Protein AF-0000000081273008 (afdb_homodimer)

Radius of gyration: 21.16 Å; Cα contacts (8 Å, |Δi|>4): 946; chains: 2; bounding box: 54×58×63 Å

pLDDT: mean 94.79, std 8.28, range [30.72, 98.94]

Foldseek 3Di:
DPPPDPVVVVVLLVQLVVQADAFQAFPQDADDPVLLVVLLVQLLVFDAQLNLLQKDKDKFQDPVLLCVQCVQLVVGSLSNSFNIKIFIKGFLVSSVVSLVVVLVVLVPDPPDDPVRSVVSVVSSVVVVCCSPPQAAQVCVVVLVVVCVVPVVSNQQCGYVVNVQSSRLVRSVRSVVSSSSSCSSVQKYKHKGPRGDFVSVCVSVVPDPRMGTNTMMGIHHHDPPTDDDDDDDDDPPVVDDDD/DPPPDPVVVVVLLVQLVVQADAFQAFPQDADDPVLLVVLLVQLLVFDAQLNLLQKDKDKFQDPVLLCVQCVQLVVGSLSNRFNIKIFIKGFLVSSVVSLVVVLVVLVPDPPDDPVRSVVSVVSSVVVVCCSPPQQAQVCVVVLVVVCVVPVVSNQQCGYVVNVQSSRLVRSVRSVVSSSSSCSSVQKYKHKGPRGDFVSVCVSVVPDPRMGTNTMMGIHHHDPPTDDDDDDDDDPPVVDDDD

Structure (mmCIF, N/CA/C/O backbone):
data_AF-0000000081273008-model_v1
#
loop_
_entity.id
_entity.type
_entity.pdbx_description
1 polymer 'Nitroreductase family protein'
#
loop_
_atom_site.group_PDB
_atom_site.id
_atom_site.type_symbol
_atom_site.label_atom_id
_atom_site.label_alt_id
_atom_site.label_comp_id
_atom_site.label_asym_id
_atom_site.label_entity_id
_atom_site.label_seq_id
_atom_site.pdbx_PDB_ins_code
_atom_site.Cartn_x
_atom_site.Cartn_y
_atom_site.Cartn_z
_atom_site.occupancy
_atom_site.B_iso_or_equiv
_atom_site.auth_seq_id
_atom_site.auth_comp_id
_atom_site.auth_asym_id
_atom_site.auth_atom_id
_atom_site.pdbx_PDB_model_num
ATOM 1 N N . MET A 1 1 ? 23.031 -1.282 -17.594 1 30.8 1 MET A N 1
ATOM 2 C CA . MET A 1 1 ? 22.891 -0.696 -16.25 1 30.8 1 MET A CA 1
ATOM 3 C C . MET A 1 1 ? 23.797 -1.385 -15.25 1 30.8 1 MET A C 1
ATOM 5 O O . MET A 1 1 ? 23.75 -2.605 -15.102 1 30.8 1 MET A O 1
ATOM 9 N N . LYS A 1 2 ? 24.828 -0.921 -14.742 1 38.38 2 LYS A N 1
ATOM 10 C CA . LYS A 1 2 ? 25.875 -1.552 -13.953 1 38.38 2 LYS A CA 1
ATOM 11 C C . LYS A 1 2 ? 25.297 -2.262 -12.734 1 38.38 2 LYS A C 1
ATOM 13 O O . LYS A 1 2 ? 24.453 -1.715 -12.039 1 38.38 2 LYS A O 1
ATOM 18 N N . THR A 1 3 ? 25.219 -3.561 -12.648 1 49.84 3 THR A N 1
ATOM 19 C CA . THR A 1 3 ? 24.719 -4.418 -11.57 1 49.84 3 THR A CA 1
ATOM 20 C C . THR A 1 3 ? 25.266 -3.951 -10.219 1 49.84 3 THR A C 1
ATOM 22 O O . THR A 1 3 ? 26.453 -4.059 -9.953 1 49.84 3 THR A O 1
ATOM 25 N N . GLN A 1 4 ? 24.734 -2.801 -9.82 1 57.72 4 GLN A N 1
ATOM 26 C CA . GLN A 1 4 ? 25.219 -2.395 -8.508 1 57.72 4 GLN A CA 1
ATOM 27 C C . GLN A 1 4 ? 25.234 -3.572 -7.539 1 57.72 4 GLN A C 1
ATOM 29 O O . GLN A 1 4 ? 24.344 -4.418 -7.57 1 57.72 4 GLN A O 1
ATOM 34 N N . ASP A 1 5 ? 26.266 -3.73 -6.805 1 78.38 5 ASP A N 1
ATOM 35 C CA . ASP A 1 5 ? 26.5 -4.766 -5.801 1 78.38 5 ASP A CA 1
ATOM 36 C C . ASP A 1 5 ? 25.359 -4.824 -4.793 1 78.38 5 ASP A C 1
ATOM 38 O O . ASP A 1 5 ? 24.859 -3.785 -4.355 1 78.38 5 ASP A O 1
ATOM 42 N N . THR A 1 6 ? 24.75 -5.922 -4.621 1 82.69 6 THR A N 1
ATOM 43 C CA . THR A 1 6 ? 23.609 -6.172 -3.746 1 82.69 6 THR A CA 1
ATOM 44 C C . THR A 1 6 ? 23.859 -5.617 -2.348 1 82.69 6 THR A C 1
ATOM 46 O O . THR A 1 6 ? 22.938 -5.133 -1.688 1 82.69 6 THR A O 1
ATOM 49 N N . SER A 1 7 ? 25.078 -5.512 -1.99 1 85.88 7 SER A N 1
ATOM 50 C CA . SER A 1 7 ? 25.391 -4.98 -0.667 1 85.88 7 SER A CA 1
ATOM 51 C C . SER A 1 7 ? 25.172 -3.475 -0.606 1 85.88 7 SER A C 1
ATOM 53 O O . SER A 1 7 ? 24.656 -2.959 0.388 1 85.88 7 SER A O 1
ATOM 55 N N . THR A 1 8 ? 25.516 -2.871 -1.715 1 90.94 8 THR A N 1
ATOM 56 C CA . THR A 1 8 ? 25.328 -1.426 -1.781 1 90.94 8 THR A CA 1
ATOM 57 C C . THR A 1 8 ? 23.844 -1.074 -1.836 1 90.94 8 THR A C 1
ATOM 59 O O . THR A 1 8 ? 23.391 -0.166 -1.138 1 90.94 8 THR A O 1
ATOM 62 N N . LEU A 1 9 ? 23.094 -1.866 -2.58 1 96.38 9 LEU A N 1
ATOM 63 C CA . LEU A 1 9 ? 21.656 -1.613 -2.709 1 96.38 9 LEU A CA 1
ATOM 64 C C . LEU A 1 9 ? 20.938 -1.854 -1.386 1 96.38 9 LEU A C 1
ATOM 66 O O . LEU A 1 9 ? 20.062 -1.086 -1.005 1 96.38 9 LEU A O 1
ATOM 70 N N . TRP A 1 10 ? 21.375 -2.912 -0.683 1 97.38 10 TRP A N 1
ATOM 71 C CA . TRP A 1 10 ? 20.766 -3.246 0.596 1 97.38 10 TRP A CA 1
ATOM 72 C C . TRP A 1 10 ? 21 -2.141 1.62 1 97.38 10 TRP A C 1
ATOM 74 O O . TRP A 1 10 ? 20.062 -1.697 2.291 1 97.38 10 TRP A O 1
ATOM 84 N N . GLY A 1 11 ? 22.219 -1.679 1.725 1 97.19 11 GLY A N 1
ATOM 85 C CA . GLY A 1 11 ? 22.547 -0.587 2.631 1 97.19 11 GLY A CA 1
ATOM 86 C C . GLY A 1 11 ? 21.797 0.695 2.305 1 97.19 11 GLY A C 1
ATOM 87 O O . GLY A 1 11 ? 21.312 1.384 3.207 1 97.19 11 GLY A O 1
ATOM 88 N N . ALA A 1 12 ? 21.734 1.017 0.988 1 97.81 12 ALA A N 1
ATOM 89 C CA . ALA A 1 12 ? 21.016 2.203 0.543 1 97.81 12 ALA A CA 1
ATOM 90 C C . ALA A 1 12 ? 19.531 2.113 0.916 1 97.81 12 ALA A C 1
ATOM 92 O O . ALA A 1 12 ? 18.938 3.094 1.375 1 97.81 12 ALA A O 1
ATOM 93 N N . PHE A 1 13 ? 18.984 0.895 0.783 1 98.62 13 PHE A N 1
ATOM 94 C CA . PHE A 1 13 ? 17.578 0.723 1.112 1 98.62 13 PHE A CA 1
ATOM 95 C C . PHE A 1 13 ? 17.344 0.898 2.607 1 98.62 13 PHE A C 1
ATOM 97 O O . PHE A 1 13 ? 16.391 1.558 3.021 1 98.62 13 PHE A O 1
ATOM 104 N N . GLN A 1 14 ? 18.141 0.308 3.387 1 98.12 14 GLN A N 1
ATOM 105 C CA . GLN A 1 14 ? 18 0.465 4.828 1 98.12 14 GLN A CA 1
ATOM 106 C C . GLN A 1 14 ? 18.062 1.935 5.234 1 98.12 14 GLN A C 1
ATOM 108 O O . GLN A 1 14 ? 17.297 2.389 6.086 1 98.12 14 GLN A O 1
ATOM 113 N N . ALA A 1 15 ? 18.922 2.678 4.566 1 97.81 15 ALA A N 1
ATOM 114 C CA . ALA A 1 15 ? 19.094 4.094 4.879 1 97.81 15 ALA A CA 1
ATOM 115 C C . ALA A 1 15 ? 17.844 4.891 4.508 1 97.81 15 ALA A C 1
ATOM 117 O O . ALA A 1 15 ? 17.328 5.652 5.324 1 97.81 15 ALA A O 1
ATOM 118 N N . LEU A 1 16 ? 17.344 4.723 3.242 1 98.06 16 LEU A N 1
ATOM 119 C CA . LEU A 1 16 ? 16.203 5.516 2.811 1 98.06 16 LEU A CA 1
ATOM 120 C C . LEU A 1 16 ? 14.938 5.09 3.547 1 98.06 16 LEU A C 1
ATOM 122 O O . LEU A 1 16 ? 14.078 5.926 3.852 1 98.06 16 LEU A O 1
ATOM 126 N N . ASN A 1 17 ? 14.75 3.766 3.811 1 98.19 17 ASN A N 1
ATOM 127 C CA . ASN A 1 17 ? 13.602 3.297 4.574 1 98.19 17 ASN A CA 1
ATOM 128 C C . ASN A 1 17 ? 13.641 3.801 6.016 1 98.19 17 ASN A C 1
ATOM 130 O O . ASN A 1 17 ? 12.602 4.137 6.586 1 98.19 17 ASN A O 1
ATOM 134 N N . GLY A 1 18 ? 14.812 3.861 6.66 1 96.38 18 GLY A N 1
ATOM 135 C CA . GLY A 1 18 ? 14.984 4.402 7.996 1 96.38 18 GLY A CA 1
ATOM 136 C C . GLY A 1 18 ? 14.719 5.895 8.078 1 96.38 18 GLY A C 1
ATOM 137 O O . GLY A 1 18 ? 14.242 6.395 9.102 1 96.38 18 GLY A O 1
ATOM 138 N N . ARG A 1 19 ? 15 6.559 6.996 1 94.5 19 ARG A N 1
ATOM 139 C CA . ARG A 1 19 ? 14.812 8.008 6.945 1 94.5 19 ARG A CA 1
ATOM 140 C C . ARG A 1 19 ? 13.336 8.359 6.789 1 94.5 19 ARG A C 1
ATOM 142 O O . ARG A 1 19 ? 12.898 9.414 7.262 1 94.5 19 ARG A O 1
ATOM 149 N N . ARG A 1 20 ? 12.586 7.527 6.102 1 96.88 20 ARG A N 1
ATOM 150 C CA . ARG A 1 20 ? 11.188 7.832 5.816 1 96.88 20 ARG A CA 1
ATOM 151 C C . ARG A 1 20 ? 10.375 7.934 7.105 1 96.88 20 ARG A C 1
ATOM 153 O O . ARG A 1 20 ? 10.234 6.949 7.832 1 96.88 20 ARG A O 1
ATOM 160 N N . ARG A 1 21 ? 9.898 9.094 7.402 1 95.56 21 ARG A N 1
ATOM 161 C CA . ARG A 1 21 ? 9.023 9.461 8.516 1 95.56 21 ARG A CA 1
ATOM 162 C C . ARG A 1 21 ? 7.859 10.32 8.031 1 95.56 21 ARG A C 1
ATOM 164 O O . ARG A 1 21 ? 7.949 10.961 6.98 1 95.56 21 ARG A O 1
ATOM 171 N N . ALA A 1 22 ? 6.82 10.25 8.805 1 96.06 22 ALA A N 1
ATOM 172 C CA . ALA A 1 22 ? 5.773 11.234 8.539 1 96.06 22 ALA A CA 1
ATOM 173 C C . ALA A 1 22 ? 6.16 12.602 9.094 1 96.06 22 ALA A C 1
ATOM 175 O O . ALA A 1 22 ? 5.977 12.867 10.281 1 96.06 22 ALA A O 1
ATOM 176 N N . ILE A 1 23 ? 6.703 13.422 8.203 1 96.31 23 ILE A N 1
ATOM 177 C CA . ILE A 1 23 ? 7.125 14.766 8.602 1 96.31 23 ILE A CA 1
ATOM 178 C C . ILE A 1 23 ? 5.957 15.734 8.453 1 96.31 23 ILE A C 1
ATOM 180 O O . ILE A 1 23 ? 5.348 15.828 7.387 1 96.31 23 ILE A O 1
ATOM 184 N N . ARG A 1 24 ? 5.684 16.516 9.445 1 94.19 24 ARG A N 1
ATOM 185 C CA . ARG A 1 24 ? 4.449 17.297 9.445 1 94.19 24 ARG A CA 1
ATOM 186 C C . ARG A 1 24 ? 4.742 18.781 9.414 1 94.19 24 ARG A C 1
ATOM 188 O O . ARG A 1 24 ? 3.824 19.609 9.492 1 94.19 24 ARG A O 1
ATOM 195 N N . ASP A 1 25 ? 5.98 19.125 9.414 1 96.31 25 ASP A N 1
ATOM 196 C CA . ASP A 1 25 ? 6.43 20.516 9.32 1 96.31 25 ASP A CA 1
ATOM 197 C C . ASP A 1 25 ? 7.543 20.656 8.289 1 96.31 25 ASP A C 1
ATOM 199 O O . ASP A 1 25 ? 8.633 20.109 8.461 1 96.31 25 ASP A O 1
ATOM 203 N N . PHE A 1 26 ? 7.25 21.406 7.211 1 97.81 26 PHE A N 1
ATOM 204 C CA . PHE A 1 26 ? 8.195 21.578 6.113 1 97.81 26 PHE A CA 1
ATOM 205 C C . PHE A 1 26 ? 8.766 22.984 6.105 1 97.81 26 PHE A C 1
ATOM 207 O O . PHE A 1 26 ? 8.188 23.906 6.695 1 97.81 26 PHE A O 1
ATOM 214 N N . ASP A 1 27 ? 9.891 23.219 5.48 1 96.81 27 ASP A N 1
ATOM 215 C CA . ASP A 1 27 ? 10.641 24.469 5.57 1 96.81 27 ASP A CA 1
ATOM 216 C C . ASP A 1 27 ? 10.164 25.484 4.523 1 96.81 27 ASP A C 1
ATOM 218 O O . ASP A 1 27 ? 10.641 26.609 4.484 1 96.81 27 ASP A O 1
ATOM 222 N N . GLY A 1 28 ? 9.32 25.109 3.623 1 92.75 28 GLY A N 1
ATOM 223 C CA . GLY A 1 28 ? 8.742 26.047 2.668 1 92.75 28 GLY A CA 1
ATOM 224 C C . GLY A 1 28 ? 9.5 26.109 1.355 1 92.75 28 GLY A C 1
ATOM 225 O O . GLY A 1 28 ? 9.031 26.703 0.385 1 92.75 28 GLY A O 1
ATOM 226 N N . ILE A 1 29 ? 10.672 25.484 1.281 1 96 29 ILE A N 1
ATOM 227 C CA . ILE A 1 29 ? 11.445 25.469 0.045 1 96 29 ILE A CA 1
ATOM 228 C C . ILE A 1 29 ? 10.734 24.609 -0.998 1 96 29 ILE A C 1
ATOM 230 O O . ILE A 1 29 ? 10.305 23.484 -0.701 1 96 29 ILE A O 1
ATOM 234 N N . ALA A 1 30 ? 10.625 25.156 -2.168 1 97.38 30 ALA A N 1
ATOM 235 C CA . ALA A 1 30 ? 9.938 24.438 -3.242 1 97.38 30 ALA A CA 1
ATOM 236 C C . ALA A 1 30 ? 10.797 23.297 -3.77 1 97.38 30 ALA A C 1
ATOM 238 O O . ALA A 1 30 ? 12.016 23.438 -3.926 1 97.38 30 ALA A O 1
ATOM 239 N N . ILE A 1 31 ? 10.188 22.156 -3.994 1 98.38 31 ILE A N 1
ATOM 240 C CA . ILE A 1 31 ? 10.844 21.062 -4.711 1 98.38 31 ILE A CA 1
ATOM 241 C C . ILE A 1 31 ? 10.828 21.344 -6.211 1 98.38 31 ILE A C 1
ATOM 243 O O . ILE A 1 31 ? 9.781 21.672 -6.777 1 98.38 31 ILE A O 1
ATOM 247 N N . PRO A 1 32 ? 11.953 21.281 -6.91 1 98.06 32 PRO A N 1
ATOM 248 C CA . PRO A 1 32 ? 11.922 21.453 -8.367 1 98.06 32 PRO A CA 1
ATOM 249 C C . PRO A 1 32 ? 10.93 20.5 -9.047 1 98.06 32 PRO A C 1
ATOM 251 O O . PRO A 1 32 ? 10.82 19.328 -8.664 1 98.06 32 PRO A O 1
ATOM 254 N N . ASP A 1 33 ? 10.234 21.016 -10.078 1 97.94 33 ASP A N 1
ATOM 255 C CA . ASP A 1 33 ? 9.211 20.25 -10.781 1 97.94 33 ASP A CA 1
ATOM 256 C C . ASP A 1 33 ? 9.797 18.938 -11.328 1 97.94 33 ASP A C 1
ATOM 258 O O . ASP A 1 33 ? 9.141 17.906 -11.297 1 97.94 33 ASP A O 1
ATOM 262 N N . GLU A 1 34 ? 10.961 19.031 -11.836 1 97.94 34 GLU A N 1
ATOM 263 C CA . GLU A 1 34 ? 11.602 17.859 -12.414 1 97.94 34 GLU A CA 1
ATOM 264 C C . GLU A 1 34 ? 11.773 16.766 -11.367 1 97.94 34 GLU A C 1
ATOM 266 O O . GLU A 1 34 ? 11.641 15.578 -11.688 1 97.94 34 GLU A O 1
ATOM 271 N N . HIS A 1 35 ? 12.094 17.141 -10.117 1 98.06 35 HIS A N 1
ATOM 272 C CA . HIS A 1 35 ? 12.25 16.172 -9.039 1 98.06 35 HIS A CA 1
ATOM 273 C C . HIS A 1 35 ? 10.922 15.508 -8.703 1 98.06 35 HIS A C 1
ATOM 275 O O . HIS A 1 35 ? 10.859 14.289 -8.516 1 98.06 35 HIS A O 1
ATOM 281 N N . VAL A 1 36 ? 9.852 16.297 -8.688 1 98.69 36 VAL A N 1
ATOM 282 C CA . VAL A 1 36 ? 8.539 15.742 -8.391 1 98.69 36 VAL A CA 1
ATOM 283 C C . VAL A 1 36 ? 8.133 14.766 -9.492 1 98.69 36 VAL A C 1
ATOM 285 O O . VAL A 1 36 ? 7.637 13.672 -9.219 1 98.69 36 VAL A O 1
ATOM 288 N N . ARG A 1 37 ? 8.391 15.094 -10.711 1 98.31 37 ARG A N 1
ATOM 289 C CA . ARG A 1 37 ? 8.062 14.219 -11.828 1 98.31 37 ARG A CA 1
ATOM 290 C C . ARG A 1 37 ? 8.828 12.898 -11.734 1 98.31 37 ARG A C 1
ATOM 292 O O . ARG A 1 37 ? 8.273 11.836 -11.992 1 98.31 37 ARG A O 1
ATOM 299 N N . GLU A 1 38 ? 10.109 13.008 -11.398 1 98.38 38 GLU A N 1
ATOM 300 C CA . GLU A 1 38 ? 10.922 11.805 -11.234 1 98.38 38 GLU A CA 1
ATOM 301 C C . GLU A 1 38 ? 10.352 10.906 -10.133 1 98.38 38 GLU A C 1
ATOM 303 O O . GLU A 1 38 ? 10.312 9.688 -10.289 1 98.38 38 GLU A O 1
ATOM 308 N N . LEU A 1 39 ? 9.945 11.531 -9.047 1 98.81 39 LEU A N 1
ATOM 309 C CA . LEU A 1 39 ? 9.359 10.773 -7.941 1 98.81 39 LEU A CA 1
ATOM 310 C C . LEU A 1 39 ? 8.094 10.062 -8.391 1 98.81 39 LEU A C 1
ATOM 312 O O . LEU A 1 39 ? 7.91 8.875 -8.109 1 98.81 39 LEU A O 1
ATOM 316 N N . LEU A 1 40 ? 7.234 10.758 -9.117 1 98.88 40 LEU A N 1
ATOM 317 C CA . LEU A 1 40 ? 5.965 10.203 -9.562 1 98.88 40 LEU A CA 1
ATOM 318 C C . LEU A 1 40 ? 6.188 9.109 -10.609 1 98.88 40 LEU A C 1
ATOM 320 O O . LEU A 1 40 ? 5.445 8.125 -10.656 1 98.88 40 LEU A O 1
ATOM 324 N N . ALA A 1 41 ? 7.199 9.281 -11.438 1 98.5 41 ALA A N 1
ATOM 325 C CA . ALA A 1 41 ? 7.551 8.242 -12.398 1 98.5 41 ALA A CA 1
ATOM 326 C C . ALA A 1 41 ? 7.965 6.953 -11.695 1 98.5 41 ALA A C 1
ATOM 328 O O . ALA A 1 41 ? 7.582 5.859 -12.117 1 98.5 41 ALA A O 1
ATOM 329 N N . GLU A 1 42 ? 8.758 7.059 -10.625 1 98.69 42 GLU A N 1
ATOM 330 C CA . GLU A 1 42 ? 9.141 5.883 -9.852 1 98.69 42 GLU A CA 1
ATOM 331 C C . GLU A 1 42 ? 7.922 5.234 -9.203 1 98.69 42 GLU A C 1
ATOM 333 O O . GLU A 1 42 ? 7.805 4.008 -9.172 1 98.69 42 GLU A O 1
ATOM 338 N N . ALA A 1 43 ? 7.016 6.055 -8.672 1 98.81 43 ALA A N 1
ATOM 339 C CA . ALA A 1 43 ? 5.801 5.555 -8.031 1 98.81 43 ALA A CA 1
ATOM 340 C C . ALA A 1 43 ? 4.969 4.73 -9.008 1 98.81 43 ALA A C 1
ATOM 342 O O . ALA A 1 43 ? 4.359 3.73 -8.625 1 98.81 43 ALA A O 1
ATOM 343 N N . ALA A 1 44 ? 4.98 5.082 -10.273 1 97.25 44 ALA A N 1
ATOM 344 C CA . ALA A 1 44 ? 4.16 4.48 -11.32 1 97.25 44 ALA A CA 1
ATOM 345 C C . ALA A 1 44 ? 4.641 3.07 -11.656 1 97.25 44 ALA A C 1
ATOM 347 O O . ALA A 1 44 ? 3.941 2.314 -12.328 1 97.25 44 ALA A O 1
ATOM 348 N N . ARG A 1 45 ? 5.766 2.688 -11.141 1 97.62 45 ARG A N 1
ATOM 349 C CA . ARG A 1 45 ? 6.312 1.361 -11.406 1 97.62 45 ARG A CA 1
ATOM 350 C C . ARG A 1 45 ? 5.801 0.346 -10.391 1 97.62 45 ARG A C 1
ATOM 352 O O . ARG A 1 45 ? 6.117 -0.842 -10.477 1 97.62 45 ARG A O 1
ATOM 359 N N . ALA A 1 46 ? 4.996 0.795 -9.469 1 98.44 46 ALA A N 1
ATOM 360 C CA . ALA A 1 46 ? 4.48 -0.074 -8.414 1 98.44 46 ALA A CA 1
ATOM 361 C C . ALA A 1 46 ? 3.631 -1.201 -9 1 98.44 46 ALA A C 1
ATOM 363 O O . ALA A 1 46 ? 3.072 -1.065 -10.086 1 98.44 46 ALA A O 1
ATOM 364 N N . PRO A 1 47 ? 3.572 -2.348 -8.312 1 98.12 47 PRO A N 1
ATOM 365 C CA . PRO A 1 47 ? 2.67 -3.41 -8.766 1 98.12 47 PRO A CA 1
ATOM 366 C C . PRO A 1 47 ? 1.197 -3.039 -8.609 1 98.12 47 PRO A C 1
ATOM 368 O O . PRO A 1 47 ? 0.865 -2.117 -7.859 1 98.12 47 PRO A O 1
ATOM 371 N N . SER A 1 48 ? 0.381 -3.646 -9.344 1 97.94 48 SER A N 1
ATOM 372 C CA . SER A 1 48 ? -1.073 -3.637 -9.227 1 97.94 48 SER A CA 1
ATOM 373 C C . SER A 1 48 ? -1.686 -4.914 -9.789 1 97.94 48 SER A C 1
ATOM 375 O O . SER A 1 48 ? -1.103 -5.551 -10.664 1 97.94 48 SER A O 1
ATOM 377 N N . SER A 1 49 ? -2.773 -5.301 -9.203 1 96.94 49 SER A N 1
ATOM 378 C CA . SER A 1 49 ? -3.467 -6.496 -9.68 1 96.94 49 SER A CA 1
ATOM 379 C C . SER A 1 49 ? -3.773 -6.402 -11.172 1 96.94 49 SER A C 1
ATOM 381 O O . SER A 1 49 ? -4.359 -5.422 -11.625 1 96.94 49 SER A O 1
ATOM 383 N N . GLY A 1 50 ? -3.254 -7.414 -11.914 1 94.12 50 GLY A N 1
ATOM 384 C CA . GLY A 1 50 ? -3.496 -7.438 -13.352 1 94.12 50 GLY A CA 1
ATOM 385 C C . GLY A 1 50 ? -2.781 -6.328 -14.094 1 94.12 50 GLY A C 1
ATOM 386 O O . GLY A 1 50 ? -3.074 -6.07 -15.266 1 94.12 50 GLY A O 1
ATOM 387 N N . ASN A 1 51 ? -1.896 -5.652 -13.398 1 95.56 51 ASN A N 1
ATOM 388 C CA . ASN A 1 51 ? -1.257 -4.461 -13.953 1 95.56 51 ASN A CA 1
ATOM 389 C C . ASN A 1 51 ? -2.287 -3.447 -14.438 1 95.56 51 ASN A C 1
ATOM 391 O O . ASN A 1 51 ? -2.08 -2.787 -15.453 1 95.56 51 ASN A O 1
ATOM 395 N N . LEU A 1 52 ? -3.348 -3.34 -13.703 1 97.56 52 LEU A N 1
ATOM 396 C CA . LEU A 1 52 ? -4.438 -2.471 -14.125 1 97.56 52 LEU A CA 1
ATOM 397 C C . LEU A 1 52 ? -4.195 -1.033 -13.68 1 97.56 52 LEU A C 1
ATOM 399 O O . LEU A 1 52 ? -4.871 -0.111 -14.141 1 97.56 52 LEU A O 1
ATOM 403 N N . GLN A 1 53 ? -3.293 -0.81 -12.766 1 98.44 53 GLN A N 1
ATOM 404 C CA . GLN A 1 53 ? -2.893 0.538 -12.375 1 98.44 53 GLN A CA 1
ATOM 405 C C . GLN A 1 53 ? -4.105 1.441 -12.188 1 98.44 53 GLN A C 1
ATOM 407 O O . GLN A 1 53 ? -4.168 2.535 -12.75 1 98.44 53 GLN A O 1
ATOM 412 N N . PRO A 1 54 ? -5.008 1.025 -11.266 1 98.75 54 PRO A N 1
ATOM 413 C CA . PRO A 1 54 ? -6.289 1.733 -11.18 1 98.75 54 PRO A CA 1
ATOM 414 C C . PRO A 1 54 ? -6.18 3.051 -10.414 1 98.75 54 PRO A C 1
ATOM 416 O O . PRO A 1 54 ? -7.035 3.361 -9.586 1 98.75 54 PRO A O 1
ATOM 419 N N . TYR A 1 55 ? -5.16 3.852 -10.695 1 98.88 55 TYR A N 1
ATOM 420 C CA . TYR A 1 55 ? -4.941 5.062 -9.914 1 98.88 55 TYR A CA 1
ATOM 421 C C . TYR A 1 55 ? -4.348 6.172 -10.773 1 98.88 55 TYR A C 1
ATOM 423 O O . TYR A 1 55 ? -3.867 5.918 -11.875 1 98.88 55 TYR A O 1
ATOM 431 N N . ARG A 1 56 ? -4.434 7.367 -10.305 1 98.88 56 ARG A N 1
ATOM 432 C CA . ARG A 1 56 ? -3.748 8.547 -10.812 1 98.88 56 ARG A CA 1
ATOM 433 C C . ARG A 1 56 ? -3.182 9.391 -9.672 1 98.88 56 ARG A C 1
ATOM 435 O O . ARG A 1 56 ? -3.652 9.305 -8.539 1 98.88 56 ARG A O 1
ATOM 442 N N . PHE A 1 57 ? -2.174 10.117 -9.992 1 98.94 57 PHE A N 1
ATOM 443 C CA . PHE A 1 57 ? -1.607 11.117 -9.094 1 98.94 57 PHE A CA 1
ATOM 444 C C . PHE A 1 57 ? -2.02 12.523 -9.516 1 98.94 57 PHE A C 1
ATOM 446 O O . PHE A 1 57 ? -1.659 12.977 -10.609 1 98.94 57 PHE A O 1
ATOM 453 N N . HIS A 1 58 ? -2.779 13.141 -8.727 1 98.94 58 HIS A N 1
ATOM 454 C CA . HIS A 1 58 ? -3.055 14.555 -8.938 1 98.94 58 HIS A CA 1
ATOM 455 C C . HIS A 1 58 ? -2.031 15.43 -8.227 1 98.94 58 HIS A C 1
ATOM 457 O O . HIS A 1 58 ? -2.047 15.531 -6.996 1 98.94 58 HIS A O 1
ATOM 463 N N . TRP A 1 59 ? -1.161 16 -8.992 1 98.88 59 TRP A N 1
ATOM 464 C CA . TRP A 1 59 ? -0.046 16.812 -8.523 1 98.88 59 TRP A CA 1
ATOM 465 C C . TRP A 1 59 ? -0.446 18.281 -8.438 1 98.88 59 TRP A C 1
ATOM 467 O O . TRP A 1 59 ? -0.619 18.953 -9.469 1 98.88 59 TRP A O 1
ATOM 477 N N . ILE A 1 60 ? -0.566 18.781 -7.191 1 98.81 60 ILE A N 1
ATOM 478 C CA . ILE A 1 60 ? -1.023 20.156 -6.961 1 98.81 60 ILE A CA 1
ATOM 479 C C . ILE A 1 60 ? 0.162 21.109 -7.031 1 98.81 60 ILE A C 1
ATOM 481 O O . ILE A 1 60 ? 0.876 21.297 -6.043 1 98.81 60 ILE A O 1
ATOM 485 N N . ARG A 1 61 ? 0.319 21.828 -8.102 1 96.44 61 ARG A N 1
ATOM 486 C CA . ARG A 1 61 ? 1.44 22.719 -8.359 1 96.44 61 ARG A CA 1
ATOM 487 C C . ARG A 1 61 ? 1.065 24.172 -8.039 1 96.44 61 ARG A C 1
ATOM 489 O O . ARG A 1 61 ? 1.888 24.922 -7.535 1 96.44 61 ARG A O 1
ATOM 496 N N . ASP A 1 62 ? -0.175 24.469 -8.352 1 97.38 62 ASP A N 1
ATOM 497 C CA . ASP A 1 62 ? -0.662 25.844 -8.164 1 97.38 62 ASP A CA 1
ATOM 498 C C . ASP A 1 62 ? -0.793 26.172 -6.676 1 97.38 62 ASP A C 1
ATOM 500 O O . ASP A 1 62 ? -1.463 25.453 -5.93 1 97.38 62 ASP A O 1
ATOM 504 N N . THR A 1 63 ? -0.222 27.266 -6.254 1 96.5 63 THR A N 1
ATOM 505 C CA . THR A 1 63 ? -0.159 27.656 -4.848 1 96.5 63 THR A CA 1
ATOM 506 C C . THR A 1 63 ? -1.554 27.938 -4.301 1 96.5 63 THR A C 1
ATOM 508 O O . THR A 1 63 ? -1.855 27.625 -3.15 1 96.5 63 THR A O 1
ATOM 511 N N . THR A 1 64 ? -2.377 28.562 -5.09 1 98 64 THR A N 1
ATOM 512 C CA . THR A 1 64 ? -3.734 28.875 -4.652 1 98 64 THR A CA 1
ATOM 513 C C . THR A 1 64 ? -4.547 27.609 -4.457 1 98 64 THR A C 1
ATOM 515 O O . THR A 1 64 ? -5.246 27.453 -3.453 1 98 64 THR A O 1
ATOM 518 N N . LEU A 1 65 ? -4.453 26.703 -5.441 1 98.5 65 LEU A N 1
ATOM 519 C CA . LEU A 1 65 ? -5.148 25.422 -5.328 1 98.5 65 LEU A CA 1
ATOM 520 C C . LEU A 1 65 ? -4.613 24.609 -4.148 1 98.5 65 LEU A C 1
ATOM 522 O O . LEU A 1 65 ? -5.379 23.953 -3.449 1 98.5 65 LEU A O 1
ATOM 526 N N . LYS A 1 66 ? -3.309 24.656 -3.945 1 98.06 66 LYS A N 1
ATOM 527 C CA . LYS A 1 66 ? -2.725 23.938 -2.814 1 98.06 66 LYS A CA 1
ATOM 528 C C . LYS A 1 66 ? -3.33 24.406 -1.494 1 98.06 66 LYS A C 1
ATOM 530 O O . LYS A 1 66 ? -3.621 23.594 -0.617 1 98.06 66 LYS A O 1
ATOM 535 N N . ALA A 1 67 ? -3.479 25.734 -1.321 1 97.75 67 ALA A N 1
ATOM 536 C CA . ALA A 1 67 ? -4.074 26.281 -0.105 1 97.75 67 ALA A CA 1
ATOM 537 C C . ALA A 1 67 ? -5.496 25.766 0.089 1 97.75 67 ALA A C 1
ATOM 539 O O . ALA A 1 67 ? -5.902 25.453 1.209 1 97.75 67 ALA A O 1
ATOM 540 N N . ARG A 1 68 ? -6.262 25.688 -1.001 1 98.19 68 ARG A N 1
ATOM 541 C CA . ARG A 1 68 ? -7.625 25.172 -0.932 1 98.19 68 ARG A CA 1
ATOM 542 C C . ARG A 1 68 ? -7.637 23.703 -0.524 1 98.19 68 ARG A C 1
ATOM 544 O O . ARG A 1 68 ? -8.453 23.297 0.307 1 98.19 68 ARG A O 1
ATOM 551 N N . VAL A 1 69 ? -6.746 22.922 -1.153 1 98.62 69 VAL A N 1
ATOM 552 C CA . VAL A 1 69 ? -6.648 21.5 -0.826 1 98.62 69 VAL A CA 1
ATOM 553 C C . VAL A 1 69 ? -6.219 21.328 0.63 1 98.62 69 VAL A C 1
ATOM 555 O O . VAL A 1 69 ? -6.789 20.516 1.363 1 98.62 69 VAL A O 1
ATOM 558 N N . ALA A 1 70 ? -5.234 22.125 1.062 1 98.31 70 ALA A N 1
ATOM 559 C CA . ALA A 1 70 ? -4.754 22.062 2.439 1 98.31 70 ALA A CA 1
ATOM 560 C C . ALA A 1 70 ? -5.879 22.344 3.428 1 98.31 70 ALA A C 1
ATOM 562 O O . ALA A 1 70 ? -5.969 21.719 4.484 1 98.31 70 ALA A O 1
ATOM 563 N N . ALA A 1 71 ? -6.738 23.25 3.121 1 98 71 ALA A N 1
ATOM 564 C CA . ALA A 1 71 ? -7.828 23.641 4.008 1 98 71 ALA A CA 1
ATOM 565 C C . ALA A 1 71 ? -8.797 22.484 4.242 1 98 71 ALA A C 1
ATOM 567 O O . ALA A 1 71 ? -9.359 22.359 5.328 1 98 71 ALA A O 1
ATOM 568 N N . VAL A 1 72 ? -8.953 21.641 3.236 1 97.94 72 VAL A N 1
ATOM 569 C CA . VAL A 1 72 ? -9.922 20.562 3.381 1 97.94 72 VAL A CA 1
ATOM 570 C C . VAL A 1 72 ? -9.227 19.312 3.93 1 97.94 72 VAL A C 1
ATOM 572 O O . VAL A 1 72 ? -9.867 18.297 4.176 1 97.94 72 VAL A O 1
ATOM 575 N N . CYS A 1 73 ? -7.875 19.328 4.055 1 97.38 73 CYS A N 1
ATOM 576 C CA . CYS A 1 73 ? -7.133 18.328 4.809 1 97.38 73 CYS A CA 1
ATOM 577 C C . CYS A 1 73 ? -7.148 18.656 6.297 1 97.38 73 CYS A C 1
ATOM 579 O O . CYS A 1 73 ? -6.145 18.469 6.988 1 97.38 73 CYS A O 1
ATOM 581 N N . ASN A 1 74 ? -8.211 19.188 6.746 1 89.81 74 ASN A N 1
ATOM 582 C CA . ASN A 1 74 ? -8.453 19.547 8.141 1 89.81 74 ASN A CA 1
ATOM 583 C C . ASN A 1 74 ? -7.383 20.5 8.664 1 89.81 74 ASN A C 1
ATOM 585 O O . ASN A 1 74 ? -7.039 20.453 9.852 1 89.81 74 ASN A O 1
ATOM 589 N N . GLY A 1 75 ? -6.715 21.219 7.844 1 84.94 75 G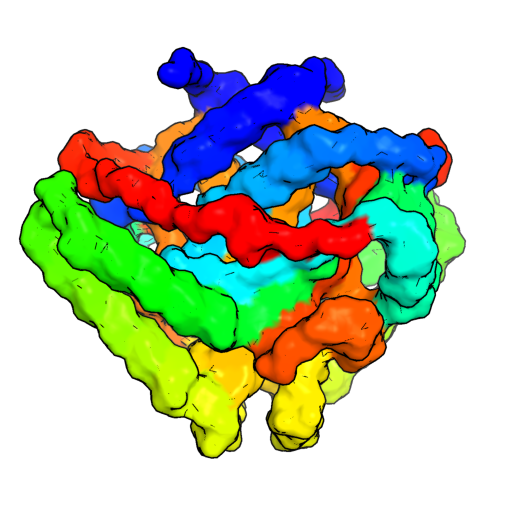LY A N 1
ATOM 590 C CA . GLY A 1 75 ? -5.727 22.219 8.227 1 84.94 75 GLY A CA 1
ATOM 591 C C . GLY A 1 75 ? -4.477 21.609 8.844 1 84.94 75 GLY A C 1
ATOM 592 O O . GLY A 1 75 ? -3.793 22.266 9.633 1 84.94 75 GLY A O 1
ATOM 593 N N . GLN A 1 76 ? -4.254 20.375 8.555 1 92.12 76 GLN A N 1
ATOM 594 C CA . GLN A 1 76 ? -3.049 19.734 9.062 1 92.12 76 GLN A CA 1
ATOM 595 C C . GLN A 1 76 ? -1.795 20.5 8.656 1 92.12 76 GLN A C 1
ATOM 597 O O . GLN A 1 76 ? -1.692 20.969 7.523 1 92.12 76 GLN A O 1
ATOM 602 N N . ARG A 1 77 ? -0.892 20.656 9.578 1 94 77 ARG A N 1
ATOM 603 C CA . ARG A 1 77 ? 0.334 21.422 9.336 1 94 77 ARG A CA 1
ATOM 604 C C . ARG A 1 77 ? 1.103 20.844 8.148 1 94 77 ARG A C 1
ATOM 606 O O . ARG A 1 77 ? 1.694 21.594 7.371 1 94 77 ARG A O 1
ATOM 613 N N . ALA A 1 78 ? 1.073 19.562 7.988 1 96.44 78 ALA A N 1
ATOM 614 C CA . ALA A 1 78 ? 1.763 18.922 6.867 1 96.44 78 ALA A CA 1
ATOM 615 C C . ALA A 1 78 ? 1.224 19.438 5.535 1 96.44 78 ALA A C 1
ATOM 617 O O . ALA A 1 78 ? 1.995 19.766 4.629 1 96.44 78 ALA A O 1
ATOM 618 N N . ALA A 1 79 ? -0.079 19.516 5.406 1 98 79 ALA A N 1
ATOM 619 C CA . ALA A 1 79 ? -0.699 19.969 4.164 1 98 79 ALA A CA 1
ATOM 620 C C . ALA A 1 79 ? -0.395 21.453 3.904 1 98 79 ALA A C 1
ATOM 622 O O . ALA A 1 79 ? -0.08 21.828 2.775 1 98 79 ALA A O 1
ATOM 623 N N . VAL A 1 80 ? -0.384 22.219 4.949 1 97.25 80 VAL A N 1
ATOM 624 C CA . VAL A 1 80 ? -0.226 23.656 4.824 1 97.25 80 VAL A CA 1
ATOM 625 C C . VAL A 1 80 ? 1.229 24 4.5 1 97.25 80 VAL A C 1
ATOM 627 O O . VAL A 1 80 ? 1.502 24.797 3.605 1 97.25 80 VAL A O 1
ATOM 630 N N . SER A 1 81 ? 2.205 23.359 5.129 1 97.31 81 SER A N 1
ATOM 631 C CA . SER A 1 81 ? 3.607 23.75 5.031 1 97.31 81 SER A CA 1
ATOM 632 C C . SER A 1 81 ? 4.312 23 3.902 1 97.31 81 SER A C 1
ATOM 634 O O . SER A 1 81 ? 5.445 23.328 3.545 1 97.31 81 SER A O 1
ATOM 636 N N . ALA A 1 82 ? 3.656 22.062 3.223 1 98.12 82 ALA A N 1
ATOM 637 C CA . ALA A 1 82 ? 4.266 21.25 2.18 1 98.12 82 ALA A CA 1
ATOM 638 C C . ALA A 1 82 ? 4.684 22.094 0.985 1 98.12 82 ALA A C 1
ATOM 640 O O . ALA A 1 82 ? 4.082 23.141 0.716 1 98.12 82 ALA A O 1
ATOM 641 N N . SER A 1 83 ? 5.746 21.703 0.346 1 98.5 83 SER A N 1
ATOM 642 C CA . SER A 1 83 ? 6.082 22.297 -0.944 1 98.5 83 SER A CA 1
ATOM 643 C C . SER A 1 83 ? 5.012 22 -1.986 1 98.5 83 SER A C 1
ATOM 645 O O . SER A 1 83 ? 4.637 22.875 -2.768 1 98.5 83 SER A O 1
ATOM 647 N N . THR A 1 84 ? 4.496 20.812 -2.023 1 98.69 84 THR A N 1
ATOM 648 C CA . THR A 1 84 ? 3.416 20.406 -2.916 1 98.69 84 THR A CA 1
ATOM 649 C C . THR A 1 84 ? 2.615 19.266 -2.307 1 98.69 84 THR A C 1
ATOM 651 O O . THR A 1 84 ? 3.035 18.656 -1.313 1 98.69 84 THR A O 1
ATOM 654 N N . LEU A 1 85 ? 1.435 19.016 -2.826 1 98.88 85 LEU A N 1
ATOM 655 C CA . LEU A 1 85 ? 0.559 17.922 -2.412 1 98.88 85 LEU A CA 1
ATOM 656 C C . LEU A 1 85 ? 0.273 16.984 -3.58 1 98.88 85 LEU A C 1
ATOM 658 O O . LEU A 1 85 ? 0.078 17.438 -4.711 1 98.88 85 LEU A O 1
ATOM 662 N N . ILE A 1 86 ? 0.349 15.711 -3.322 1 98.94 86 ILE A N 1
ATOM 663 C CA . ILE A 1 86 ? -0.082 14.68 -4.262 1 98.94 86 ILE A CA 1
ATOM 664 C C . ILE A 1 86 ? -1.371 14.031 -3.764 1 98.94 86 ILE A C 1
ATOM 666 O O . ILE A 1 86 ? -1.384 13.398 -2.705 1 98.94 86 ILE A O 1
ATOM 670 N N . VAL A 1 87 ? -2.473 14.25 -4.465 1 98.94 87 VAL A N 1
ATOM 671 C CA . VAL A 1 87 ? -3.719 13.555 -4.168 1 98.94 87 VAL A CA 1
ATOM 672 C C . VAL A 1 87 ? -3.771 12.242 -4.945 1 98.94 87 VAL A C 1
ATOM 674 O O . VAL A 1 87 ? -3.859 12.242 -6.176 1 98.94 87 VAL A O 1
ATOM 677 N N . VAL A 1 88 ? -3.682 11.133 -4.25 1 98.94 88 VAL A N 1
ATOM 678 C CA . VAL A 1 88 ? -3.754 9.82 -4.871 1 98.94 88 VAL A CA 1
ATOM 679 C C . VAL A 1 88 ? -5.215 9.422 -5.074 1 98.94 88 VAL A C 1
ATOM 681 O O . VAL A 1 88 ? -5.992 9.375 -4.117 1 98.94 88 VAL A O 1
ATOM 684 N N . THR A 1 89 ? -5.602 9.156 -6.289 1 98.94 89 THR A N 1
ATOM 685 C CA . THR A 1 89 ? -6.977 8.789 -6.605 1 98.94 89 THR A CA 1
ATOM 686 C C . THR A 1 89 ? -7.039 7.395 -7.227 1 98.94 89 THR A C 1
ATOM 688 O O . THR A 1 89 ? -6.043 6.906 -7.766 1 98.94 89 THR A O 1
ATOM 691 N N . ALA A 1 90 ? -8.133 6.738 -7.098 1 98.88 90 ALA A N 1
ATOM 692 C CA . ALA A 1 90 ? -8.352 5.398 -7.637 1 98.88 90 ALA A CA 1
ATOM 693 C C . ALA A 1 90 ? -9.797 5.223 -8.094 1 98.88 90 ALA A C 1
ATOM 695 O O . ALA A 1 90 ? -10.719 5.773 -7.488 1 98.88 90 ALA A O 1
ATOM 696 N N . SER A 1 91 ? -9.977 4.496 -9.164 1 98.44 91 SER A N 1
ATOM 697 C CA . SER A 1 91 ? -11.344 4.246 -9.617 1 98.44 91 SER A CA 1
ATOM 698 C C . SER A 1 91 ? -11.406 3.037 -10.547 1 98.44 91 SER A C 1
ATOM 700 O O . SER A 1 91 ? -10.391 2.656 -11.141 1 98.44 91 SER A O 1
ATOM 702 N N . ARG A 1 92 ? -12.57 2.514 -10.609 1 98.06 92 ARG A N 1
ATOM 703 C CA . ARG A 1 92 ? -12.883 1.447 -11.555 1 98.06 92 ARG A CA 1
ATOM 704 C C . ARG A 1 92 ? -12.672 1.914 -12.992 1 98.06 92 ARG A C 1
ATOM 706 O O . ARG A 1 92 ? -12.164 1.163 -13.828 1 98.06 92 ARG A O 1
ATOM 713 N N . GLN A 1 93 ? -13.031 3.123 -13.258 1 98.19 93 GLN A N 1
ATOM 714 C CA . GLN A 1 93 ? -12.945 3.656 -14.617 1 98.19 93 GLN A CA 1
ATOM 715 C C . GLN A 1 93 ? -11.492 3.738 -15.086 1 98.19 93 GLN A C 1
ATOM 717 O O . GLN A 1 93 ? -11.195 3.488 -16.25 1 98.19 93 GLN A O 1
ATOM 722 N N . ILE A 1 94 ? -10.609 4.105 -14.219 1 98.56 94 ILE A N 1
ATOM 723 C CA . ILE A 1 94 ? -9.195 4.133 -14.562 1 98.56 94 ILE A CA 1
ATOM 724 C C . ILE A 1 94 ? -8.719 2.725 -14.914 1 98.56 94 ILE A C 1
ATOM 726 O O . ILE A 1 94 ? -8.016 2.527 -15.906 1 98.56 94 ILE A O 1
ATOM 730 N N . ALA A 1 95 ? -9.109 1.709 -14.117 1 98.5 95 ALA A N 1
ATOM 731 C CA . ALA A 1 95 ? -8.742 0.318 -14.367 1 98.5 95 ALA A CA 1
ATOM 732 C C . ALA A 1 95 ? -9.242 -0.14 -15.734 1 98.5 95 ALA A C 1
ATOM 734 O O . ALA A 1 95 ? -8.516 -0.8 -16.484 1 98.5 95 ALA A O 1
ATOM 735 N N . LEU A 1 96 ? -10.492 0.226 -16.016 1 97.94 96 LEU A N 1
ATOM 736 C CA . LEU A 1 96 ? -11.078 -0.156 -17.297 1 97.94 96 LEU A CA 1
ATOM 737 C C . LEU A 1 96 ? -10.32 0.479 -18.453 1 97.94 96 LEU A C 1
ATOM 739 O O . LEU A 1 96 ? -10.047 -0.181 -19.453 1 97.94 96 LEU A O 1
ATOM 743 N N . SER A 1 97 ? -9.992 1.754 -18.312 1 97.81 97 SER A N 1
ATOM 744 C CA . SER A 1 97 ? -9.219 2.441 -19.344 1 97.81 97 SER A CA 1
ATOM 745 C C . SER A 1 97 ? -7.844 1.799 -19.531 1 97.81 97 SER A C 1
ATOM 747 O O . SER A 1 97 ? -7.387 1.611 -20.656 1 97.81 97 SER A O 1
ATOM 749 N N . THR A 1 98 ? -7.203 1.438 -18.406 1 97.62 98 THR A N 1
ATOM 750 C CA . THR A 1 98 ? -5.902 0.78 -18.469 1 97.62 98 THR A CA 1
ATOM 751 C C . THR A 1 98 ? -6.008 -0.576 -19.156 1 97.62 98 THR A C 1
ATOM 753 O O . THR A 1 98 ? -5.16 -0.928 -19.984 1 97.62 98 THR A O 1
ATOM 756 N N . ALA A 1 99 ? -7.062 -1.348 -18.781 1 96.31 99 ALA A N 1
ATOM 757 C CA . ALA A 1 99 ? -7.281 -2.648 -19.422 1 96.31 99 ALA A CA 1
ATOM 758 C C . ALA A 1 99 ? -7.379 -2.514 -20.938 1 96.31 99 ALA A C 1
ATOM 760 O O . ALA A 1 99 ? -6.797 -3.311 -21.672 1 96.31 99 ALA A O 1
ATOM 761 N N . ALA A 1 100 ? -8.109 -1.487 -21.359 1 95.5 100 ALA A N 1
ATOM 762 C CA . ALA A 1 100 ? -8.266 -1.248 -22.797 1 95.5 100 ALA A CA 1
ATOM 763 C C . ALA A 1 100 ? -6.918 -0.931 -23.453 1 95.5 100 ALA A C 1
ATOM 765 O O . ALA A 1 100 ? -6.605 -1.447 -24.516 1 95.5 100 ALA A O 1
ATOM 766 N N . GLN A 1 101 ? -6.105 -0.127 -22.812 1 95.75 101 GLN A N 1
ATOM 767 C CA . GLN A 1 101 ? -4.789 0.23 -23.328 1 95.75 101 GLN A CA 1
ATOM 768 C C . GLN A 1 101 ? -3.867 -0.983 -23.375 1 95.75 101 GLN A C 1
ATOM 770 O O . GLN A 1 101 ? -3.109 -1.159 -24.328 1 95.75 101 GLN A O 1
ATOM 775 N N . GLN A 1 102 ? -3.898 -1.762 -22.344 1 92.81 102 GLN A N 1
ATOM 776 C CA . GLN A 1 102 ? -3.072 -2.963 -22.281 1 92.81 102 GLN A CA 1
ATOM 777 C C . GLN A 1 102 ? -3.459 -3.955 -23.375 1 92.81 102 GLN A C 1
ATOM 779 O O . GLN A 1 102 ? -2.59 -4.578 -23.984 1 92.81 102 GLN A O 1
ATOM 784 N N . LEU A 1 103 ? -4.766 -4.125 -23.547 1 91.69 103 LEU A N 1
ATOM 785 C CA . LEU A 1 103 ? -5.246 -5.02 -24.594 1 91.69 103 LEU A CA 1
ATOM 786 C C . LEU A 1 103 ? -4.777 -4.551 -25.969 1 91.69 103 LEU A C 1
ATOM 788 O O . LEU A 1 103 ? -4.367 -5.359 -26.812 1 91.69 103 LEU A O 1
ATOM 792 N N . ALA A 1 104 ? -4.863 -3.256 -26.203 1 92.88 104 ALA A N 1
ATOM 793 C CA . ALA A 1 104 ? -4.391 -2.691 -27.469 1 92.88 104 ALA A CA 1
ATOM 794 C C . ALA A 1 104 ? -2.896 -2.951 -27.656 1 92.88 104 ALA A C 1
ATOM 796 O O . ALA A 1 104 ? -2.455 -3.299 -28.75 1 92.88 104 ALA A O 1
ATOM 797 N N . TYR A 1 105 ? -2.154 -2.799 -26.562 1 90.19 105 TYR A N 1
ATOM 798 C CA . TYR A 1 105 ? -0.719 -3.055 -26.594 1 90.19 105 TYR A CA 1
ATOM 799 C C . TYR A 1 105 ? -0.433 -4.52 -26.906 1 90.19 105 TYR A C 1
ATOM 801 O O . TYR A 1 105 ? 0.432 -4.828 -27.734 1 90.19 105 TYR A O 1
ATOM 809 N N . LEU A 1 106 ? -1.121 -5.422 -26.281 1 88.06 106 LEU A N 1
ATOM 810 C CA . LEU A 1 106 ? -0.954 -6.859 -26.484 1 88.06 106 LEU A CA 1
ATOM 811 C C . LEU A 1 106 ? -1.263 -7.25 -27.922 1 88.06 106 LEU A C 1
ATOM 813 O O . LEU A 1 106 ? -0.521 -8.023 -28.531 1 88.06 106 LEU A O 1
ATOM 817 N N . ASN A 1 107 ? -2.322 -6.711 -28.406 1 88.38 107 ASN A N 1
ATOM 818 C CA . ASN A 1 107 ? -2.75 -7.039 -29.766 1 88.38 107 ASN A CA 1
ATOM 819 C C . ASN A 1 107 ? -1.77 -6.504 -30.812 1 88.38 107 ASN A C 1
ATOM 821 O O . ASN A 1 107 ? -1.598 -7.102 -31.875 1 88.38 107 ASN A O 1
ATOM 825 N N . ALA A 1 108 ? -1.176 -5.434 -30.469 1 89.25 108 ALA A N 1
ATOM 826 C CA . ALA A 1 108 ? -0.266 -4.793 -31.422 1 89.25 108 ALA A CA 1
ATOM 827 C C . ALA A 1 108 ? 1.139 -5.383 -31.312 1 89.25 108 ALA A C 1
ATOM 829 O O . ALA A 1 108 ? 1.949 -5.234 -32.219 1 89.25 108 ALA A O 1
ATOM 830 N N . SER A 1 109 ? 1.337 -6.02 -30.219 1 85.19 109 SER A N 1
ATOM 831 C CA . SER A 1 109 ? 2.689 -6.512 -29.984 1 85.19 109 SER A CA 1
ATOM 832 C C . SER A 1 109 ? 3.029 -7.668 -30.922 1 85.19 109 SER A C 1
ATOM 834 O O . SER A 1 109 ? 2.213 -8.562 -31.125 1 85.19 109 SER A O 1
ATOM 836 N N . THR A 1 110 ? 4.199 -7.625 -31.5 1 82.62 110 THR A N 1
ATOM 837 C CA . THR A 1 110 ? 4.688 -8.695 -32.375 1 82.62 110 THR A CA 1
ATOM 838 C C . THR A 1 110 ? 5.758 -9.516 -31.656 1 82.62 110 THR A C 1
ATOM 840 O O . THR A 1 110 ? 6.156 -10.578 -32.125 1 82.62 110 THR A O 1
ATOM 843 N N . ASP A 1 111 ? 6.18 -9.031 -30.5 1 81.06 111 ASP A N 1
ATOM 844 C CA . ASP A 1 111 ? 7.289 -9.656 -29.781 1 81.06 111 ASP A CA 1
ATOM 845 C C . ASP A 1 111 ? 6.777 -10.672 -28.766 1 81.06 111 ASP A C 1
ATOM 847 O O . ASP A 1 111 ? 7.52 -11.562 -28.344 1 81.06 111 ASP A O 1
ATOM 851 N N . LEU A 1 112 ? 5.52 -10.648 -28.375 1 81.69 112 LEU A N 1
ATOM 852 C CA . LEU A 1 112 ? 4.977 -11.539 -27.359 1 81.69 112 LEU A CA 1
ATOM 853 C C . LEU A 1 112 ? 4.508 -12.852 -27.984 1 81.69 112 LEU A C 1
ATOM 855 O O . LEU A 1 112 ? 3.789 -12.852 -28.984 1 81.69 112 LEU A O 1
ATOM 859 N N . PRO A 1 113 ? 4.977 -13.93 -27.375 1 83.19 113 PRO A N 1
ATOM 860 C CA . PRO A 1 113 ? 4.477 -15.227 -27.859 1 83.19 113 PRO A CA 1
ATOM 861 C C . PRO A 1 113 ? 2.959 -15.352 -27.734 1 83.19 113 PRO A C 1
ATOM 863 O O . PRO A 1 113 ? 2.354 -14.75 -26.844 1 83.19 113 PRO A O 1
ATOM 866 N N . GLU A 1 114 ? 2.402 -16.078 -28.641 1 85.19 114 GLU A N 1
ATOM 867 C CA . GLU A 1 114 ? 0.952 -16.234 -28.688 1 85.19 114 GLU A CA 1
ATOM 868 C C . GLU A 1 114 ? 0.43 -16.828 -27.375 1 85.19 114 GLU A C 1
ATOM 870 O O . GLU A 1 114 ? -0.66 -16.484 -26.922 1 85.19 114 GLU A O 1
ATOM 875 N N . ALA A 1 115 ? 1.241 -17.734 -26.875 1 82 115 ALA A N 1
ATOM 876 C CA . ALA A 1 115 ? 0.841 -18.328 -25.594 1 82 115 ALA A CA 1
ATOM 877 C C . ALA A 1 115 ? 0.76 -17.281 -24.5 1 82 115 ALA A C 1
ATOM 879 O O . ALA A 1 115 ? -0.15 -17.312 -23.672 1 82 115 ALA A O 1
ATOM 880 N N . SER A 1 116 ? 1.622 -16.359 -24.469 1 80.94 116 SER A N 1
ATOM 881 C CA . SER A 1 116 ? 1.626 -15.266 -23.5 1 80.94 116 SER A CA 1
ATOM 882 C C . SER A 1 116 ? 0.441 -14.328 -23.719 1 80.94 116 SER A C 1
ATOM 884 O O . SER A 1 116 ? -0.218 -13.914 -22.766 1 80.94 116 SER A O 1
ATOM 886 N N . LYS A 1 117 ? 0.155 -14.102 -24.969 1 84.56 117 LYS A N 1
ATOM 887 C CA . LYS A 1 117 ? -0.987 -13.258 -25.297 1 84.56 117 LYS A CA 1
ATOM 888 C C . LYS A 1 117 ? -2.291 -13.875 -24.812 1 84.56 117 LYS A C 1
ATOM 890 O O . LYS A 1 117 ? -3.137 -13.188 -24.234 1 84.56 117 LYS A O 1
ATOM 895 N N . ALA A 1 118 ? -2.4 -15.156 -25.062 1 84.31 118 ALA A N 1
ATOM 896 C CA . ALA A 1 118 ? -3.607 -15.859 -24.641 1 84.31 118 ALA A CA 1
ATOM 897 C C . ALA A 1 118 ? -3.77 -15.812 -23.125 1 84.31 118 ALA A C 1
ATOM 899 O O . ALA A 1 118 ? -4.879 -15.633 -22.609 1 84.31 118 ALA A O 1
ATOM 900 N N . TYR A 1 119 ? -2.654 -15.977 -22.484 1 80.31 119 TYR A N 1
ATOM 901 C CA . TYR A 1 119 ? -2.66 -15.93 -21.031 1 80.31 119 TYR A CA 1
ATOM 902 C C . TYR A 1 119 ? -3.123 -14.562 -20.531 1 80.31 119 TYR A C 1
ATOM 904 O O . TYR A 1 119 ? -4.031 -14.477 -19.703 1 80.31 119 TYR A O 1
ATOM 912 N N . HIS A 1 120 ? -2.537 -13.539 -21.016 1 83.69 120 HIS A N 1
ATOM 913 C CA . HIS A 1 120 ? -2.865 -12.188 -20.594 1 83.69 120 HIS A CA 1
ATOM 914 C C . HIS A 1 120 ? -4.301 -11.82 -20.953 1 83.69 120 HIS A C 1
ATOM 916 O O . HIS A 1 120 ? -4.984 -11.133 -20.188 1 83.69 120 HIS A O 1
ATOM 922 N N . ARG A 1 121 ? -4.719 -12.328 -22.094 1 86.5 121 ARG A N 1
ATOM 923 C CA . ARG A 1 121 ? -6.09 -12.055 -22.516 1 86.5 121 ARG A CA 1
ATOM 924 C C . ARG A 1 121 ? -7.09 -12.719 -21.562 1 86.5 121 ARG A C 1
ATOM 926 O O . ARG A 1 121 ? -8.102 -12.109 -21.203 1 86.5 121 ARG A O 1
ATOM 933 N N . LYS A 1 122 ? -6.793 -13.906 -21.234 1 86.94 122 LYS A N 1
ATOM 934 C CA . LYS A 1 122 ? -7.676 -14.617 -20.328 1 86.94 122 LYS A CA 1
ATOM 935 C C . LYS A 1 122 ? -7.742 -13.914 -18.969 1 86.94 122 LYS A C 1
ATOM 937 O O . LYS A 1 122 ? -8.828 -13.727 -18.406 1 86.94 122 LYS A O 1
ATOM 942 N N . GLN A 1 123 ? -6.621 -13.547 -18.453 1 86.31 123 GLN A N 1
ATOM 943 C CA . GLN A 1 123 ? -6.57 -12.828 -17.188 1 86.31 123 GLN A CA 1
ATOM 944 C C . GLN A 1 123 ? -7.344 -11.516 -17.266 1 86.31 123 GLN A C 1
ATOM 946 O O . GLN A 1 123 ? -8.094 -11.172 -16.344 1 86.31 123 GLN A O 1
ATOM 951 N N . MET A 1 124 ? -7.148 -10.867 -18.391 1 90.44 124 MET A N 1
ATOM 952 C CA . MET A 1 124 ? -7.809 -9.578 -18.578 1 90.44 124 MET A CA 1
ATOM 953 C C . MET A 1 124 ? -9.328 -9.742 -18.641 1 90.44 124 MET A C 1
ATOM 955 O O . MET A 1 124 ? -10.062 -8.906 -18.109 1 90.44 124 MET A O 1
ATOM 959 N N . GLN A 1 125 ? -9.781 -10.758 -19.266 1 90.19 125 GLN A N 1
ATOM 960 C CA . GLN A 1 125 ? -11.219 -11.008 -19.359 1 90.19 125 GLN A CA 1
ATOM 961 C C . GLN A 1 125 ? -11.82 -11.227 -17.969 1 90.19 125 GLN A C 1
ATOM 963 O O . GLN A 1 125 ? -12.93 -10.75 -17.688 1 90.19 125 GLN A O 1
ATOM 968 N N . MET A 1 126 ? -11.102 -11.891 -17.156 1 89.19 126 MET A N 1
ATOM 969 C CA . MET A 1 126 ? -11.57 -12.102 -15.789 1 89.19 126 MET A CA 1
ATOM 970 C C . MET A 1 126 ? -11.672 -10.781 -15.039 1 89.19 126 MET A C 1
ATOM 972 O O . MET A 1 126 ? -12.695 -10.5 -14.406 1 89.19 126 MET A O 1
ATOM 976 N N . PHE A 1 127 ? -10.664 -10 -15.141 1 91.69 127 PHE A N 1
ATOM 977 C CA . PHE A 1 127 ? -10.672 -8.703 -14.477 1 91.69 127 PHE A CA 1
ATOM 978 C C . PHE A 1 127 ? -11.789 -7.816 -15.008 1 91.69 127 PHE A C 1
ATOM 980 O O . PHE A 1 127 ? -12.461 -7.125 -14.234 1 91.69 127 PHE A O 1
ATOM 987 N N . LEU A 1 128 ? -12 -7.887 -16.312 1 93.44 128 LEU A N 1
ATOM 988 C CA . LEU A 1 128 ? -13.055 -7.082 -16.906 1 93.44 128 LEU A CA 1
ATOM 989 C C . LEU A 1 128 ? -14.43 -7.516 -16.422 1 93.44 128 LEU A C 1
ATOM 991 O O . LEU A 1 128 ? -15.312 -6.68 -16.203 1 93.44 128 LEU A O 1
ATOM 995 N N . ARG A 1 129 ? -14.578 -8.773 -16.25 1 93.25 129 ARG A N 1
ATOM 996 C CA . ARG A 1 129 ? -15.844 -9.266 -15.703 1 93.25 129 ARG A CA 1
ATOM 997 C C . ARG A 1 129 ? -16.078 -8.742 -14.289 1 93.25 129 ARG A C 1
ATOM 999 O O . ARG A 1 129 ? -17.172 -8.305 -13.953 1 93.25 129 ARG A O 1
ATOM 1006 N N . ILE A 1 130 ? -15.055 -8.773 -13.5 1 92.69 130 ILE A N 1
ATOM 1007 C CA . ILE A 1 130 ? -15.141 -8.289 -12.125 1 92.69 130 ILE A CA 1
ATOM 1008 C C . ILE A 1 130 ? -15.43 -6.789 -12.117 1 92.69 130 ILE A C 1
ATOM 1010 O O . ILE A 1 130 ? -16.281 -6.316 -11.367 1 92.69 130 ILE A O 1
ATOM 1014 N N . LEU A 1 131 ? -14.789 -6.062 -12.992 1 94.94 131 LEU A N 1
ATOM 1015 C CA . LEU A 1 131 ? -14.93 -4.613 -13.039 1 94.94 131 LEU A CA 1
ATOM 1016 C C . LEU A 1 131 ? -16.297 -4.215 -13.602 1 94.94 131 LEU A C 1
ATOM 1018 O O . LEU A 1 131 ? -16.891 -3.227 -13.164 1 94.94 131 LEU A O 1
ATOM 1022 N N . ASN A 1 132 ? -16.797 -4.949 -14.562 1 96.06 132 ASN A N 1
ATOM 1023 C CA . ASN A 1 132 ? -18.031 -4.562 -15.234 1 96.06 132 ASN A CA 1
ATOM 1024 C C . ASN A 1 132 ? -19.266 -5.137 -14.531 1 96.06 132 ASN A C 1
ATOM 1026 O O . ASN A 1 132 ? -20.266 -4.441 -14.344 1 96.06 132 ASN A O 1
ATOM 1030 N N . VAL A 1 133 ? -19.172 -6.371 -14.102 1 96.5 133 VAL A N 1
ATOM 1031 C CA . VAL A 1 133 ? -20.344 -7.039 -13.523 1 96.5 133 VAL A CA 1
ATOM 1032 C C . VAL A 1 133 ? -20.188 -7.113 -12.008 1 96.5 133 VAL A C 1
ATOM 1034 O O . VAL A 1 133 ? -21.141 -6.848 -11.273 1 96.5 133 VAL A O 1
ATOM 1037 N N . GLY A 1 134 ? -19.016 -7.41 -11.547 1 96.06 134 GLY A N 1
ATOM 1038 C CA . GLY A 1 134 ? -18.781 -7.617 -10.125 1 96.06 134 GLY A CA 1
ATOM 1039 C C . GLY A 1 134 ? -18.859 -6.336 -9.312 1 96.06 134 GLY A C 1
ATOM 1040 O O . GLY A 1 134 ? -19.031 -6.375 -8.094 1 96.06 134 GLY A O 1
ATOM 1041 N N . SER A 1 135 ? -18.766 -5.195 -9.969 1 96.5 135 SER A N 1
ATOM 1042 C CA . SER A 1 135 ? -18.688 -3.92 -9.266 1 96.5 135 SER A CA 1
ATOM 1043 C C . SER A 1 135 ? -20.078 -3.357 -8.984 1 96.5 135 SER A C 1
ATOM 1045 O O . SER A 1 135 ? -20.203 -2.324 -8.328 1 96.5 135 SER A O 1
ATOM 1047 N N . TRP A 1 136 ? -21.078 -4.012 -9.414 1 96.81 136 TRP A N 1
ATOM 1048 C CA . TRP A 1 136 ? -22.438 -3.498 -9.273 1 96.81 136 TRP A CA 1
ATOM 1049 C C . TRP A 1 136 ? -22.812 -3.371 -7.801 1 96.81 136 TRP A C 1
ATOM 1051 O O . TRP A 1 136 ? -22.5 -4.25 -6.992 1 96.81 136 TRP A O 1
ATOM 1061 N N . PRO A 1 137 ? -23.531 -2.289 -7.438 1 96.62 137 PRO A N 1
ATOM 1062 C CA . PRO A 1 137 ? -23.922 -2.061 -6.047 1 96.62 137 PRO A CA 1
ATOM 1063 C C . PRO A 1 137 ? -24.828 -3.166 -5.504 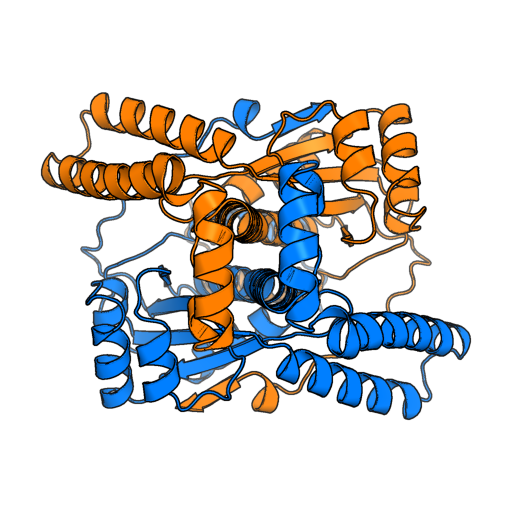1 96.62 137 PRO A C 1
ATOM 1065 O O . PRO A 1 137 ? -24.859 -3.396 -4.289 1 96.62 137 PRO A O 1
ATOM 1068 N N . VAL A 1 138 ? -25.5 -3.904 -6.312 1 96.62 138 VAL A N 1
ATOM 1069 C CA . VAL A 1 138 ? -26.469 -4.906 -5.875 1 96.62 138 VAL A CA 1
ATOM 1070 C C . VAL A 1 138 ? -25.75 -6.031 -5.133 1 96.62 138 VAL A C 1
ATOM 1072 O O . VAL A 1 138 ? -26.344 -6.738 -4.328 1 96.62 138 VAL A O 1
ATOM 1075 N N . TRP A 1 139 ? -24.406 -6.16 -5.352 1 97.19 139 TRP A N 1
ATOM 1076 C CA . TRP A 1 139 ? -23.641 -7.234 -4.727 1 97.19 139 TRP A CA 1
ATOM 1077 C C . TRP A 1 139 ? -23.219 -6.852 -3.316 1 97.19 139 TRP A C 1
ATOM 1079 O O . TRP A 1 139 ? -22.797 -7.707 -2.533 1 97.19 139 TRP A O 1
ATOM 1089 N N . THR A 1 140 ? -23.25 -5.598 -2.963 1 96.69 140 THR A N 1
ATOM 1090 C CA . THR A 1 140 ? -22.688 -5.109 -1.715 1 96.69 140 THR A CA 1
ATOM 1091 C C . THR A 1 140 ? -23.391 -5.727 -0.514 1 96.69 140 THR A C 1
ATOM 1093 O O . THR A 1 140 ? -22.75 -6.172 0.437 1 96.69 140 THR A O 1
ATOM 1096 N N . PRO A 1 141 ? -24.766 -5.84 -0.505 1 96.44 141 PRO A N 1
ATOM 1097 C CA . PRO A 1 141 ? -25.422 -6.504 0.627 1 96.44 141 PRO A CA 1
ATOM 1098 C C . PRO A 1 141 ? -25 -7.965 0.775 1 96.44 141 PRO A C 1
ATOM 1100 O O . PRO A 1 141 ? -24.844 -8.453 1.896 1 96.44 141 PRO A O 1
ATOM 1103 N N . LEU A 1 142 ? -24.781 -8.586 -0.294 1 96.62 142 LEU A N 1
ATOM 1104 C CA . LEU A 1 142 ? -24.359 -9.977 -0.246 1 96.62 142 LEU A CA 1
ATOM 1105 C C . LEU A 1 142 ? -22.953 -10.102 0.307 1 96.62 142 LEU A C 1
ATOM 1107 O O . LEU A 1 142 ? -22.672 -10.984 1.122 1 96.62 142 LEU A O 1
ATOM 1111 N N . THR A 1 143 ? -22.094 -9.25 -0.132 1 96.25 143 THR A N 1
ATOM 1112 C CA . THR A 1 143 ? -20.719 -9.281 0.361 1 96.25 143 THR A CA 1
ATOM 1113 C C . THR A 1 143 ? -20.672 -8.914 1.841 1 96.25 143 THR A C 1
ATOM 1115 O O . THR A 1 143 ? -19.844 -9.445 2.59 1 96.25 143 THR A O 1
ATOM 1118 N N . ALA A 1 144 ? -21.531 -7.973 2.227 1 97.19 144 ALA A N 1
ATOM 1119 C CA . ALA A 1 144 ? -21.609 -7.602 3.637 1 97.19 144 ALA A CA 1
ATOM 1120 C C . ALA A 1 144 ? -22.016 -8.797 4.496 1 97.19 144 ALA A C 1
ATOM 1122 O O . ALA A 1 144 ? -21.438 -9.031 5.555 1 97.19 144 ALA A O 1
ATOM 1123 N N . LEU A 1 145 ? -22.953 -9.508 4.031 1 97.44 145 LEU A N 1
ATOM 1124 C CA . LEU A 1 145 ? -23.422 -10.68 4.754 1 97.44 145 LEU A CA 1
ATOM 1125 C C . LEU A 1 145 ? -22.344 -11.758 4.797 1 97.44 145 LEU A C 1
ATOM 1127 O O . LEU A 1 145 ? -22.109 -12.359 5.844 1 97.44 145 LEU A O 1
ATOM 1131 N N . ALA A 1 146 ? -21.703 -11.984 3.68 1 97.5 146 ALA A N 1
ATOM 1132 C CA . ALA A 1 146 ? -20.625 -12.961 3.621 1 97.5 146 ALA A CA 1
ATOM 1133 C C . ALA A 1 146 ? -19.5 -12.594 4.586 1 97.5 146 ALA A C 1
ATOM 1135 O O . ALA A 1 146 ? -18.969 -13.461 5.289 1 97.5 146 ALA A O 1
ATOM 1136 N N . GLY A 1 147 ? -19.156 -11.305 4.629 1 97 147 GLY A N 1
ATOM 1137 C CA . GLY A 1 147 ? -18.109 -10.82 5.508 1 97 147 GLY A CA 1
ATOM 1138 C C . GLY A 1 147 ? -18.453 -10.938 6.98 1 97 147 GLY A C 1
ATOM 1139 O O . GLY A 1 147 ? -17.562 -11 7.832 1 97 147 GLY A O 1
ATOM 1140 N N . LEU A 1 148 ? -19.766 -10.875 7.211 1 96.44 148 LEU A N 1
ATOM 1141 C CA . LEU A 1 148 ? -20.203 -11.047 8.594 1 96.44 148 LEU A CA 1
ATOM 1142 C C . LEU A 1 148 ? -20 -12.484 9.055 1 96.44 148 LEU A C 1
ATOM 1144 O O . LEU A 1 148 ? -19.516 -12.727 10.164 1 96.44 148 LEU A O 1
ATOM 1148 N N . PHE A 1 149 ? -20.25 -13.422 8.219 1 96.81 149 PHE A N 1
ATOM 1149 C CA . PHE A 1 149 ? -20.172 -14.836 8.57 1 96.81 149 PHE A CA 1
ATOM 1150 C C . PHE A 1 149 ? -18.75 -15.352 8.422 1 96.81 149 PHE A C 1
ATOM 1152 O O . PHE A 1 149 ? -18.281 -16.172 9.227 1 96.81 149 PHE A O 1
ATOM 1159 N N . ARG A 1 150 ? -18.094 -14.891 7.398 1 97.75 150 ARG A N 1
ATOM 1160 C CA . ARG A 1 150 ? -16.703 -15.234 7.121 1 97.75 150 ARG A CA 1
ATOM 1161 C C . ARG A 1 150 ? -15.867 -13.984 6.852 1 97.75 150 ARG A C 1
ATOM 1163 O O . ARG A 1 150 ? -15.656 -13.609 5.699 1 97.75 150 ARG A O 1
ATOM 1170 N N . PRO A 1 151 ? -15.32 -13.469 7.832 1 97.81 151 PRO A N 1
ATOM 1171 C CA . PRO A 1 151 ? -14.609 -12.195 7.723 1 97.81 151 PRO A CA 1
ATOM 1172 C C . PRO A 1 151 ? -13.508 -12.219 6.668 1 97.81 151 PRO A C 1
ATOM 1174 O O . PRO A 1 151 ? -13.211 -11.188 6.051 1 97.81 151 PRO A O 1
ATOM 1177 N N . SER A 1 152 ? -12.977 -13.391 6.406 1 97.62 152 SER A N 1
ATOM 1178 C CA . SER A 1 152 ? -11.883 -13.523 5.445 1 97.62 152 SER A CA 1
ATOM 1179 C C . SER A 1 152 ? -12.352 -13.188 4.031 1 97.62 152 SER A C 1
ATOM 1181 O O . SER A 1 152 ? -11.531 -13 3.129 1 97.62 152 SER A O 1
ATOM 1183 N N . LEU A 1 153 ? -13.641 -13.047 3.775 1 98 153 LEU A N 1
ATOM 1184 C CA . LEU A 1 153 ? -14.195 -12.758 2.455 1 98 153 LEU A CA 1
ATOM 1185 C C . LEU A 1 153 ? -14.453 -11.266 2.291 1 98 153 LEU A C 1
ATOM 1187 O O . LEU A 1 153 ? -14.961 -10.828 1.254 1 98 153 LEU A O 1
ATOM 1191 N N . SER A 1 154 ? -14.078 -10.469 3.252 1 98.19 154 SER A N 1
ATOM 1192 C CA . SER A 1 154 ? -14.469 -9.062 3.328 1 98.19 154 SER A CA 1
ATOM 1193 C C . SER A 1 154 ? -13.711 -8.227 2.307 1 98.19 154 SER A C 1
ATOM 1195 O O . SER A 1 154 ? -14.062 -7.074 2.055 1 9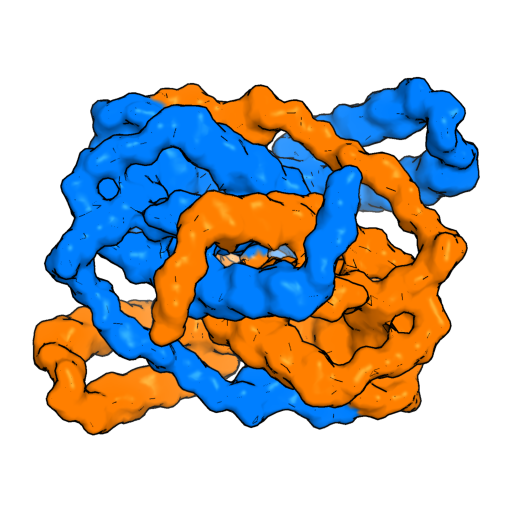8.19 154 SER A O 1
ATOM 1197 N N . LEU A 1 155 ? -12.641 -8.805 1.665 1 98.38 155 LEU A N 1
ATOM 1198 C CA . LEU A 1 155 ? -11.812 -7.992 0.786 1 98.38 155 LEU A CA 1
ATOM 1199 C C . LEU A 1 155 ? -12.109 -8.297 -0.678 1 98.38 155 LEU A C 1
ATOM 1201 O O . LEU A 1 155 ? -11.414 -7.809 -1.571 1 98.38 155 LEU A O 1
ATOM 1205 N N . LEU A 1 156 ? -13.117 -9.07 -0.963 1 96.88 156 LEU A N 1
ATOM 1206 C CA . LEU A 1 156 ? -13.477 -9.367 -2.344 1 96.88 156 LEU A CA 1
ATOM 1207 C C . LEU A 1 156 ? -13.789 -8.086 -3.111 1 96.88 156 LEU A C 1
ATOM 1209 O O . LEU A 1 156 ? -14.461 -7.191 -2.594 1 96.88 156 LEU A O 1
ATOM 1213 N N . PRO A 1 157 ? -13.227 -7.973 -4.297 1 97.44 157 PRO A N 1
ATOM 1214 C CA . PRO A 1 157 ? -13.492 -6.777 -5.102 1 97.44 157 PRO A CA 1
ATOM 1215 C C . PRO A 1 157 ? -14.859 -6.82 -5.773 1 97.44 157 PRO A C 1
ATOM 1217 O O . PRO A 1 157 ? -14.977 -6.516 -6.965 1 97.44 157 PRO A O 1
ATOM 1220 N N . VAL A 1 158 ? -15.859 -7.113 -5.016 1 97.19 158 VAL A N 1
ATOM 1221 C CA . VAL A 1 158 ? -17.234 -7.258 -5.5 1 97.19 158 VAL A CA 1
ATOM 1222 C C . VAL A 1 158 ? -18.125 -6.211 -4.832 1 97.19 158 VAL A C 1
ATOM 1224 O O . VAL A 1 158 ? -17.953 -5.902 -3.65 1 97.19 158 VAL A O 1
ATOM 1227 N N . GLY A 1 159 ? -19.078 -5.711 -5.613 1 97.69 159 GLY A N 1
ATOM 1228 C CA . GLY A 1 159 ? -19.875 -4.582 -5.145 1 97.69 159 GLY A CA 1
ATOM 1229 C C . GLY A 1 159 ? -19.156 -3.254 -5.277 1 97.69 159 GLY A C 1
ATOM 1230 O O . GLY A 1 159 ? -17.938 -3.217 -5.512 1 97.69 159 GLY A O 1
ATOM 1231 N N . HIS A 1 160 ? -19.922 -2.182 -5.125 1 97.81 160 HIS A N 1
ATOM 1232 C CA . HIS A 1 160 ? -19.312 -0.875 -5.328 1 97.81 160 HIS A CA 1
ATOM 1233 C C . HIS A 1 160 ? -18.297 -0.57 -4.234 1 97.81 160 HIS A C 1
ATOM 1235 O O . HIS A 1 160 ? -17.234 -0.006 -4.504 1 97.81 160 HIS A O 1
ATOM 1241 N N . LEU A 1 161 ? -18.531 -1.03 -2.973 1 97.94 161 LEU A N 1
ATOM 1242 C CA . LEU A 1 161 ? -17.578 -0.788 -1.896 1 97.94 161 LEU A CA 1
ATOM 1243 C C . LEU A 1 161 ? -16.328 -1.637 -2.078 1 97.94 161 LEU A C 1
ATOM 1245 O O . LEU A 1 161 ? -15.211 -1.13 -1.97 1 97.94 161 LEU A O 1
ATOM 1249 N N . GLY A 1 162 ? -16.562 -2.93 -2.393 1 98.19 162 GLY A N 1
ATOM 1250 C CA . GLY A 1 162 ? -15.438 -3.832 -2.559 1 98.19 162 GLY A CA 1
ATOM 1251 C C . GLY A 1 162 ? -14.523 -3.441 -3.707 1 98.19 162 GLY A C 1
ATOM 1252 O O . GLY A 1 162 ? -13.297 -3.488 -3.576 1 98.19 162 GLY A O 1
ATOM 1253 N N . ASN A 1 163 ? -15.117 -3.078 -4.793 1 98.25 163 ASN A N 1
ATOM 1254 C CA . ASN A 1 163 ? -14.352 -2.684 -5.969 1 98.25 163 ASN A CA 1
ATOM 1255 C C . ASN A 1 163 ? -13.539 -1.419 -5.707 1 98.25 163 ASN A C 1
ATOM 1257 O O . ASN A 1 163 ? -12.367 -1.34 -6.086 1 98.25 163 ASN A O 1
ATOM 1261 N N . ARG A 1 164 ? -14.109 -0.456 -5.082 1 98.69 164 ARG A N 1
ATOM 1262 C CA . ARG A 1 164 ? -13.43 0.8 -4.785 1 98.69 164 ARG A CA 1
ATOM 1263 C C . ARG A 1 164 ? -12.32 0.592 -3.764 1 98.69 164 ARG A C 1
ATOM 1265 O O . ARG A 1 164 ? -11.25 1.191 -3.873 1 98.69 164 ARG A O 1
ATOM 1272 N N . SER A 1 165 ? -12.555 -0.297 -2.785 1 98.69 165 SER A N 1
ATOM 1273 C CA . SER A 1 165 ? -11.523 -0.636 -1.809 1 98.69 165 SER A CA 1
ATOM 1274 C C . SER A 1 165 ? -10.352 -1.361 -2.469 1 98.69 165 SER A C 1
ATOM 1276 O O . SER A 1 165 ? -9.195 -1.133 -2.115 1 98.69 165 SER A O 1
ATOM 1278 N N . TRP A 1 166 ? -10.703 -2.215 -3.385 1 98.69 166 TRP A N 1
ATOM 1279 C CA . TRP A 1 166 ? -9.672 -2.916 -4.141 1 98.69 166 TRP A CA 1
ATOM 1280 C C . TRP A 1 166 ? -8.812 -1.933 -4.922 1 98.69 166 TRP A C 1
ATOM 1282 O O . TRP A 1 166 ? -7.582 -2.012 -4.887 1 98.69 166 TRP A O 1
ATOM 1292 N N . ALA A 1 167 ? -9.406 -0.988 -5.621 1 98.81 167 ALA A N 1
ATOM 1293 C CA . ALA A 1 167 ? -8.672 0.02 -6.375 1 98.81 167 ALA A CA 1
ATOM 1294 C C . ALA A 1 167 ? -7.781 0.853 -5.457 1 98.81 167 ALA A C 1
ATOM 1296 O O . ALA A 1 167 ? -6.621 1.121 -5.777 1 98.81 167 ALA A O 1
ATOM 1297 N N . ALA A 1 168 ? -8.344 1.219 -4.312 1 98.88 168 ALA A N 1
ATOM 1298 C CA . ALA A 1 168 ? -7.598 2.014 -3.338 1 98.88 168 ALA A CA 1
ATOM 1299 C C . ALA A 1 168 ? -6.387 1.249 -2.814 1 98.88 168 ALA A C 1
ATOM 1301 O O . ALA A 1 168 ? -5.309 1.822 -2.646 1 98.88 168 ALA A O 1
ATOM 1302 N N . ARG A 1 169 ? -6.57 -0.035 -2.553 1 98.75 169 ARG A N 1
ATOM 1303 C CA . ARG A 1 169 ? -5.461 -0.851 -2.068 1 98.75 169 ARG A CA 1
ATOM 1304 C C . ARG A 1 169 ? -4.344 -0.932 -3.105 1 98.75 169 ARG A C 1
ATOM 1306 O O . ARG A 1 169 ? -3.164 -0.833 -2.764 1 98.75 169 ARG A O 1
ATOM 1313 N N . ASN A 1 170 ? -4.727 -1.068 -4.328 1 98.81 170 ASN A N 1
ATOM 1314 C CA . AS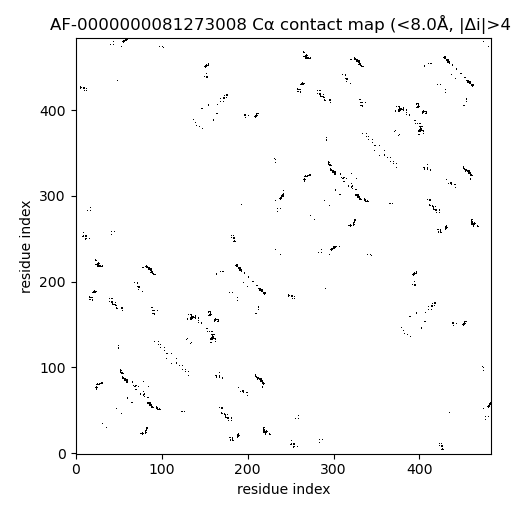N A 1 170 ? -3.73 -1.101 -5.395 1 98.81 170 ASN A CA 1
ATOM 1315 C C . ASN A 1 170 ? -2.988 0.228 -5.512 1 98.81 170 ASN A C 1
ATOM 1317 O O . ASN A 1 170 ? -1.785 0.251 -5.773 1 98.81 170 ASN A O 1
ATOM 1321 N N . ALA A 1 171 ? -3.672 1.312 -5.285 1 98.94 171 ALA A N 1
ATOM 1322 C CA . ALA A 1 171 ? -3.057 2.637 -5.336 1 98.94 171 ALA A CA 1
ATOM 1323 C C . ALA A 1 171 ? -2.045 2.816 -4.211 1 98.94 171 ALA A C 1
ATOM 1325 O O . ALA A 1 171 ? -1.105 3.607 -4.332 1 98.94 171 ALA A O 1
ATOM 1326 N N . THR A 1 172 ? -2.215 2.074 -3.143 1 98.88 172 THR A N 1
ATOM 1327 C CA . THR A 1 172 ? -1.383 2.225 -1.954 1 98.88 172 THR A CA 1
ATOM 1328 C C . THR A 1 172 ? 0.027 1.701 -2.211 1 98.88 172 THR A C 1
ATOM 1330 O O . THR A 1 172 ? 1.002 2.248 -1.692 1 98.88 172 THR A O 1
ATOM 1333 N N . PHE A 1 173 ? 0.174 0.694 -3.1 1 98.88 173 PHE A N 1
ATOM 1334 C CA . PHE A 1 173 ? 1.506 0.259 -3.502 1 98.88 173 PHE A CA 1
ATOM 1335 C C . PHE A 1 173 ? 2.289 1.412 -4.117 1 98.88 173 PHE A C 1
ATOM 1337 O O . PHE A 1 173 ? 3.455 1.627 -3.781 1 98.88 173 PHE A O 1
ATOM 1344 N N . ALA A 1 174 ? 1.631 2.156 -4.961 1 98.94 174 ALA A N 1
ATOM 1345 C CA . ALA A 1 174 ? 2.258 3.293 -5.633 1 98.94 174 ALA A CA 1
ATOM 1346 C C . ALA A 1 174 ? 2.553 4.418 -4.641 1 98.94 174 ALA A C 1
ATOM 1348 O O . ALA A 1 174 ? 3.602 5.062 -4.723 1 98.94 174 ALA A O 1
ATOM 1349 N N . ALA A 1 175 ? 1.662 4.629 -3.73 1 98.94 175 ALA A N 1
ATOM 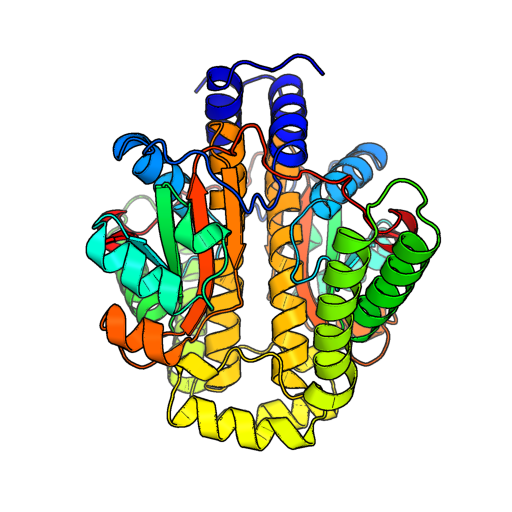1350 C CA . ALA A 1 175 ? 1.845 5.668 -2.721 1 98.94 175 ALA A CA 1
ATOM 1351 C C . ALA A 1 175 ? 3.078 5.391 -1.864 1 98.94 175 ALA A C 1
ATOM 1353 O O . ALA A 1 175 ? 3.877 6.293 -1.604 1 98.94 175 ALA A O 1
ATOM 1354 N N . GLN A 1 176 ? 3.211 4.125 -1.431 1 98.94 176 GLN A N 1
ATOM 1355 C CA . GLN A 1 176 ? 4.375 3.777 -0.622 1 98.94 176 GLN A CA 1
ATOM 1356 C C . GLN A 1 176 ? 5.664 3.896 -1.431 1 98.94 176 GLN A C 1
ATOM 1358 O O . GLN A 1 176 ? 6.688 4.34 -0.912 1 98.94 176 GLN A O 1
ATOM 1363 N N . THR A 1 177 ? 5.621 3.512 -2.689 1 98.94 177 THR A N 1
ATOM 1364 C CA . THR A 1 177 ? 6.777 3.66 -3.568 1 98.94 177 THR A CA 1
ATOM 1365 C C . THR A 1 177 ? 7.168 5.129 -3.705 1 98.94 177 THR A C 1
ATOM 1367 O O . THR A 1 177 ? 8.352 5.465 -3.666 1 98.94 177 THR A O 1
ATOM 1370 N N . LEU A 1 178 ? 6.199 6.004 -3.795 1 98.94 178 LEU A N 1
ATOM 1371 C CA . LEU A 1 178 ? 6.438 7.441 -3.873 1 98.94 178 LEU A CA 1
ATOM 1372 C C . LEU A 1 178 ? 7.168 7.938 -2.631 1 98.94 178 LEU A C 1
ATOM 1374 O O . LEU A 1 178 ? 8.148 8.68 -2.738 1 98.94 178 LEU A O 1
ATOM 1378 N N . MET A 1 179 ? 6.73 7.512 -1.474 1 98.94 179 MET A N 1
ATOM 1379 C CA . MET A 1 179 ? 7.289 8.016 -0.222 1 98.94 179 MET A CA 1
ATOM 1380 C C . MET A 1 179 ? 8.711 7.492 -0.013 1 98.94 179 MET A C 1
ATOM 1382 O O . MET A 1 179 ? 9.57 8.211 0.505 1 98.94 179 MET A O 1
ATOM 1386 N N . LEU A 1 180 ? 8.953 6.262 -0.453 1 98.94 180 LEU A N 1
ATOM 1387 C CA . LEU A 1 180 ? 10.312 5.73 -0.368 1 98.94 180 LEU A CA 1
ATOM 1388 C C . LEU A 1 180 ? 11.219 6.395 -1.397 1 98.94 180 LEU A C 1
ATOM 1390 O O . LEU A 1 180 ? 12.383 6.676 -1.11 1 98.94 180 LEU A O 1
ATOM 1394 N N . ALA A 1 181 ? 10.703 6.648 -2.592 1 98.88 181 ALA A N 1
ATOM 1395 C CA . ALA A 1 181 ? 11.445 7.414 -3.59 1 98.88 181 ALA A CA 1
ATOM 1396 C C . ALA A 1 181 ? 11.805 8.805 -3.066 1 98.88 181 ALA A C 1
ATOM 1398 O O . ALA A 1 181 ? 12.93 9.266 -3.234 1 98.88 181 ALA A O 1
ATOM 1399 N N . ALA A 1 182 ? 10.836 9.477 -2.43 1 98.88 182 ALA A N 1
ATOM 1400 C CA . ALA A 1 182 ? 11.07 10.797 -1.855 1 98.88 182 ALA A CA 1
ATOM 1401 C C . ALA A 1 182 ? 12.211 10.766 -0.842 1 98.88 182 ALA A C 1
ATOM 1403 O O . ALA A 1 182 ? 13.125 11.594 -0.894 1 98.88 182 ALA A O 1
ATOM 1404 N N . ALA A 1 183 ? 12.188 9.75 0.017 1 98.56 183 ALA A N 1
ATOM 1405 C CA . ALA A 1 183 ? 13.25 9.602 1.011 1 98.56 183 ALA A CA 1
ATOM 1406 C C . ALA A 1 183 ? 14.609 9.43 0.341 1 98.56 183 ALA A C 1
ATOM 1408 O O . ALA A 1 183 ? 15.602 10.008 0.784 1 98.56 183 ALA A O 1
ATOM 1409 N N . ALA A 1 184 ? 14.641 8.688 -0.73 1 98.5 184 ALA A N 1
ATOM 1410 C CA . ALA A 1 184 ? 15.883 8.422 -1.451 1 98.5 184 ALA A CA 1
ATOM 1411 C C . ALA A 1 184 ? 16.438 9.703 -2.068 1 98.5 184 ALA A C 1
ATOM 1413 O O . ALA A 1 184 ? 17.656 9.859 -2.207 1 98.5 184 ALA A O 1
ATOM 1414 N N . LYS A 1 185 ? 15.555 10.609 -2.377 1 97.88 185 LYS A N 1
ATOM 1415 C CA . LYS A 1 185 ? 15.977 11.836 -3.049 1 97.88 185 LYS A CA 1
ATOM 1416 C C . LYS A 1 185 ? 16.141 12.977 -2.051 1 97.88 185 LYS A C 1
ATOM 1418 O O . LYS A 1 185 ? 16.266 14.141 -2.443 1 97.88 185 LYS A O 1
ATOM 1423 N N . GLY A 1 186 ? 16 12.688 -0.778 1 97.06 186 GLY A N 1
ATOM 1424 C CA . GLY A 1 186 ? 16.172 13.688 0.265 1 97.06 186 GLY A CA 1
ATOM 1425 C C . GLY A 1 186 ? 14.93 14.547 0.469 1 97.06 186 GLY A C 1
ATOM 1426 O O . GLY A 1 186 ? 15.008 15.617 1.065 1 97.06 186 GLY A O 1
ATOM 1427 N N . VAL A 1 187 ? 13.789 14.133 -0.083 1 98.44 187 VAL A N 1
ATOM 1428 C CA . VAL A 1 187 ? 12.508 14.805 0.087 1 98.44 187 VAL A CA 1
ATOM 1429 C C . VAL A 1 187 ? 11.703 14.117 1.188 1 98.44 187 VAL A C 1
ATOM 1431 O O . VAL A 1 187 ? 11.68 12.883 1.271 1 98.44 187 VAL A O 1
ATOM 1434 N N . ASP A 1 188 ? 11.117 14.891 2.068 1 98.38 188 ASP A N 1
ATOM 1435 C CA . ASP A 1 188 ? 10.281 14.344 3.137 1 98.38 188 ASP A CA 1
ATOM 1436 C C . ASP A 1 188 ? 8.82 14.266 2.707 1 98.38 188 ASP A C 1
ATOM 1438 O O . ASP A 1 188 ? 8.414 14.922 1.745 1 98.38 188 ASP A O 1
ATOM 1442 N N . SER A 1 189 ? 8.07 13.453 3.398 1 98.75 189 SER A N 1
ATOM 1443 C CA . SER A 1 189 ? 6.676 13.25 3.041 1 98.75 189 SER A CA 1
ATOM 1444 C C . SER A 1 189 ? 5.816 13.023 4.281 1 98.75 189 SER A C 1
ATOM 1446 O O . SER A 1 189 ? 6.34 12.773 5.371 1 98.75 189 SER A O 1
ATOM 1448 N N . CYS A 1 190 ? 4.527 13.172 4.145 1 98.38 190 CYS A N 1
ATOM 1449 C CA . CYS A 1 190 ? 3.516 12.844 5.145 1 98.38 190 CYS A CA 1
ATOM 1450 C C . CYS A 1 190 ? 2.236 12.344 4.484 1 98.38 190 CYS A C 1
ATOM 1452 O O . CYS A 1 190 ? 1.539 13.109 3.814 1 98.38 190 CYS A O 1
ATOM 1454 N N . PRO A 1 191 ? 1.982 11.055 4.629 1 98.62 191 PRO A N 1
ATOM 1455 C CA . PRO A 1 191 ? 0.678 10.57 4.172 1 98.62 191 PRO A CA 1
ATOM 1456 C C . PRO A 1 191 ? -0.465 10.992 5.09 1 98.62 191 PRO A C 1
ATOM 1458 O O . PRO A 1 191 ? -0.32 10.969 6.312 1 98.62 191 PRO A O 1
ATOM 1461 N N . MET A 1 192 ? -1.599 11.445 4.504 1 98.06 192 MET A N 1
ATOM 1462 C CA . MET A 1 192 ? -2.727 11.945 5.285 1 98.06 192 MET A CA 1
ATOM 1463 C C . MET A 1 192 ? -4.031 11.289 4.84 1 98.06 192 MET A C 1
ATOM 1465 O O . MET A 1 192 ? -4.297 11.172 3.645 1 98.06 192 MET A O 1
ATOM 1469 N N . GLU A 1 193 ? -4.777 10.859 5.812 1 96.75 193 GLU A N 1
ATOM 1470 C CA . GLU A 1 193 ? -6.133 10.367 5.57 1 96.75 193 GLU A CA 1
ATOM 1471 C C . GLU A 1 193 ? -7.176 11.328 6.125 1 96.75 193 GLU A C 1
ATOM 1473 O O . GLU A 1 193 ? -8.367 11.188 5.852 1 96.75 193 GLU A O 1
ATOM 1478 N N . GLY A 1 194 ? -6.711 12.312 6.91 1 95.75 194 GLY A N 1
ATOM 1479 C CA . GLY A 1 194 ? -7.613 13.297 7.488 1 95.75 194 GLY A CA 1
ATOM 1480 C C . GLY A 1 194 ? -7.965 14.422 6.527 1 95.75 194 GLY A C 1
ATOM 1481 O O . GLY A 1 194 ? -7.344 15.484 6.551 1 95.75 194 GLY A O 1
ATOM 1482 N N . PHE A 1 195 ? -8.898 14.203 5.695 1 98.19 195 PHE A N 1
ATOM 1483 C CA . PHE A 1 195 ? -9.398 15.195 4.75 1 98.19 195 PHE A CA 1
ATOM 1484 C C . PHE A 1 195 ? -10.859 14.93 4.418 1 98.19 195 PHE A C 1
ATOM 1486 O O . PHE A 1 195 ? -11.383 13.852 4.695 1 98.19 195 PHE A O 1
ATOM 1493 N N . SER A 1 196 ? -11.539 15.93 3.893 1 98.25 196 SER A N 1
ATOM 1494 C CA . SER A 1 196 ? -12.875 15.766 3.338 1 98.25 196 SER A CA 1
ATOM 1495 C C . SER A 1 196 ? -12.82 15.281 1.894 1 98.25 196 SER A C 1
ATOM 1497 O O . SER A 1 196 ? -12.562 16.062 0.978 1 98.25 196 SER A O 1
ATOM 1499 N N . ALA A 1 197 ? -13.148 14.008 1.688 1 98.5 197 ALA A N 1
ATOM 1500 C CA . ALA A 1 197 ? -13.07 13.422 0.351 1 98.5 197 ALA A CA 1
ATOM 1501 C C . ALA A 1 197 ? -14.07 14.078 -0.595 1 98.5 197 ALA A C 1
ATOM 1503 O O . ALA A 1 197 ? -13.727 14.43 -1.728 1 98.5 197 ALA A O 1
ATOM 1504 N N . PRO A 1 198 ? -15.32 14.312 -0.12 1 98.25 198 PRO A N 1
ATOM 1505 C CA . PRO A 1 198 ? -16.266 14.977 -1.02 1 98.25 198 PRO A CA 1
ATOM 1506 C C . PRO A 1 198 ? -15.789 16.359 -1.46 1 98.25 198 PRO A C 1
ATOM 1508 O O . PRO A 1 198 ? -15.938 16.719 -2.631 1 98.25 198 PRO A O 1
ATOM 1511 N N . LYS A 1 199 ? -15.203 17.094 -0.601 1 98.5 199 LYS A N 1
ATOM 1512 C CA . LYS A 1 199 ? -14.727 18.422 -0.953 1 98.5 199 LYS A CA 1
ATOM 1513 C C . LYS A 1 199 ? -13.547 18.344 -1.917 1 98.5 199 LYS A C 1
ATOM 1515 O O . LYS A 1 199 ? -13.43 19.156 -2.834 1 98.5 199 LYS A O 1
ATOM 1520 N N . LEU A 1 200 ? -12.641 17.391 -1.733 1 98.69 200 LEU A N 1
ATOM 1521 C CA . LEU A 1 200 ? -11.516 17.219 -2.648 1 98.69 200 LEU A CA 1
ATOM 1522 C C . LEU A 1 200 ? -12 16.859 -4.047 1 98.69 200 LEU A C 1
ATOM 1524 O O . LEU A 1 200 ? -11.469 17.359 -5.043 1 98.69 200 LEU A O 1
ATOM 1528 N N . VAL A 1 201 ? -13 15.984 -4.117 1 98.75 201 VAL A N 1
ATOM 1529 C CA . VAL A 1 201 ? -13.562 15.594 -5.406 1 98.75 201 VAL A CA 1
ATOM 1530 C C . VAL A 1 201 ? -14.109 16.828 -6.125 1 98.75 201 VAL A C 1
ATOM 1532 O O . VAL A 1 201 ? -13.922 16.984 -7.332 1 98.75 201 VAL A O 1
ATOM 1535 N N . GLU A 1 202 ? -14.734 17.641 -5.367 1 98.44 202 GLU A N 1
ATOM 1536 C CA . GLU A 1 202 ? -15.297 18.875 -5.93 1 98.44 202 GLU A CA 1
ATOM 1537 C C . GLU A 1 202 ? -14.195 19.828 -6.379 1 98.44 202 GLU A C 1
ATOM 1539 O O . GLU A 1 202 ? -14.219 20.312 -7.508 1 98.44 202 GLU A O 1
ATOM 1544 N N . ILE A 1 203 ? -13.188 20.062 -5.566 1 98.44 203 ILE A N 1
ATOM 1545 C CA . ILE A 1 203 ? -12.102 21.016 -5.82 1 98.44 203 ILE A CA 1
ATOM 1546 C C . ILE A 1 203 ? -11.336 20.594 -7.074 1 98.44 203 ILE A C 1
ATOM 1548 O O . ILE A 1 203 ? -10.969 21.438 -7.895 1 98.44 203 ILE A O 1
ATOM 1552 N N . LEU A 1 204 ? -11.172 19.266 -7.254 1 98.62 204 LEU A N 1
ATOM 1553 C CA . LEU A 1 204 ? -10.336 18.766 -8.344 1 98.62 204 LEU A CA 1
ATOM 1554 C C . LEU A 1 204 ? -11.188 18.297 -9.516 1 98.62 204 LEU A C 1
ATOM 1556 O O . LEU A 1 204 ? -10.664 17.812 -10.516 1 98.62 204 LEU A O 1
ATOM 1560 N N . SER A 1 205 ? -12.516 18.406 -9.398 1 98.38 205 SER A N 1
ATOM 1561 C CA . SER A 1 205 ? -13.445 18 -10.445 1 98.38 205 SER A CA 1
ATOM 1562 C C . SER A 1 205 ? -13.18 16.562 -10.891 1 98.38 205 SER A C 1
ATOM 1564 O O . SER A 1 205 ? -13.047 16.281 -12.086 1 98.38 205 SER A O 1
ATOM 1566 N N . LEU A 1 206 ? -13.109 15.695 -9.945 1 98.69 206 LEU A N 1
ATOM 1567 C CA . LEU A 1 206 ? -12.836 14.289 -10.234 1 98.69 206 LEU A CA 1
ATOM 1568 C C . LEU A 1 206 ? -14.086 13.594 -10.758 1 98.69 206 LEU A C 1
ATOM 1570 O O . LEU A 1 206 ? -15.195 13.891 -10.32 1 98.69 206 LEU A O 1
ATOM 1574 N N . PRO A 1 207 ? -13.938 12.656 -11.641 1 98.19 207 PRO A N 1
ATOM 1575 C CA . PRO A 1 207 ? -15.094 11.914 -12.148 1 98.19 207 PRO A CA 1
ATOM 1576 C C . PRO A 1 207 ? -15.82 11.141 -11.047 1 98.19 207 PRO A C 1
ATOM 1578 O O . PRO A 1 207 ? -15.203 10.703 -10.078 1 98.19 207 PRO A O 1
ATOM 1581 N N . ARG A 1 208 ? -17.125 10.961 -11.234 1 97.38 208 ARG A N 1
ATOM 1582 C CA . ARG A 1 208 ? -17.891 10.164 -10.289 1 97.38 208 ARG A CA 1
ATOM 1583 C C . ARG A 1 208 ? -17.328 8.75 -10.18 1 97.38 208 ARG A C 1
ATOM 1585 O O . ARG A 1 208 ? -16.938 8.148 -11.18 1 97.38 208 ARG A O 1
ATOM 1592 N N . GLY A 1 209 ? -17.266 8.211 -9 1 97.75 209 GLY A N 1
ATOM 1593 C CA . GLY A 1 209 ? -16.75 6.875 -8.766 1 97.75 209 GLY A CA 1
ATOM 1594 C C . GLY A 1 209 ? -15.32 6.875 -8.25 1 97.75 209 GLY A C 1
ATOM 1595 O O . GLY A 1 209 ? -14.82 5.848 -7.785 1 97.75 209 GLY A O 1
ATOM 1596 N N . THR A 1 210 ? -14.688 8.055 -8.297 1 98.69 210 THR A N 1
ATOM 1597 C CA . THR A 1 210 ? -13.305 8.18 -7.848 1 98.69 210 THR A CA 1
ATOM 1598 C C . THR A 1 210 ? -13.234 8.219 -6.324 1 98.69 210 THR A C 1
ATOM 1600 O O . THR A 1 210 ? -14.062 8.859 -5.672 1 98.69 210 THR A O 1
ATOM 1603 N N . VAL A 1 211 ? -12.328 7.453 -5.801 1 98.88 211 VAL A N 1
ATOM 1604 C CA . VAL A 1 211 ? -12.055 7.512 -4.371 1 98.88 211 VAL A CA 1
ATOM 1605 C C . VAL A 1 211 ? -10.633 8.023 -4.137 1 98.88 211 VAL A C 1
ATOM 1607 O O . VAL A 1 211 ? -9.805 8.023 -5.051 1 98.88 211 VAL A O 1
ATOM 1610 N N . ILE A 1 212 ? -10.414 8.531 -2.949 1 98.94 212 ILE A N 1
ATOM 1611 C CA . ILE A 1 212 ? -9.125 9.117 -2.57 1 98.94 212 ILE A CA 1
ATOM 1612 C C . ILE A 1 212 ? -8.57 8.383 -1.349 1 98.94 212 ILE A C 1
ATOM 1614 O O . ILE A 1 212 ? -8.961 8.672 -0.215 1 98.94 212 ILE A O 1
ATOM 1618 N N . PRO A 1 213 ? -7.66 7.449 -1.578 1 98.81 213 PRO A N 1
ATOM 1619 C CA . PRO A 1 213 ? -7.105 6.715 -0.44 1 98.81 213 PRO A CA 1
ATOM 1620 C C . PRO A 1 213 ? -6.289 7.602 0.497 1 98.81 213 PRO A C 1
ATOM 1622 O O . PRO A 1 213 ? -6.309 7.402 1.715 1 98.81 213 PRO A O 1
ATOM 1625 N N . LEU A 1 214 ? -5.531 8.539 -0.06 1 98.56 214 LEU A N 1
ATOM 1626 C CA . LEU A 1 214 ? -4.734 9.406 0.8 1 98.56 214 LEU A CA 1
ATOM 1627 C C . LEU A 1 214 ? -4.211 10.609 0.022 1 98.56 214 LEU A C 1
ATOM 1629 O O . LEU A 1 214 ? -4.254 10.625 -1.211 1 98.56 214 LEU A O 1
ATOM 1633 N N . VAL A 1 215 ? -3.82 11.609 0.739 1 98.94 215 VAL A N 1
ATOM 1634 C CA . VAL A 1 215 ? -3.059 12.758 0.26 1 98.94 215 VAL A CA 1
ATOM 1635 C C . VAL A 1 215 ? -1.646 12.719 0.835 1 98.94 215 VAL A C 1
ATOM 1637 O O . VAL A 1 215 ? -1.457 12.422 2.018 1 98.94 215 VAL A O 1
ATOM 1640 N N . ILE A 1 216 ? -0.689 12.969 -0.009 1 98.94 216 ILE A N 1
ATOM 1641 C CA . ILE A 1 216 ? 0.699 12.953 0.44 1 98.94 216 ILE A CA 1
ATOM 1642 C C . ILE A 1 216 ? 1.293 14.359 0.331 1 98.94 216 ILE A C 1
ATOM 1644 O O . ILE A 1 216 ? 1.297 14.953 -0.748 1 98.94 216 ILE A O 1
ATOM 1648 N N . ALA A 1 217 ? 1.758 14.898 1.422 1 98.88 217 ALA A N 1
ATOM 1649 C CA . ALA A 1 217 ? 2.539 16.125 1.436 1 98.88 217 ALA A CA 1
ATOM 1650 C C . ALA A 1 217 ? 4.008 15.852 1.13 1 98.88 217 ALA A C 1
ATOM 1652 O O . ALA A 1 217 ? 4.59 14.898 1.651 1 98.88 217 ALA A O 1
ATOM 1653 N N . LEU A 1 218 ? 4.594 16.594 0.276 1 98.88 218 LEU A N 1
ATOM 1654 C CA . LEU A 1 218 ? 6.02 16.531 -0.024 1 98.88 218 LEU A CA 1
ATOM 1655 C C . LEU A 1 218 ? 6.703 17.859 0.296 1 98.88 218 LEU A C 1
ATOM 1657 O O . LEU A 1 218 ? 6.137 18.922 0.054 1 98.88 218 LEU A O 1
ATOM 1661 N N . GLY A 1 219 ? 7.844 17.781 0.805 1 98.56 219 GLY A N 1
ATOM 1662 C CA . GLY A 1 219 ? 8.656 18.953 1.121 1 98.56 219 GLY A CA 1
ATOM 1663 C C . GLY A 1 219 ? 9.945 18.609 1.837 1 98.56 219 GLY A C 1
ATOM 1664 O O . GLY A 1 219 ? 10.258 17.422 2.031 1 98.56 219 GLY A O 1
ATOM 1665 N N . TYR A 1 220 ? 10.68 19.594 2.123 1 98.19 220 TYR A N 1
ATOM 1666 C CA . TYR A 1 220 ? 11.852 19.422 2.969 1 98.19 220 TYR A CA 1
ATOM 1667 C C . TYR A 1 220 ? 11.531 19.734 4.426 1 98.19 220 TYR A C 1
ATOM 1669 O O . TYR A 1 220 ? 10.898 20.75 4.723 1 98.19 220 TYR A O 1
ATOM 1677 N N . ARG A 1 221 ? 11.914 18.812 5.309 1 97.19 221 ARG A N 1
ATOM 1678 C CA . ARG A 1 221 ? 11.555 18.984 6.711 1 97.19 221 ARG A CA 1
ATOM 1679 C C . ARG A 1 221 ? 12.148 20.281 7.27 1 97.19 221 ARG A C 1
ATOM 1681 O O . ARG A 1 221 ? 13.273 20.641 6.93 1 97.19 221 ARG A O 1
ATOM 1688 N N . SER A 1 222 ? 11.383 20.922 8.094 1 96 222 SER A N 1
ATOM 1689 C CA . SER A 1 222 ? 11.875 22.094 8.812 1 96 222 SER A CA 1
ATOM 1690 C C . SER A 1 222 ? 12.969 21.719 9.805 1 96 222 SER A C 1
ATOM 1692 O O . SER A 1 222 ? 12.969 20.609 10.344 1 96 222 SER A O 1
ATOM 1694 N N . GLN A 1 223 ? 13.852 22.578 10.023 1 91.94 223 GLN A N 1
ATOM 1695 C CA . GLN A 1 223 ? 14.891 22.359 11.023 1 91.94 223 GLN A CA 1
ATOM 1696 C C . GLN A 1 223 ? 14.281 22.125 12.406 1 91.94 223 GLN A C 1
ATOM 1698 O O . GLN A 1 223 ? 14.844 21.406 13.227 1 91.94 223 GLN A O 1
ATOM 1703 N N . ASN A 1 224 ? 13.141 22.688 12.609 1 88.25 224 ASN A N 1
ATOM 1704 C CA . ASN A 1 224 ? 12.469 22.594 13.898 1 88.25 224 ASN A CA 1
ATOM 1705 C C . ASN A 1 224 ? 11.375 21.531 13.891 1 88.25 224 ASN A C 1
ATOM 1707 O O . ASN A 1 224 ? 10.555 21.469 14.805 1 88.25 224 ASN A O 1
ATOM 1711 N N . ALA A 1 225 ? 11.359 20.797 12.805 1 87.88 225 ALA A N 1
ATOM 1712 C CA . ALA A 1 225 ? 10.328 19.766 12.75 1 87.88 225 ALA A CA 1
ATOM 1713 C C . ALA A 1 225 ? 10.453 18.797 13.93 1 87.88 225 ALA A C 1
ATOM 1715 O O . ALA A 1 225 ? 11.57 18.406 14.305 1 87.88 225 ALA A O 1
ATOM 1716 N N . ARG A 1 226 ? 9.414 18.5 14.586 1 80.12 226 ARG A N 1
ATOM 1717 C CA . ARG A 1 226 ? 9.391 17.531 15.672 1 80.12 226 ARG A CA 1
ATOM 1718 C C . ARG A 1 226 ? 9.547 16.109 15.141 1 80.12 226 ARG A C 1
ATOM 1720 O O . ARG A 1 226 ? 8.672 15.609 14.414 1 80.12 226 ARG A O 1
ATOM 1727 N N . ILE A 1 227 ? 10.664 15.562 15.398 1 81.25 227 ILE A N 1
ATOM 1728 C CA . ILE A 1 227 ? 10.914 14.18 15.008 1 81.25 227 ILE A CA 1
ATOM 1729 C C . ILE A 1 227 ? 11.125 13.328 16.266 1 81.25 227 ILE A C 1
ATOM 1731 O O . ILE A 1 227 ? 12.18 13.391 16.906 1 81.25 227 ILE A O 1
ATOM 1735 N N . GLU A 1 228 ? 10.109 12.625 16.578 1 79.56 228 GLU A N 1
ATOM 1736 C CA . GLU A 1 228 ? 10.148 11.766 17.75 1 79.56 228 GLU A CA 1
ATOM 1737 C C . GLU A 1 228 ? 10.641 10.359 17.406 1 79.56 228 GLU A C 1
ATOM 1739 O O . GLU A 1 228 ? 10.641 9.977 16.234 1 79.56 228 GLU A O 1
ATOM 1744 N N . ARG A 1 229 ? 11.125 9.742 18.438 1 82.69 229 ARG A N 1
ATOM 1745 C CA . ARG A 1 229 ? 11.5 8.352 18.234 1 82.69 229 ARG A CA 1
ATOM 1746 C C . ARG A 1 229 ? 10.328 7.547 17.672 1 82.69 229 ARG A C 1
ATOM 1748 O O . ARG A 1 229 ? 9.195 7.688 18.141 1 82.69 229 ARG A O 1
ATOM 1755 N N . GLN A 1 230 ? 10.664 6.789 16.719 1 82.5 230 GLN A N 1
ATOM 1756 C CA . GLN A 1 230 ? 9.633 5.961 16.094 1 82.5 230 GLN A CA 1
ATOM 1757 C C . GLN A 1 230 ? 9.367 4.703 16.922 1 82.5 230 GLN A C 1
ATOM 1759 O O . GLN A 1 230 ? 10.227 3.82 17 1 82.5 230 GLN A O 1
ATOM 1764 N N . TRP A 1 231 ? 8.266 4.707 17.516 1 89.31 231 TRP A N 1
ATOM 1765 C CA . TRP A 1 231 ? 7.863 3.494 18.219 1 89.31 231 TRP A CA 1
ATOM 1766 C C . TRP A 1 231 ? 7.297 2.461 17.25 1 89.31 231 TRP A C 1
ATOM 1768 O O . TRP A 1 231 ? 6.492 2.793 16.375 1 89.31 231 TRP A O 1
ATOM 1778 N N . ARG A 1 232 ? 7.742 1.203 17.359 1 94.44 232 ARG A N 1
ATOM 1779 C CA . ARG A 1 232 ? 7.223 0.074 16.594 1 94.44 232 ARG A CA 1
ATOM 1780 C C . ARG A 1 232 ? 6.969 -1.129 17.5 1 94.44 232 ARG A C 1
ATOM 1782 O O . ARG A 1 232 ? 7.625 -1.288 18.531 1 94.44 232 ARG A O 1
ATOM 1789 N N . ARG A 1 233 ? 6.031 -1.95 17.062 1 96.38 233 ARG A N 1
ATOM 1790 C CA . ARG A 1 233 ? 5.836 -3.24 17.703 1 96.38 233 ARG A CA 1
ATOM 1791 C C . ARG A 1 233 ? 7.09 -4.102 17.609 1 96.38 233 ARG A C 1
ATOM 1793 O O . ARG A 1 233 ? 7.895 -3.932 16.703 1 96.38 233 ARG A O 1
ATOM 1800 N N . SER A 1 234 ? 7.242 -5.004 18.609 1 96.88 234 SER A N 1
ATOM 1801 C CA . SER A 1 234 ? 8.367 -5.93 18.531 1 96.88 234 SER A CA 1
ATOM 1802 C C . SER A 1 234 ? 8.258 -6.844 17.328 1 96.88 234 SER A C 1
ATOM 1804 O O . SER A 1 234 ? 7.152 -7.191 16.906 1 96.88 234 SER A O 1
ATOM 1806 N N . LEU A 1 235 ? 9.359 -7.262 16.797 1 96.75 235 LEU A N 1
ATOM 1807 C CA . LEU A 1 235 ? 9.359 -8.164 15.648 1 96.75 235 LEU A CA 1
ATOM 1808 C C . LEU A 1 235 ? 8.703 -9.492 15.992 1 96.75 235 LEU A C 1
ATOM 1810 O O . LEU A 1 235 ? 8.062 -10.109 15.141 1 96.75 235 LEU A O 1
ATOM 1814 N N . THR A 1 236 ? 8.797 -9.898 17.234 1 96.75 236 THR A N 1
ATOM 1815 C CA . THR A 1 236 ? 8.203 -11.156 17.672 1 96.75 236 THR A CA 1
ATOM 1816 C C . THR A 1 236 ? 6.68 -11.078 17.641 1 96.75 236 THR A C 1
ATOM 1818 O O . THR A 1 236 ? 6.004 -12.07 17.375 1 96.75 236 THR A O 1
ATOM 1821 N N . ASP A 1 237 ? 6.16 -9.875 17.828 1 96.75 237 ASP A N 1
ATOM 1822 C CA . ASP A 1 237 ? 4.719 -9.648 17.75 1 96.75 237 ASP A CA 1
ATOM 1823 C C . ASP A 1 237 ? 4.266 -9.516 16.297 1 96.75 237 ASP A C 1
ATOM 1825 O O . ASP A 1 237 ? 3.172 -9.961 15.938 1 96.75 237 ASP A O 1
ATOM 1829 N N . LEU A 1 238 ? 5.133 -8.961 15.484 1 97.56 238 LEU A N 1
ATOM 1830 C CA . LEU A 1 238 ? 4.785 -8.609 14.109 1 97.56 238 LEU A CA 1
ATOM 1831 C C . LEU A 1 238 ? 4.93 -9.812 13.188 1 97.56 238 LEU A C 1
ATOM 1833 O O . LEU A 1 238 ? 4.211 -9.938 12.195 1 97.56 238 LEU A O 1
ATOM 1837 N N . ILE A 1 239 ? 5.883 -10.711 13.5 1 98.44 239 ILE A N 1
ATOM 1838 C CA . ILE A 1 239 ? 6.199 -11.844 12.633 1 98.44 239 ILE A CA 1
ATOM 1839 C C . ILE A 1 239 ? 5.781 -13.141 13.32 1 98.44 239 ILE A C 1
ATOM 1841 O O . ILE A 1 239 ? 6.219 -13.438 14.43 1 98.44 239 ILE A O 1
ATOM 1845 N N . VAL A 1 240 ? 4.934 -13.859 12.672 1 98.56 240 VAL A N 1
ATOM 1846 C CA . VAL A 1 240 ? 4.574 -15.195 13.125 1 98.56 240 VAL A CA 1
ATOM 1847 C C . VAL A 1 240 ? 5.273 -16.25 12.258 1 98.56 240 VAL A C 1
ATOM 1849 O O . VAL A 1 240 ? 5 -16.344 11.055 1 98.56 240 VAL A O 1
ATOM 1852 N N . GLU A 1 241 ? 6.156 -17.016 12.844 1 98.06 241 GLU A N 1
ATOM 1853 C CA . GLU A 1 241 ? 6.926 -18.031 12.109 1 98.06 241 GLU A CA 1
ATOM 1854 C C . GLU A 1 241 ? 6.238 -19.391 12.148 1 98.06 241 GLU A C 1
ATOM 1856 O O . GLU A 1 241 ? 5.844 -19.859 13.219 1 98.06 241 GLU A O 1
ATOM 1861 N N . HIS A 1 242 ? 5.996 -19.922 10.984 1 98.19 242 HIS A N 1
ATOM 1862 C CA . HIS A 1 242 ? 5.363 -21.234 10.891 1 98.19 242 HIS A CA 1
ATOM 1863 C C . HIS A 1 242 ? 6.348 -22.281 10.391 1 98.19 242 HIS A C 1
ATOM 1865 O O . HIS A 1 242 ? 6.945 -22.125 9.32 1 98.19 242 HIS A O 1
ATOM 1871 N N . MET B 1 1 ? 25.344 7.309 11.562 1 30.72 1 MET B N 1
ATOM 1872 C CA . MET B 1 1 ? 25.062 6.672 10.281 1 30.72 1 MET B CA 1
ATOM 1873 C C . MET B 1 1 ? 25.5 7.555 9.125 1 30.72 1 MET B C 1
ATOM 1875 O O . MET B 1 1 ? 25.094 8.719 9.031 1 30.72 1 MET B O 1
ATOM 1879 N N . LYS B 1 2 ? 26.469 7.363 8.391 1 38.06 2 LYS B N 1
ATOM 1880 C CA . LYS B 1 2 ? 27.109 8.219 7.395 1 38.06 2 LYS B CA 1
ATOM 1881 C C . LYS B 1 2 ? 26.109 8.719 6.363 1 38.06 2 LYS B C 1
ATOM 1883 O O . LYS B 1 2 ? 25.281 7.941 5.871 1 38.06 2 LYS B O 1
ATOM 1888 N N . THR B 1 3 ? 25.672 9.93 6.324 1 49.47 3 THR B N 1
ATOM 1889 C CA . THR B 1 3 ? 24.734 10.594 5.418 1 49.47 3 THR B CA 1
ATOM 1890 C C . THR B 1 3 ? 25.047 10.234 3.967 1 49.47 3 THR B C 1
ATOM 1892 O O . THR B 1 3 ? 26.078 10.641 3.43 1 49.47 3 THR B O 1
ATOM 1895 N N . GLN B 1 4 ? 24.781 8.984 3.633 1 57.06 4 GLN B N 1
ATOM 1896 C CA . GLN B 1 4 ? 25.031 8.672 2.23 1 57.06 4 GLN B CA 1
ATOM 1897 C C . GLN B 1 4 ? 24.531 9.781 1.318 1 57.06 4 GLN B C 1
ATOM 1899 O O . GLN B 1 4 ? 23.469 10.367 1.569 1 57.06 4 GLN B O 1
ATOM 1904 N N . ASP B 1 5 ? 25.281 10.18 0.387 1 77.56 5 ASP B N 1
ATOM 1905 C CA . ASP B 1 5 ? 25.016 11.211 -0.609 1 77.56 5 ASP B CA 1
ATOM 1906 C C . ASP B 1 5 ? 23.688 10.945 -1.324 1 77.56 5 ASP B C 1
ATOM 1908 O O . ASP B 1 5 ? 23.375 9.797 -1.667 1 77.56 5 ASP B O 1
ATOM 1912 N N . THR B 1 6 ? 22.797 11.836 -1.302 1 82.19 6 THR B N 1
ATOM 1913 C CA . THR B 1 6 ? 21.453 11.766 -1.881 1 82.19 6 THR B CA 1
ATOM 1914 C C . THR B 1 6 ? 21.516 11.25 -3.316 1 82.19 6 THR B C 1
ATOM 1916 O O . THR B 1 6 ? 20.625 10.523 -3.762 1 82.19 6 THR B O 1
ATOM 1919 N N . SER B 1 7 ? 22.609 11.445 -3.947 1 85.5 7 SER B N 1
ATOM 1920 C CA . SER B 1 7 ? 22.734 10.977 -5.32 1 85.5 7 SER B CA 1
ATOM 1921 C C . SER B 1 7 ? 22.891 9.461 -5.371 1 85.5 7 SER B C 1
ATOM 1923 O O . SER B 1 7 ? 22.312 8.797 -6.234 1 85.5 7 SER B O 1
ATOM 1925 N N . THR B 1 8 ? 23.641 9 -4.391 1 90.81 8 THR B N 1
ATOM 1926 C CA . THR B 1 8 ? 23.844 7.562 -4.328 1 90.81 8 THR B CA 1
ATOM 1927 C C . THR B 1 8 ? 22.562 6.84 -3.939 1 90.81 8 THR B C 1
ATOM 1929 O O . THR B 1 8 ? 22.203 5.82 -4.535 1 90.81 8 THR B O 1
ATOM 1932 N N . LEU B 1 9 ? 21.812 7.43 -3.018 1 96.38 9 LEU B N 1
ATOM 1933 C CA . LEU B 1 9 ? 20.562 6.824 -2.57 1 96.38 9 LEU B CA 1
ATOM 1934 C C . LEU B 1 9 ? 19.531 6.832 -3.686 1 96.38 9 LEU B C 1
ATOM 1936 O O . LEU B 1 9 ? 18.797 5.848 -3.873 1 96.38 9 LEU B O 1
ATOM 1940 N N . TRP B 1 10 ? 19.5 7.953 -4.445 1 97.38 10 TRP B N 1
ATOM 1941 C CA . TRP B 1 10 ? 18.531 8.078 -5.535 1 97.38 10 TRP B CA 1
ATOM 1942 C C . TRP B 1 10 ? 18.812 7.039 -6.617 1 97.38 10 TRP B C 1
ATOM 1944 O O . TRP B 1 10 ? 17.891 6.348 -7.066 1 97.38 10 TRP B O 1
ATOM 1954 N N . GLY B 1 11 ? 20.047 6.895 -7.016 1 97.25 11 GLY B N 1
ATOM 1955 C CA . GLY B 1 11 ? 20.422 5.891 -8 1 97.25 11 GLY B CA 1
ATOM 1956 C C . GLY B 1 11 ? 20.125 4.473 -7.547 1 97.25 11 GLY B C 1
ATOM 1957 O O . GLY B 1 11 ? 19.641 3.654 -8.328 1 97.25 11 GLY B O 1
ATOM 1958 N N . ALA B 1 12 ? 20.453 4.191 -6.258 1 97.81 12 ALA B N 1
ATOM 1959 C CA . ALA B 1 12 ? 20.172 2.871 -5.691 1 97.81 12 ALA B CA 1
ATOM 1960 C C . ALA B 1 12 ? 18.688 2.568 -5.707 1 97.81 12 ALA B C 1
ATOM 1962 O O . ALA B 1 12 ? 18.266 1.454 -6.047 1 97.81 12 ALA B O 1
ATOM 1963 N N . PHE B 1 13 ? 17.891 3.604 -5.418 1 98.62 13 PHE B N 1
ATOM 1964 C CA . PHE B 1 13 ? 16.438 3.398 -5.406 1 98.62 13 PHE B CA 1
ATOM 1965 C C . PHE B 1 13 ? 15.93 3.123 -6.812 1 98.62 13 PHE B C 1
ATOM 1967 O O . PHE B 1 13 ? 15.102 2.229 -7.012 1 98.62 13 PHE B O 1
ATOM 1974 N N . GLN B 1 14 ? 16.344 3.873 -7.738 1 98.12 14 GLN B N 1
ATOM 1975 C CA . GLN B 1 14 ? 15.906 3.639 -9.109 1 98.12 14 GLN B CA 1
ATOM 1976 C C . GLN B 1 14 ? 16.266 2.225 -9.562 1 98.12 14 GLN B C 1
ATOM 1978 O O . GLN B 1 14 ? 15.461 1.565 -10.234 1 98.12 14 GLN B O 1
ATOM 1983 N N . ALA B 1 15 ? 17.406 1.747 -9.133 1 97.81 15 ALA B N 1
ATOM 1984 C CA . ALA B 1 15 ? 17.859 0.412 -9.516 1 97.81 15 ALA B CA 1
ATOM 1985 C C . ALA B 1 15 ? 16.984 -0.666 -8.891 1 97.81 15 ALA B C 1
ATOM 1987 O O . ALA B 1 15 ? 16.5 -1.562 -9.586 1 97.81 15 ALA B O 1
ATOM 1988 N N . LEU B 1 16 ? 16.75 -0.591 -7.547 1 98.06 16 LEU B N 1
ATOM 1989 C CA . LEU B 1 16 ? 15.984 -1.637 -6.883 1 98.06 16 LEU B CA 1
ATOM 1990 C C . LEU B 1 16 ? 14.516 -1.572 -7.297 1 98.06 16 LEU B C 1
ATOM 1992 O O . LEU B 1 16 ? 13.852 -2.607 -7.418 1 98.06 16 LEU B O 1
ATOM 1996 N N . ASN B 1 17 ? 13.945 -0.344 -7.469 1 98.19 17 ASN B N 1
ATOM 1997 C CA . ASN B 1 17 ? 12.57 -0.209 -7.93 1 98.19 17 ASN B CA 1
ATOM 1998 C C . ASN B 1 17 ? 12.398 -0.73 -9.352 1 98.19 17 ASN B C 1
ATOM 2000 O O . ASN B 1 17 ? 11.383 -1.338 -9.68 1 98.19 17 ASN B O 1
ATOM 2004 N N . GLY B 1 18 ? 13.367 -0.512 -10.258 1 96.38 18 GLY B N 1
ATOM 2005 C CA . GLY B 1 18 ? 13.359 -1.03 -11.617 1 96.38 18 GLY B CA 1
ATOM 2006 C C . GLY B 1 18 ? 13.469 -2.541 -11.68 1 96.38 18 GLY B C 1
ATOM 2007 O O . GLY B 1 18 ? 12.914 -3.174 -12.578 1 96.38 18 GLY B O 1
ATOM 2008 N N . ARG B 1 19 ? 14.164 -3.072 -10.711 1 94.5 19 ARG B N 1
ATOM 2009 C CA . ARG B 1 19 ? 14.367 -4.516 -10.672 1 94.5 19 ARG B CA 1
ATOM 2010 C C . ARG B 1 19 ? 13.109 -5.234 -10.195 1 94.5 19 ARG B C 1
ATOM 2012 O O . ARG B 1 19 ? 12.852 -6.375 -10.586 1 94.5 19 ARG B O 1
ATOM 2019 N N . ARG B 1 20 ? 12.359 -4.602 -9.32 1 96.88 20 ARG B N 1
ATOM 2020 C CA . ARG B 1 20 ? 11.188 -5.246 -8.727 1 96.88 20 ARG B CA 1
ATOM 2021 C C . ARG B 1 20 ? 10.156 -5.59 -9.797 1 96.88 20 ARG B C 1
ATOM 2023 O O . ARG B 1 20 ? 9.594 -4.699 -10.445 1 96.88 20 ARG B O 1
ATOM 2030 N N . ARG B 1 21 ? 9.938 -6.836 -10.016 1 95.62 21 ARG B N 1
ATOM 2031 C CA . ARG B 1 21 ? 8.953 -7.449 -10.898 1 95.62 21 ARG B CA 1
ATOM 2032 C C . ARG B 1 21 ? 8.188 -8.555 -10.18 1 95.62 21 ARG B C 1
ATOM 2034 O O . ARG B 1 21 ? 8.672 -9.117 -9.195 1 95.62 21 ARG B O 1
ATOM 2041 N N . ALA B 1 22 ? 7.012 -8.789 -10.695 1 96.06 22 ALA B N 1
ATOM 2042 C CA . ALA B 1 22 ? 6.344 -10 -10.227 1 96.06 22 ALA B CA 1
ATOM 2043 C C . ALA B 1 22 ? 6.922 -11.242 -10.898 1 96.06 22 ALA B C 1
ATOM 2045 O O . ALA B 1 22 ? 6.539 -11.586 -12.016 1 96.06 22 ALA B O 1
ATOM 2046 N N . ILE B 1 23 ? 7.859 -11.867 -10.188 1 96.31 23 ILE B N 1
ATOM 2047 C CA . ILE B 1 23 ? 8.508 -13.07 -10.711 1 96.31 23 ILE B CA 1
ATOM 2048 C C . ILE B 1 23 ? 7.691 -14.305 -10.328 1 96.31 23 ILE B C 1
ATOM 2050 O O . ILE B 1 23 ? 7.387 -14.516 -9.148 1 96.31 23 ILE B O 1
ATOM 2054 N N . ARG B 1 24 ? 7.402 -15.156 -11.242 1 94.19 24 ARG B N 1
ATOM 2055 C CA . ARG B 1 24 ? 6.441 -16.219 -10.984 1 94.19 24 ARG B CA 1
ATOM 2056 C C . ARG B 1 24 ? 7.102 -17.594 -11.07 1 94.19 24 ARG B C 1
ATOM 2058 O O . ARG B 1 24 ? 6.43 -18.625 -10.977 1 94.19 24 ARG B O 1
ATOM 2065 N N . ASP B 1 25 ? 8.352 -17.594 -11.359 1 96.38 25 ASP B N 1
ATOM 2066 C CA . ASP B 1 25 ? 9.148 -18.812 -11.422 1 96.38 25 ASP B CA 1
ATOM 2067 C C . ASP B 1 25 ? 10.477 -18.641 -10.68 1 96.38 25 ASP B C 1
ATOM 2069 O O . ASP B 1 25 ? 11.312 -17.844 -11.078 1 96.38 25 ASP B O 1
ATOM 2073 N N . PHE B 1 26 ? 10.641 -19.422 -9.594 1 97.81 26 PHE B N 1
ATOM 2074 C CA . PHE B 1 26 ? 11.828 -19.297 -8.75 1 97.81 26 PHE B CA 1
ATOM 2075 C C . PHE B 1 26 ? 12.727 -20.516 -8.914 1 97.81 26 PHE B C 1
ATOM 2077 O O . PHE B 1 26 ? 12.281 -21.578 -9.383 1 97.81 26 PHE B O 1
ATOM 2084 N N . ASP B 1 27 ? 13.984 -20.438 -8.57 1 96.81 27 ASP B N 1
ATOM 2085 C CA . ASP B 1 27 ? 14.984 -21.469 -8.875 1 96.81 27 ASP B CA 1
ATOM 2086 C C . ASP B 1 27 ? 15.039 -22.516 -7.773 1 96.81 27 ASP B C 1
ATOM 2088 O O . ASP B 1 27 ? 15.797 -23.484 -7.875 1 96.81 27 ASP B O 1
ATOM 2092 N N . GLY B 1 28 ? 14.359 -22.359 -6.68 1 92.62 28 GLY B N 1
ATOM 2093 C CA . GLY B 1 28 ? 14.289 -23.375 -5.648 1 92.62 28 GLY B CA 1
ATOM 2094 C C . GLY B 1 28 ? 15.32 -23.188 -4.551 1 92.62 28 GLY B C 1
ATOM 2095 O O . GLY B 1 28 ? 15.258 -23.859 -3.514 1 92.62 28 GLY B O 1
ATOM 2096 N N . ILE B 1 29 ? 16.266 -22.297 -4.734 1 95.94 29 ILE B N 1
ATOM 2097 C CA . ILE B 1 29 ? 17.281 -22.031 -3.713 1 95.94 29 ILE B CA 1
ATOM 2098 C C . ILE B 1 29 ? 16.625 -21.359 -2.51 1 95.94 29 ILE B C 1
ATOM 2100 O O . ILE B 1 29 ? 15.867 -20.391 -2.664 1 95.94 29 ILE B O 1
ATOM 2104 N N . ALA B 1 30 ? 16.938 -21.891 -1.361 1 97.31 30 ALA B N 1
ATOM 2105 C CA . ALA B 1 30 ? 16.359 -21.328 -0.137 1 97.31 30 ALA B CA 1
ATOM 2106 C C . ALA B 1 30 ? 17 -19.984 0.212 1 97.31 30 ALA B C 1
ATOM 2108 O O . ALA B 1 30 ? 18.203 -19.812 0.079 1 97.31 30 ALA B O 1
ATOM 2109 N N . ILE B 1 31 ? 16.188 -19.031 0.612 1 98.31 31 ILE B N 1
ATOM 2110 C CA . ILE B 1 31 ? 16.688 -17.797 1.19 1 98.31 31 ILE B CA 1
ATOM 2111 C C . ILE B 1 31 ? 17.094 -18.031 2.645 1 98.31 31 ILE B C 1
ATOM 2113 O O . ILE B 1 31 ? 16.328 -18.594 3.426 1 98.31 31 ILE B O 1
ATOM 2117 N N . PRO B 1 32 ? 18.281 -17.656 3.064 1 98.06 32 PRO B N 1
ATOM 2118 C CA . PRO B 1 32 ? 18.641 -17.781 4.48 1 98.06 32 PRO B CA 1
ATOM 2119 C C . PRO B 1 32 ? 17.625 -17.094 5.402 1 98.06 32 PRO B C 1
ATOM 2121 O O . PRO B 1 32 ? 17.141 -16.016 5.094 1 98.06 32 PRO B O 1
ATOM 2124 N N . ASP B 1 33 ? 17.344 -17.734 6.555 1 97.94 33 ASP B N 1
ATOM 2125 C CA . ASP B 1 33 ? 16.359 -17.234 7.5 1 97.94 33 ASP B CA 1
ATOM 2126 C C . ASP B 1 33 ? 16.688 -15.812 7.934 1 97.94 33 ASP B C 1
ATOM 2128 O O . ASP B 1 33 ? 15.797 -14.977 8.086 1 97.94 33 ASP B O 1
ATOM 2132 N N . GLU B 1 34 ? 17.922 -15.594 8.148 1 97.94 34 GLU B N 1
ATOM 2133 C CA . GLU B 1 34 ? 18.359 -14.273 8.602 1 97.94 34 GLU B CA 1
ATOM 2134 C C . GLU B 1 34 ? 17.984 -13.195 7.586 1 97.94 34 GLU B C 1
ATOM 2136 O O . GLU B 1 34 ? 17.641 -12.078 7.961 1 97.94 34 GLU B O 1
ATOM 2141 N N . HIS B 1 35 ? 18.094 -13.516 6.277 1 98.06 35 HIS B N 1
ATOM 2142 C CA . HIS B 1 35 ? 17.75 -12.57 5.227 1 98.06 35 HIS B CA 1
ATOM 2143 C C . HIS B 1 35 ? 16.25 -12.281 5.227 1 98.06 35 HIS B C 1
ATOM 2145 O O . HIS B 1 35 ? 15.836 -11.125 5.098 1 98.06 35 HIS B O 1
ATOM 2151 N N . VAL B 1 36 ? 15.453 -13.328 5.426 1 98.69 36 VAL B N 1
ATOM 2152 C CA . VAL B 1 36 ? 14.008 -13.133 5.465 1 98.69 36 VAL B CA 1
ATOM 2153 C C . VAL B 1 36 ? 13.633 -12.258 6.66 1 98.69 36 VAL B C 1
ATOM 2155 O O . VAL B 1 36 ? 12.82 -11.336 6.539 1 98.69 36 VAL B O 1
ATOM 2158 N N . ARG B 1 37 ? 14.234 -12.477 7.77 1 98.31 37 ARG B N 1
ATOM 2159 C CA . ARG B 1 37 ? 13.969 -11.68 8.961 1 98.31 37 ARG B CA 1
ATOM 2160 C C . ARG B 1 37 ? 14.32 -10.211 8.734 1 98.31 37 ARG B C 1
ATOM 2162 O O . ARG B 1 37 ? 13.586 -9.32 9.148 1 98.31 37 ARG B O 1
ATOM 2169 N N . GLU B 1 38 ? 15.477 -10 8.109 1 98.38 38 GLU B N 1
ATOM 2170 C CA . GLU B 1 38 ? 15.883 -8.633 7.797 1 98.38 38 GLU B CA 1
ATOM 2171 C C . GLU B 1 38 ? 14.867 -7.941 6.891 1 98.38 38 GLU B C 1
ATOM 2173 O O . GLU B 1 38 ? 14.555 -6.766 7.086 1 98.38 38 GLU B O 1
ATOM 2178 N N . LEU B 1 39 ? 14.406 -8.68 5.902 1 98.81 39 LEU B N 1
ATOM 2179 C CA . LEU B 1 39 ? 13.406 -8.133 4.988 1 98.81 39 LEU B CA 1
ATOM 2180 C C . LEU B 1 39 ? 12.133 -7.754 5.738 1 98.81 39 LEU B C 1
ATOM 2182 O O . LEU B 1 39 ? 11.594 -6.664 5.543 1 98.81 39 LEU B O 1
ATOM 2186 N N . LEU B 1 40 ? 11.672 -8.625 6.625 1 98.88 40 LEU B N 1
ATOM 2187 C CA . LEU B 1 40 ? 10.438 -8.398 7.371 1 98.88 40 LEU B CA 1
ATOM 2188 C C . LEU B 1 40 ? 10.609 -7.254 8.367 1 98.88 40 LEU B C 1
ATOM 2190 O O . LEU B 1 40 ? 9.672 -6.492 8.609 1 98.88 40 LEU B O 1
ATOM 2194 N N . ALA B 1 41 ? 11.789 -7.137 8.93 1 98.5 41 ALA B N 1
ATOM 2195 C CA . ALA B 1 41 ? 12.078 -6.016 9.82 1 98.5 41 ALA B CA 1
ATOM 2196 C C . ALA B 1 41 ? 11.977 -4.688 9.078 1 98.5 41 ALA B C 1
ATOM 2198 O O . ALA B 1 41 ? 11.43 -3.715 9.609 1 98.5 41 ALA B O 1
ATOM 2199 N N . GLU B 1 42 ? 12.5 -4.617 7.844 1 98.69 42 GLU B N 1
ATOM 2200 C CA . GLU B 1 42 ? 12.375 -3.404 7.039 1 98.69 42 GLU B CA 1
ATOM 2201 C C . GLU B 1 42 ? 10.914 -3.109 6.707 1 98.69 42 GLU B C 1
ATOM 2203 O O . GLU B 1 42 ? 10.484 -1.954 6.742 1 98.69 42 GLU B O 1
ATOM 2208 N N . ALA B 1 43 ? 10.148 -4.16 6.379 1 98.81 43 ALA B N 1
ATOM 2209 C CA . ALA B 1 43 ? 8.734 -4.008 6.059 1 98.81 43 ALA B CA 1
ATOM 2210 C C . ALA B 1 43 ? 7.973 -3.395 7.23 1 98.81 43 ALA B C 1
ATOM 2212 O O . ALA B 1 43 ? 7.055 -2.596 7.027 1 98.81 43 ALA B O 1
ATOM 2213 N N . ALA B 1 44 ? 8.367 -3.682 8.445 1 97.25 44 ALA B N 1
ATOM 2214 C CA . ALA B 1 44 ? 7.688 -3.275 9.672 1 97.25 44 ALA B CA 1
ATOM 2215 C C . ALA B 1 44 ? 7.852 -1.778 9.922 1 97.25 44 ALA B C 1
ATOM 2217 O O . ALA B 1 44 ? 7.16 -1.204 10.766 1 97.25 44 ALA B O 1
ATOM 2218 N N . ARG B 1 45 ? 8.695 -1.141 9.18 1 97.62 45 ARG B N 1
ATOM 2219 C CA . ARG B 1 45 ? 8.93 0.289 9.352 1 97.62 45 ARG B CA 1
ATOM 2220 C C . ARG B 1 45 ? 7.957 1.109 8.508 1 97.62 45 ARG B C 1
ATOM 2222 O O . ARG B 1 45 ? 7.969 2.342 8.562 1 97.62 45 ARG B O 1
ATOM 2229 N N . ALA B 1 46 ? 7.098 0.445 7.781 1 98.44 46 ALA B N 1
ATOM 2230 C CA . ALA B 1 46 ? 6.148 1.121 6.898 1 98.44 46 ALA B CA 1
ATOM 2231 C C . ALA B 1 46 ? 5.199 2.012 7.691 1 98.44 46 ALA B C 1
ATOM 2233 O O . ALA B 1 46 ? 4.961 1.771 8.875 1 98.44 46 ALA B O 1
ATOM 2234 N N . PRO B 1 47 ? 4.703 3.096 7.078 1 98.12 47 PRO B N 1
ATOM 2235 C CA . PRO B 1 47 ? 3.689 3.902 7.762 1 98.12 47 PRO B CA 1
ATOM 2236 C C . PRO B 1 47 ? 2.365 3.164 7.938 1 98.12 47 PRO B C 1
ATOM 2238 O O . PRO B 1 47 ? 2.115 2.168 7.254 1 98.12 47 PRO B O 1
ATOM 2241 N N . SER B 1 48 ? 1.609 3.562 8.859 1 97.94 48 SER B N 1
ATOM 2242 C CA . SER B 1 48 ? 0.219 3.174 9.078 1 97.94 48 SER B CA 1
ATOM 2243 C C . SER B 1 48 ? -0.554 4.27 9.805 1 97.94 48 SER B C 1
ATOM 2245 O O . SER B 1 48 ? 0.031 5.062 10.547 1 97.94 48 SER B O 1
ATOM 2247 N N . SER B 1 49 ? -1.812 4.344 9.492 1 96.94 49 SER B N 1
ATOM 2248 C CA . SER B 1 49 ? -2.662 5.336 10.141 1 96.94 49 SER B CA 1
ATOM 2249 C C . SER B 1 49 ? -2.586 5.211 11.664 1 96.94 49 SER B C 1
ATOM 2251 O O . SER B 1 49 ? -2.785 4.129 12.211 1 96.94 49 SER B O 1
ATOM 2253 N N . GLY B 1 50 ? -2.178 6.34 12.305 1 94.12 50 GLY B N 1
ATOM 2254 C CA . GLY B 1 50 ? -2.084 6.348 13.758 1 94.12 50 GLY B CA 1
ATOM 2255 C C . GLY B 1 50 ? -0.957 5.48 14.289 1 94.12 50 GLY B C 1
ATOM 2256 O O . GLY B 1 50 ? -0.897 5.191 15.484 1 94.12 50 GLY B O 1
ATOM 2257 N N . ASN B 1 51 ? -0.113 5.031 13.383 1 95.56 51 ASN B N 1
ATOM 2258 C CA . ASN B 1 51 ? 0.918 4.066 13.742 1 95.56 51 ASN B CA 1
ATOM 2259 C C . ASN B 1 51 ? 0.321 2.838 14.422 1 95.56 51 ASN B C 1
ATOM 2261 O O . ASN B 1 51 ? 0.916 2.287 15.352 1 95.56 51 ASN B O 1
ATOM 2265 N N . LEU B 1 52 ? -0.815 2.434 13.945 1 97.56 52 LEU B N 1
ATOM 2266 C CA . LEU B 1 52 ? -1.518 1.33 14.586 1 97.56 52 LEU B CA 1
ATOM 2267 C C . LEU B 1 52 ? -1.029 -0.012 14.055 1 97.56 52 LEU B C 1
ATOM 2269 O O . LEU B 1 52 ? -1.32 -1.061 14.633 1 97.56 52 LEU B O 1
ATOM 2273 N N . GLN B 1 53 ? -0.336 -0.028 12.953 1 98.38 53 GLN B N 1
ATOM 2274 C CA . GLN B 1 53 ? 0.296 -1.24 12.445 1 98.38 53 GLN B CA 1
ATOM 2275 C C . GLN B 1 53 ? -0.657 -2.43 12.516 1 98.38 53 GLN B C 1
ATOM 2277 O O . GLN B 1 53 ? -0.305 -3.482 13.047 1 98.38 53 GLN B O 1
ATOM 2282 N N . PRO B 1 54 ? -1.822 -2.289 11.836 1 98.75 54 PRO B N 1
ATOM 2283 C CA . PRO B 1 54 ? -2.863 -3.303 12.023 1 98.75 54 PRO B CA 1
ATOM 2284 C C . PRO B 1 54 ? -2.6 -4.574 11.219 1 98.75 54 PRO B C 1
ATOM 2286 O O . PRO B 1 54 ? -3.52 -5.121 10.602 1 98.75 54 PRO B O 1
ATOM 2289 N N . TYR B 1 55 ? -1.372 -5.07 11.227 1 98.88 55 TYR B N 1
ATOM 2290 C CA . TYR B 1 55 ? -1.039 -6.207 10.383 1 98.88 55 TYR B CA 1
ATOM 2291 C C . TYR B 1 55 ? 0.001 -7.098 11.047 1 98.88 55 TYR B C 1
ATOM 2293 O O . TYR B 1 55 ? 0.642 -6.695 12.016 1 98.88 55 TYR B O 1
ATOM 2301 N N . ARG B 1 56 ? 0.125 -8.289 10.578 1 98.88 56 ARG B N 1
ATOM 2302 C CA . ARG B 1 56 ? 1.189 -9.242 10.883 1 98.88 56 ARG B CA 1
ATOM 2303 C C . ARG B 1 56 ? 1.673 -9.945 9.617 1 98.88 56 ARG B C 1
ATOM 2305 O O . ARG B 1 56 ? 0.947 -10.016 8.617 1 98.88 56 ARG B O 1
ATOM 2312 N N . PHE B 1 57 ? 2.877 -10.383 9.672 1 98.94 57 PHE B N 1
ATOM 2313 C CA . PHE B 1 57 ? 3.457 -11.234 8.641 1 98.94 57 PHE B CA 1
ATOM 2314 C C . PHE B 1 57 ? 3.527 -12.68 9.102 1 98.94 57 PHE B C 1
ATOM 2316 O O . PHE B 1 57 ? 4.234 -12.992 10.062 1 98.94 57 PHE B O 1
ATOM 2323 N N . HIS B 1 58 ? 2.791 -13.492 8.492 1 98.94 58 HIS B N 1
ATOM 2324 C CA . HIS B 1 58 ? 2.943 -14.93 8.719 1 98.94 58 HIS B CA 1
ATOM 2325 C C . HIS B 1 58 ? 3.963 -15.531 7.762 1 98.94 58 HIS B C 1
ATOM 2327 O O . HIS B 1 58 ? 3.688 -15.68 6.57 1 98.94 58 HIS B O 1
ATOM 2333 N N . TRP B 1 59 ? 5.102 -15.844 8.289 1 98.88 59 TRP B N 1
ATOM 2334 C CA . TRP B 1 59 ? 6.25 -16.359 7.551 1 98.88 59 TRP B CA 1
ATOM 2335 C C . TRP B 1 59 ? 6.23 -17.891 7.516 1 98.88 59 TRP B C 1
ATOM 2337 O O . TRP B 1 59 ? 6.477 -18.547 8.531 1 98.88 59 TRP B O 1
ATOM 2347 N N . ILE B 1 60 ? 5.957 -18.438 6.316 1 98.81 60 ILE B N 1
ATOM 2348 C CA . ILE B 1 60 ? 5.828 -19.891 6.156 1 98.81 60 ILE B CA 1
ATOM 2349 C C . ILE B 1 60 ? 7.203 -20.5 5.922 1 98.81 60 ILE B C 1
ATOM 2351 O O . ILE B 1 60 ? 7.699 -20.531 4.793 1 98.81 60 ILE B O 1
ATOM 2355 N N . ARG B 1 61 ? 7.777 -21.109 6.91 1 96.38 61 ARG B N 1
ATOM 2356 C CA . ARG B 1 61 ? 9.117 -21.688 6.871 1 96.38 61 ARG B CA 1
ATOM 2357 C C . ARG B 1 61 ? 9.07 -23.188 6.605 1 96.38 61 ARG B C 1
ATOM 2359 O O . ARG B 1 61 ? 9.922 -23.719 5.902 1 96.38 61 ARG B O 1
ATOM 2366 N N . ASP B 1 62 ? 8.055 -23.797 7.18 1 97.31 62 ASP B N 1
ATOM 2367 C CA . ASP B 1 62 ? 7.906 -25.234 7.066 1 97.31 62 ASP B CA 1
ATOM 2368 C C . ASP B 1 62 ? 7.527 -25.641 5.641 1 97.31 62 ASP B C 1
ATOM 2370 O O . ASP B 1 62 ? 6.547 -25.141 5.09 1 97.31 62 ASP B O 1
ATOM 2374 N N . THR B 1 63 ? 8.25 -26.578 5.066 1 96.44 63 THR B N 1
ATOM 2375 C CA . THR B 1 63 ? 8.078 -26.969 3.672 1 96.44 63 THR B CA 1
ATOM 2376 C C . THR B 1 63 ? 6.719 -27.625 3.455 1 96.44 63 THR B C 1
ATOM 2378 O O . THR B 1 63 ? 6.086 -27.422 2.416 1 96.44 63 THR B O 1
ATOM 2381 N N . THR B 1 64 ? 6.281 -28.422 4.391 1 98 64 THR B N 1
ATOM 2382 C CA . THR B 1 64 ? 4.988 -29.078 4.27 1 98 64 THR B CA 1
ATOM 2383 C C . THR B 1 64 ? 3.852 -28.062 4.309 1 98 64 THR B C 1
ATOM 2385 O O . THR B 1 64 ? 2.926 -28.125 3.498 1 98 64 THR B O 1
ATOM 2388 N N . LEU B 1 65 ? 3.943 -27.141 5.266 1 98.5 65 LEU B N 1
ATOM 2389 C CA . LEU B 1 65 ? 2.938 -26.078 5.359 1 98.5 65 LEU B CA 1
ATOM 2390 C C . LEU B 1 65 ? 2.959 -25.203 4.113 1 98.5 65 LEU B C 1
ATOM 2392 O O . LEU B 1 65 ? 1.906 -24.766 3.633 1 98.5 65 LEU B O 1
ATOM 2396 N N . LYS B 1 66 ? 4.141 -24.922 3.6 1 98.06 66 LYS B N 1
ATOM 2397 C CA . LYS B 1 66 ? 4.242 -24.109 2.387 1 98.06 66 LYS B CA 1
ATOM 2398 C C . LYS B 1 66 ? 3.486 -24.766 1.229 1 98.06 66 LYS B C 1
ATOM 2400 O O . LYS B 1 66 ? 2.801 -24.078 0.469 1 98.06 66 LYS B O 1
ATOM 2405 N N . ALA B 1 67 ? 3.645 -26.062 1.058 1 97.75 67 ALA B N 1
ATOM 2406 C CA . ALA B 1 67 ? 2.945 -26.781 -0.004 1 97.75 67 ALA B CA 1
ATOM 2407 C C . ALA B 1 67 ? 1.432 -26.672 0.154 1 97.75 67 ALA B C 1
ATOM 2409 O O . ALA B 1 67 ? 0.71 -26.5 -0.831 1 97.75 67 ALA B O 1
ATOM 2410 N N . ARG B 1 68 ? 0.955 -26.75 1.396 1 98.19 68 ARG B N 1
ATOM 2411 C CA . ARG B 1 68 ? -0.473 -26.609 1.662 1 98.19 68 ARG B CA 1
ATOM 2412 C C . ARG B 1 68 ? -0.956 -25.203 1.313 1 98.19 68 ARG B C 1
ATOM 2414 O O . ARG B 1 68 ? -2.016 -25.047 0.705 1 98.19 68 ARG B O 1
ATOM 2421 N N . VAL B 1 69 ? -0.179 -24.188 1.746 1 98.62 69 VAL B N 1
ATOM 2422 C CA . VAL B 1 69 ? -0.527 -22.812 1.449 1 98.62 69 VAL B CA 1
ATOM 2423 C C . VAL B 1 69 ? -0.502 -22.578 -0.061 1 98.62 69 VAL B C 1
ATOM 2425 O O . VAL B 1 69 ? -1.412 -21.969 -0.617 1 98.62 69 VAL B O 1
ATOM 2428 N N . ALA B 1 70 ? 0.522 -23.125 -0.737 1 98.31 70 ALA B N 1
ATOM 2429 C CA . ALA B 1 70 ? 0.635 -22.969 -2.186 1 98.31 70 ALA B CA 1
ATOM 2430 C C . ALA B 1 70 ? -0.575 -23.562 -2.895 1 98.31 70 ALA B C 1
ATOM 2432 O O . ALA B 1 70 ? -1.063 -23.016 -3.881 1 98.31 70 ALA B O 1
ATOM 2433 N N . ALA B 1 71 ? -1.075 -24.641 -2.424 1 98 71 ALA B N 1
ATOM 2434 C CA . ALA B 1 71 ? -2.203 -25.328 -3.045 1 98 71 ALA B CA 1
ATOM 2435 C C . ALA B 1 71 ? -3.459 -24.469 -3.012 1 98 71 ALA B C 1
ATOM 2437 O O . ALA B 1 71 ? -4.277 -24.516 -3.934 1 98 71 ALA B O 1
ATOM 2438 N N . VAL B 1 72 ? -3.602 -23.672 -1.97 1 97.88 72 VAL B N 1
ATOM 2439 C CA . VAL B 1 72 ? -4.816 -22.875 -1.854 1 97.88 72 VAL B CA 1
ATOM 2440 C C . VAL B 1 72 ? -4.609 -21.516 -2.516 1 97.88 72 VAL B C 1
ATOM 2442 O O . VAL B 1 72 ? -5.531 -20.688 -2.578 1 97.88 72 VAL B O 1
ATOM 2445 N N . CYS B 1 73 ? -3.357 -21.188 -2.945 1 97.38 73 CYS B N 1
ATOM 2446 C CA . CYS B 1 73 ? -3.096 -20.047 -3.824 1 97.38 73 CYS B CA 1
ATOM 2447 C C . CYS B 1 73 ? -3.375 -20.406 -5.277 1 97.38 73 CYS B C 1
ATOM 2449 O O . CYS B 1 73 ? -2.635 -20 -6.176 1 97.38 73 CYS B O 1
ATOM 2451 N N . ASN B 1 74 ? -4.34 -21.219 -5.48 1 89.94 74 ASN B N 1
ATOM 2452 C CA . ASN B 1 74 ? -4.797 -21.672 -6.789 1 89.94 74 ASN B CA 1
ATOM 2453 C C . ASN B 1 74 ? -3.672 -22.344 -7.57 1 89.94 74 ASN B C 1
ATOM 2455 O O . ASN B 1 74 ? -3.635 -22.266 -8.797 1 89.94 74 ASN B O 1
ATOM 2459 N N . GLY B 1 75 ? -2.664 -22.812 -6.945 1 85.12 75 GLY B N 1
ATOM 2460 C CA . GLY B 1 75 ? -1.567 -23.547 -7.566 1 85.12 75 GLY B CA 1
ATOM 2461 C C . GLY B 1 75 ? -0.692 -22.672 -8.438 1 85.12 75 GLY B C 1
ATOM 2462 O O . GLY B 1 75 ? -0.065 -23.141 -9.383 1 85.12 75 GLY B O 1
ATOM 2463 N N . GLN B 1 76 ? -0.741 -21.406 -8.188 1 92.31 76 GLN B N 1
ATOM 2464 C CA . GLN B 1 76 ? 0.102 -20.484 -8.938 1 92.31 76 GLN B CA 1
ATOM 2465 C C . GLN B 1 76 ? 1.57 -20.891 -8.859 1 92.31 76 GLN B C 1
ATOM 2467 O O . GLN B 1 76 ? 2.055 -21.281 -7.797 1 92.31 76 GLN B O 1
ATOM 2472 N N . ARG B 1 77 ? 2.25 -20.859 -9.969 1 94.06 77 ARG B N 1
ATOM 2473 C CA . ARG B 1 77 ? 3.648 -21.266 -10.047 1 94.06 77 ARG B CA 1
ATOM 2474 C C . ARG B 1 77 ? 4.5 -20.484 -9.047 1 94.06 77 ARG B C 1
ATOM 2476 O O . ARG B 1 77 ? 5.426 -21.031 -8.453 1 94.06 77 ARG B O 1
ATOM 2483 N N . ALA B 1 78 ? 4.18 -19.234 -8.859 1 96.44 78 ALA B N 1
ATOM 2484 C CA . ALA B 1 78 ? 4.922 -18.422 -7.91 1 96.44 78 ALA B CA 1
ATOM 2485 C C . ALA B 1 78 ? 4.859 -19 -6.504 1 96.44 78 ALA B C 1
ATOM 2487 O O . ALA B 1 78 ? 5.879 -19.094 -5.816 1 96.44 78 ALA B O 1
ATOM 2488 N N . ALA B 1 79 ? 3.693 -19.422 -6.078 1 98 79 ALA B N 1
ATOM 2489 C CA . ALA B 1 79 ? 3.52 -19.969 -4.738 1 98 79 ALA B CA 1
ATOM 2490 C C . ALA B 1 79 ? 4.238 -21.312 -4.602 1 98 79 ALA B C 1
ATOM 2492 O O . ALA B 1 79 ? 4.898 -21.562 -3.592 1 98 79 ALA B O 1
ATOM 2493 N N . VAL B 1 80 ? 4.199 -22.078 -5.641 1 97.25 80 VAL B N 1
ATOM 2494 C CA . VAL B 1 80 ? 4.742 -23.438 -5.598 1 97.25 80 VAL B CA 1
ATOM 2495 C C . VAL B 1 80 ? 6.27 -23.375 -5.629 1 97.25 80 VAL B C 1
ATOM 2497 O O . VAL B 1 80 ? 6.938 -24.062 -4.852 1 97.25 80 VAL B O 1
ATOM 2500 N N . SER B 1 81 ? 6.871 -22.531 -6.438 1 97.31 81 SER B N 1
ATOM 2501 C CA . SER B 1 81 ? 8.312 -22.547 -6.68 1 97.31 81 SER B CA 1
ATOM 2502 C C . SER B 1 81 ? 9.047 -21.609 -5.727 1 97.31 81 SER B C 1
ATOM 2504 O O . SER B 1 81 ? 10.273 -21.625 -5.652 1 97.31 81 SER B O 1
ATOM 2506 N N . ALA B 1 82 ? 8.359 -20.859 -4.887 1 98.12 82 ALA B N 1
ATOM 2507 C CA . ALA B 1 82 ? 8.961 -19.875 -3.992 1 98.12 82 ALA B CA 1
ATOM 2508 C C . ALA B 1 82 ? 9.852 -20.547 -2.951 1 98.12 82 ALA B C 1
ATOM 2510 O O . ALA B 1 82 ? 9.617 -21.703 -2.582 1 98.12 82 ALA B O 1
ATOM 2511 N N . SER B 1 83 ? 10.891 -19.859 -2.562 1 98.5 83 SER B N 1
ATOM 2512 C CA . SER B 1 83 ? 11.656 -20.312 -1.404 1 98.5 83 SER B CA 1
ATOM 2513 C C . SER B 1 83 ? 10.812 -20.266 -0.133 1 98.5 83 SER B C 1
ATOM 2515 O O . SER B 1 83 ? 10.867 -21.188 0.685 1 98.5 83 SER B O 1
ATOM 2517 N N . THR B 1 84 ? 10.031 -19.266 0.056 1 98.69 84 THR B N 1
ATOM 2518 C CA . THR B 1 84 ? 9.117 -19.125 1.185 1 98.69 84 THR B CA 1
ATOM 2519 C C . THR B 1 84 ? 7.934 -18.234 0.813 1 98.69 84 THR B C 1
ATOM 2521 O O . THR B 1 84 ? 7.945 -17.578 -0.23 1 98.69 84 THR B O 1
ATOM 2524 N N . LEU B 1 85 ? 6.887 -18.281 1.596 1 98.81 85 LEU B N 1
ATOM 2525 C CA . LEU B 1 85 ? 5.691 -17.453 1.429 1 98.81 85 LEU B CA 1
ATOM 2526 C C . LEU B 1 85 ? 5.449 -16.594 2.658 1 98.81 85 LEU B C 1
ATOM 2528 O O . LEU B 1 85 ? 5.641 -17.047 3.789 1 98.81 85 LEU B O 1
ATOM 2532 N N . ILE B 1 86 ? 5.129 -15.359 2.428 1 98.94 86 ILE B N 1
ATOM 2533 C CA . ILE B 1 86 ? 4.676 -14.445 3.473 1 98.94 86 ILE B CA 1
ATOM 2534 C C . ILE B 1 86 ? 3.186 -14.164 3.303 1 98.94 86 ILE B C 1
ATOM 2536 O O . ILE B 1 86 ? 2.768 -13.586 2.299 1 98.94 86 ILE B O 1
ATOM 2540 N N . VAL B 1 87 ? 2.379 -14.633 4.234 1 98.94 87 VAL B N 1
ATOM 2541 C CA . VAL B 1 87 ? 0.961 -14.289 4.258 1 98.94 87 VAL B CA 1
ATOM 2542 C C . VAL B 1 87 ? 0.754 -13.008 5.062 1 98.94 87 VAL B C 1
ATOM 2544 O O . VAL B 1 87 ? 0.954 -12.992 6.281 1 98.94 87 VAL B O 1
ATOM 2547 N N . VAL B 1 88 ? 0.392 -11.938 4.402 1 98.94 88 VAL B N 1
ATOM 2548 C CA . VAL B 1 88 ? 0.13 -10.664 5.062 1 98.94 88 VAL B CA 1
ATOM 2549 C C . VAL B 1 88 ? -1.295 -10.648 5.609 1 98.94 88 VAL B C 1
ATOM 2551 O O . VAL B 1 88 ? -2.258 -10.836 4.863 1 98.94 88 VAL B O 1
ATOM 2554 N N . THR B 1 89 ? -1.442 -10.445 6.887 1 98.94 89 THR B N 1
ATOM 2555 C CA . THR B 1 89 ? -2.756 -10.438 7.52 1 98.94 89 THR B CA 1
ATOM 2556 C C . THR B 1 89 ? -3.027 -9.086 8.18 1 98.94 89 THR B C 1
ATOM 2558 O O . THR B 1 89 ? -2.094 -8.344 8.492 1 98.94 89 THR B O 1
ATOM 2561 N N . ALA B 1 90 ? -4.246 -8.734 8.336 1 98.88 90 ALA B N 1
ATOM 2562 C CA . ALA B 1 90 ? -4.672 -7.48 8.945 1 98.88 90 ALA B CA 1
ATOM 2563 C C . ALA B 1 90 ? -5.969 -7.668 9.727 1 98.88 90 ALA B C 1
ATOM 2565 O O . ALA B 1 90 ? -6.832 -8.453 9.336 1 98.88 90 ALA B O 1
ATOM 2566 N N . SER B 1 91 ? -6.078 -6.98 10.828 1 98.44 91 SER B N 1
ATOM 2567 C CA . SER B 1 91 ? -7.32 -7.07 11.594 1 98.44 91 SER B CA 1
ATOM 2568 C C . SER B 1 91 ? -7.469 -5.895 12.547 1 98.44 91 SER B C 1
ATOM 2570 O O . SER B 1 91 ? -6.48 -5.25 12.906 1 98.44 91 SER B O 1
ATOM 2572 N N . ARG B 1 92 ? -8.688 -5.688 12.898 1 98 92 ARG B N 1
ATOM 2573 C CA . ARG B 1 92 ? -9.031 -4.711 13.922 1 98 92 ARG B CA 1
ATOM 2574 C C . ARG B 1 92 ? -8.383 -5.066 15.258 1 98 92 ARG B C 1
ATOM 2576 O O . ARG B 1 92 ? -7.898 -4.188 15.969 1 98 92 ARG B O 1
ATOM 2583 N N . GLN B 1 93 ? -8.344 -6.312 15.57 1 98.19 93 GLN B N 1
ATOM 2584 C CA . GLN B 1 93 ? -7.809 -6.77 16.844 1 98.19 93 GLN B CA 1
ATOM 2585 C C . GLN B 1 93 ? -6.32 -6.457 16.969 1 98.19 93 GLN B C 1
ATOM 2587 O O . GLN B 1 93 ? -5.836 -6.105 18.047 1 98.19 93 GLN B O 1
ATOM 2592 N N . ILE B 1 94 ? -5.609 -6.609 15.906 1 98.56 94 ILE B N 1
ATOM 2593 C CA . ILE B 1 94 ? -4.191 -6.266 15.914 1 98.56 94 ILE B CA 1
ATOM 2594 C C . ILE B 1 94 ? -4.027 -4.77 16.188 1 98.56 94 ILE B C 1
ATOM 2596 O O . ILE B 1 94 ? -3.184 -4.371 16.984 1 98.56 94 ILE B O 1
ATOM 2600 N N . ALA B 1 95 ? -4.828 -3.918 15.523 1 98.44 95 ALA B N 1
ATOM 2601 C CA . ALA B 1 95 ? -4.785 -2.473 15.727 1 98.44 95 ALA B CA 1
ATOM 2602 C C . ALA B 1 95 ? -5.055 -2.117 17.188 1 98.44 95 ALA B C 1
ATOM 2604 O O . ALA B 1 95 ? -4.371 -1.271 17.766 1 98.44 95 ALA B O 1
ATOM 2605 N N . LEU B 1 96 ? -6.062 -2.781 17.734 1 97.94 96 LEU B N 1
ATOM 2606 C CA . LEU B 1 96 ? -6.414 -2.523 19.125 1 97.94 96 LEU B CA 1
ATOM 2607 C C . LEU B 1 96 ? -5.27 -2.906 20.062 1 97.94 96 LEU B C 1
ATOM 2609 O O . LEU B 1 96 ? -4.949 -2.172 21 1 97.94 96 LEU B O 1
ATOM 2613 N N . SER B 1 97 ? -4.672 -4.059 19.812 1 97.75 97 SER B N 1
ATOM 2614 C CA . SER B 1 97 ? -3.527 -4.492 20.609 1 97.75 97 SER B CA 1
ATOM 2615 C C . SER B 1 97 ? -2.365 -3.512 20.484 1 97.75 97 SER B C 1
ATOM 2617 O O . SER B 1 97 ? -1.72 -3.18 21.484 1 97.75 97 SER B O 1
ATOM 2619 N N . THR B 1 98 ? -2.113 -3.031 19.266 1 97.69 98 THR B N 1
ATOM 2620 C CA . THR B 1 98 ? -1.051 -2.057 19.047 1 97.69 98 THR B CA 1
ATOM 2621 C C . THR B 1 98 ? -1.341 -0.756 19.781 1 97.69 98 THR B C 1
ATOM 2623 O O . THR B 1 98 ? -0.445 -0.172 20.406 1 97.69 98 THR B O 1
ATOM 2626 N N . ALA B 1 99 ? -2.611 -0.292 19.688 1 96.31 99 ALA B N 1
ATOM 2627 C CA . ALA B 1 99 ? -3.008 0.925 20.391 1 96.31 99 ALA B CA 1
ATOM 2628 C C . ALA B 1 99 ? -2.713 0.815 21.891 1 96.31 99 ALA B C 1
ATOM 2630 O O . ALA B 1 99 ? -2.201 1.757 22.5 1 96.31 99 ALA B O 1
ATOM 2631 N N . ALA B 1 100 ? -3.031 -0.355 22.438 1 95.44 100 ALA B N 1
ATOM 2632 C CA . ALA B 1 100 ? -2.781 -0.581 23.859 1 95.44 100 ALA B CA 1
ATOM 2633 C C . ALA B 1 100 ? -1.289 -0.521 24.172 1 95.44 100 ALA B C 1
ATOM 2635 O O . ALA B 1 100 ? -0.88 0.089 25.156 1 95.44 100 ALA B O 1
ATOM 2636 N N . GLN B 1 101 ? -0.466 -1.103 23.344 1 95.69 101 GLN B N 1
ATOM 2637 C CA . GLN B 1 101 ? 0.98 -1.093 23.531 1 95.69 101 GLN B CA 1
ATOM 2638 C C . GLN B 1 101 ? 1.544 0.32 23.406 1 95.69 101 GLN B C 1
ATOM 2640 O O . GLN B 1 101 ? 2.43 0.714 24.172 1 95.69 101 GLN B O 1
ATOM 2645 N N . GLN B 1 102 ? 1.068 1.033 22.438 1 92.75 102 GLN B N 1
ATOM 2646 C CA . GLN B 1 102 ? 1.518 2.404 22.234 1 92.75 102 GLN B CA 1
ATOM 2647 C C . GLN B 1 102 ? 1.152 3.293 23.406 1 92.75 102 GLN B C 1
ATOM 2649 O O . GLN B 1 102 ? 1.947 4.137 23.828 1 92.75 102 GLN B O 1
ATOM 2654 N N . LEU B 1 103 ? -0.074 3.127 23.891 1 91.56 103 LEU B N 1
ATOM 2655 C CA . LEU B 1 103 ? -0.513 3.9 25.047 1 91.56 103 LEU B CA 1
ATOM 2656 C C . LEU B 1 103 ? 0.362 3.605 26.266 1 91.56 103 LEU B C 1
ATOM 2658 O O . LEU B 1 103 ? 0.727 4.52 27 1 91.56 103 LEU B O 1
ATOM 2662 N N . ALA B 1 104 ? 0.669 2.342 26.453 1 92.81 104 ALA B N 1
ATOM 2663 C CA . ALA B 1 104 ? 1.55 1.956 27.562 1 92.81 104 ALA B CA 1
ATOM 2664 C C . ALA B 1 104 ? 2.928 2.594 27.406 1 92.81 104 ALA B C 1
ATOM 2666 O O . ALA B 1 104 ? 3.506 3.074 28.391 1 92.81 104 ALA B O 1
ATOM 2667 N N . TYR B 1 105 ? 3.412 2.602 26.172 1 90.12 105 TYR B N 1
ATOM 2668 C CA . TYR B 1 105 ? 4.699 3.221 25.875 1 90.12 105 TYR B CA 1
ATOM 2669 C C . TYR B 1 105 ? 4.66 4.719 26.156 1 90.12 105 TYR B C 1
ATOM 2671 O O . TYR B 1 105 ? 5.582 5.266 26.766 1 90.12 105 TYR B O 1
ATOM 2679 N N . LEU B 1 106 ? 3.639 5.395 25.734 1 88 106 LEU B N 1
ATOM 2680 C CA . LEU B 1 106 ? 3.469 6.832 25.922 1 88 106 LEU B CA 1
ATOM 2681 C C . LEU B 1 106 ? 3.412 7.176 27.406 1 88 106 LEU B C 1
ATOM 2683 O O . LEU B 1 106 ? 4.047 8.133 27.859 1 88 106 LEU B O 1
ATOM 2687 N N . ASN B 1 107 ? 2.678 6.398 28.125 1 88.38 107 ASN B N 1
ATOM 2688 C CA . ASN B 1 107 ? 2.508 6.645 29.547 1 88.38 107 ASN B CA 1
ATOM 2689 C C . ASN B 1 107 ? 3.809 6.414 30.312 1 88.38 107 ASN B C 1
ATOM 2691 O O . ASN B 1 107 ? 4.062 7.07 31.328 1 88.38 107 ASN B O 1
ATOM 2695 N N . ALA B 1 108 ? 4.566 5.527 29.828 1 89.25 108 ALA B N 1
ATOM 2696 C CA . ALA B 1 108 ? 5.805 5.168 30.516 1 89.25 108 ALA B CA 1
ATOM 2697 C C . ALA B 1 108 ? 6.945 6.094 30.109 1 89.25 108 ALA B C 1
ATOM 2699 O O . ALA B 1 108 ? 7.957 6.191 30.812 1 89.25 108 ALA B O 1
ATOM 2700 N N . SER B 1 109 ? 6.715 6.727 29.016 1 85.19 109 SER B N 1
ATOM 2701 C CA . SER B 1 109 ? 7.809 7.535 28.484 1 85.19 109 SER B CA 1
ATOM 2702 C C . SER B 1 109 ? 8.055 8.766 29.359 1 85.19 109 SER B C 1
ATOM 2704 O O . SER B 1 109 ? 7.109 9.438 29.781 1 85.19 109 SER B O 1
ATOM 2706 N N . THR B 1 110 ? 9.297 9.039 29.656 1 82.44 110 THR B N 1
ATOM 2707 C CA . THR B 1 110 ? 9.695 10.219 30.422 1 82.44 110 THR B CA 1
ATOM 2708 C C . THR B 1 110 ? 10.32 11.266 29.5 1 82.44 110 THR B C 1
ATOM 2710 O O . THR B 1 110 ? 10.539 12.406 29.906 1 82.44 110 THR B O 1
ATOM 2713 N N . ASP B 1 111 ? 10.57 10.859 28.266 1 81.12 111 ASP B N 1
ATOM 2714 C CA . ASP B 1 111 ? 11.281 11.719 27.328 1 81.12 111 ASP B CA 1
ATOM 2715 C C . ASP B 1 111 ? 10.312 12.539 26.484 1 81.12 111 ASP B C 1
ATOM 2717 O O . ASP B 1 111 ? 10.68 13.586 25.938 1 81.12 111 ASP B O 1
ATOM 2721 N N . LEU B 1 112 ? 9.039 12.203 26.422 1 81.81 112 LEU B N 1
ATOM 2722 C CA . LEU B 1 112 ? 8.062 12.898 25.594 1 81.81 112 LEU B CA 1
ATOM 2723 C C . LEU B 1 112 ? 7.434 14.062 26.344 1 81.81 112 LEU B C 1
ATOM 2725 O O . LEU B 1 112 ? 6.988 13.906 27.484 1 81.81 112 LEU B O 1
ATOM 2729 N N . PRO B 1 113 ? 7.465 15.211 25.672 1 83.31 113 PRO B N 1
ATOM 2730 C CA . PRO B 1 113 ? 6.773 16.344 26.297 1 83.31 113 PRO B CA 1
ATOM 2731 C C . PRO B 1 113 ? 5.289 16.078 26.531 1 83.31 113 PRO B C 1
ATOM 2733 O O . PRO B 1 113 ? 4.672 15.312 25.781 1 83.31 113 PRO B O 1
ATOM 2736 N N . GLU B 1 114 ? 4.789 16.656 27.562 1 85.25 114 GLU B N 1
ATOM 2737 C CA . GLU B 1 114 ? 3.396 16.438 27.938 1 85.25 114 GLU B CA 1
ATOM 2738 C C . GLU B 1 114 ? 2.453 16.844 26.797 1 85.25 114 GLU B C 1
ATOM 2740 O O . GLU B 1 114 ? 1.414 16.203 26.594 1 85.25 114 GLU B O 1
ATOM 2745 N N . ALA B 1 115 ? 2.871 17.906 26.156 1 82.31 115 ALA B N 1
ATOM 2746 C CA . ALA B 1 115 ? 2.051 18.344 25.031 1 82.31 115 ALA B CA 1
ATOM 2747 C C . ALA B 1 115 ? 1.99 17.281 23.938 1 82.31 115 ALA B C 1
ATOM 2749 O O . ALA B 1 115 ? 0.935 17.047 23.344 1 82.31 115 ALA B O 1
ATOM 2750 N N . SER B 1 116 ? 3.027 16.609 23.688 1 81.06 116 SER B N 1
ATOM 2751 C CA . SER B 1 116 ? 3.088 15.523 22.719 1 81.06 116 SER B CA 1
ATOM 2752 C C . SER B 1 116 ? 2.268 14.32 23.172 1 81.06 116 SER B C 1
ATOM 2754 O O . SER B 1 116 ? 1.535 13.727 22.391 1 81.06 116 SER B O 1
ATOM 2756 N N . LYS B 1 117 ? 2.336 14.07 24.453 1 84.69 117 LYS B N 1
ATOM 2757 C CA . LYS B 1 117 ? 1.56 12.961 25 1 84.69 117 LYS B CA 1
ATOM 2758 C C . LYS B 1 117 ? 0.062 13.211 24.844 1 84.69 117 LYS B C 1
ATOM 2760 O O . LYS B 1 117 ? -0.686 12.312 24.469 1 84.69 117 LYS B O 1
ATOM 2765 N N . ALA B 1 118 ? -0.317 14.422 25.156 1 84.25 118 ALA B N 1
ATOM 2766 C CA . ALA B 1 118 ? -1.729 14.781 25.047 1 84.25 118 ALA B CA 1
ATOM 2767 C C . ALA B 1 118 ? -2.221 14.656 23.609 1 84.25 118 ALA B C 1
ATOM 2769 O O . ALA B 1 118 ? -3.332 14.18 23.359 1 84.25 118 ALA B O 1
ATOM 2770 N N . TYR B 1 119 ? -1.358 15.086 22.734 1 80.44 119 TYR B N 1
ATOM 2771 C CA . TYR B 1 119 ? -1.691 15 21.312 1 80.44 119 TYR B CA 1
ATOM 2772 C C . TYR B 1 119 ? -1.889 13.547 20.891 1 80.44 119 TYR B C 1
ATOM 2774 O O . TYR B 1 119 ? -2.908 13.203 20.297 1 80.44 119 TYR B O 1
ATOM 2782 N N . HIS B 1 120 ? -0.957 12.727 21.203 1 83.81 120 HIS B N 1
ATOM 2783 C CA . HIS B 1 120 ? -1.015 11.32 20.812 1 83.81 120 HIS B CA 1
ATOM 2784 C C . HIS B 1 120 ? -2.184 10.617 21.484 1 83.81 120 HIS B C 1
ATOM 2786 O O . HIS B 1 120 ? -2.824 9.75 20.891 1 83.81 120 HIS B O 1
ATOM 2792 N N . ARG B 1 121 ? -2.447 11.023 22.703 1 86.56 121 ARG B N 1
ATOM 2793 C CA . ARG B 1 121 ? -3.564 10.414 23.422 1 86.56 121 ARG B CA 1
ATOM 2794 C C . ARG B 1 121 ? -4.895 10.766 22.75 1 86.56 121 ARG B C 1
ATOM 2796 O O . ARG B 1 121 ? -5.77 9.914 22.625 1 86.56 121 ARG B O 1
ATOM 2803 N N . LYS B 1 122 ? -4.992 11.977 22.406 1 86.88 122 LYS B N 1
ATOM 2804 C CA . LYS B 1 122 ? -6.219 12.406 21.734 1 86.88 122 LYS B CA 1
ATOM 2805 C C . LYS B 1 122 ? -6.414 11.672 20.422 1 86.88 122 LYS B C 1
ATOM 2807 O O . LYS B 1 122 ? -7.516 11.195 20.125 1 86.88 122 LYS B O 1
ATOM 2812 N N . GLN B 1 123 ? -5.387 11.594 19.641 1 86.31 123 GLN B N 1
ATOM 2813 C CA . GLN B 1 123 ? -5.449 10.875 18.375 1 86.31 123 GLN B CA 1
ATOM 2814 C C . GLN B 1 123 ? -5.816 9.414 18.594 1 86.31 123 GLN B C 1
ATOM 2816 O O . GLN B 1 123 ? -6.645 8.859 17.875 1 86.31 123 GLN B O 1
ATOM 2821 N N . MET B 1 124 ? -5.211 8.867 19.625 1 90.44 124 MET B N 1
ATOM 2822 C CA . MET B 1 124 ? -5.453 7.457 19.922 1 90.44 124 MET B CA 1
ATOM 2823 C C . MET B 1 124 ? -6.906 7.23 20.328 1 90.44 124 MET B C 1
ATOM 2825 O O . MET B 1 124 ? -7.508 6.219 19.969 1 90.44 124 MET B O 1
ATOM 2829 N N . GLN B 1 125 ? -7.449 8.117 21.094 1 90.12 125 GLN B N 1
ATOM 2830 C CA . GLN B 1 125 ? -8.836 7.996 21.516 1 90.12 125 GLN B CA 1
ATOM 2831 C C . GLN B 1 125 ? -9.781 8.008 20.312 1 90.12 125 GLN B C 1
ATOM 2833 O O . GLN B 1 125 ? -10.766 7.258 20.281 1 90.12 125 GLN B O 1
ATOM 2838 N N . MET B 1 126 ? -9.469 8.82 19.375 1 89 126 MET B N 1
ATOM 2839 C CA . MET B 1 126 ? -10.281 8.867 18.156 1 89 126 MET B CA 1
ATOM 2840 C C . MET B 1 126 ? -10.219 7.539 17.406 1 89 126 MET B C 1
ATOM 2842 O O . MET B 1 126 ? -11.25 6.988 17.016 1 89 126 MET B O 1
ATOM 2846 N N . PHE B 1 127 ? -9.047 7.039 17.266 1 91.5 127 PHE B N 1
ATOM 2847 C CA . PHE B 1 127 ? -8.867 5.77 16.562 1 91.5 127 PHE B CA 1
ATOM 2848 C C . PHE B 1 127 ? -9.57 4.641 17.312 1 91.5 127 PHE B C 1
ATOM 2850 O O . PHE B 1 127 ? -10.195 3.777 16.703 1 91.5 127 PHE B O 1
ATOM 2857 N N . LEU B 1 128 ? -9.484 4.695 18.625 1 93.31 128 LEU B N 1
ATOM 2858 C CA . LEU B 1 128 ? -10.125 3.66 19.438 1 93.31 128 LEU B CA 1
ATOM 2859 C C . LEU B 1 128 ? -11.641 3.713 19.281 1 93.31 128 LEU B C 1
ATOM 2861 O O . LEU B 1 128 ? -12.305 2.672 19.25 1 93.31 128 LEU B O 1
ATOM 2865 N N . ARG B 1 129 ? -12.148 4.879 19.188 1 93.06 129 ARG B N 1
ATOM 2866 C CA . ARG B 1 129 ? -13.578 5.012 18.969 1 93.06 129 ARG B CA 1
ATOM 2867 C C . ARG B 1 129 ? -13.984 4.406 17.625 1 93.06 129 ARG B C 1
ATOM 2869 O O . ARG B 1 129 ? -14.984 3.691 17.547 1 93.06 129 ARG B O 1
ATOM 2876 N N . ILE B 1 130 ? -13.227 4.672 16.625 1 92.56 130 ILE B N 1
ATOM 2877 C CA . ILE B 1 130 ? -13.5 4.145 15.289 1 92.56 130 ILE B CA 1
ATOM 2878 C C . ILE B 1 130 ? -13.391 2.621 15.305 1 92.56 130 ILE B C 1
ATOM 2880 O O . ILE B 1 130 ? -14.25 1.923 14.758 1 92.56 130 ILE B O 1
ATOM 2884 N N . LEU B 1 131 ? -12.406 2.113 15.984 1 94.88 131 LEU B N 1
ATOM 2885 C CA . LEU B 1 131 ? -12.156 0.676 16.016 1 94.88 131 LEU B CA 1
ATOM 2886 C C . LEU B 1 131 ? -13.203 -0.04 16.875 1 94.88 131 LEU B C 1
ATOM 2888 O O . LEU B 1 131 ? -13.602 -1.163 16.547 1 94.88 131 LEU B O 1
ATOM 2892 N N . ASN B 1 132 ? -13.641 0.57 17.953 1 96.06 132 ASN B N 1
ATOM 2893 C CA . ASN B 1 132 ? -14.547 -0.102 18.875 1 96.06 132 ASN B CA 1
ATOM 2894 C C . ASN B 1 132 ? -16 0.117 18.484 1 96.06 132 ASN B C 1
ATOM 2896 O O . ASN B 1 132 ? -16.797 -0.825 18.484 1 96.06 132 ASN B O 1
ATOM 2900 N N . VAL B 1 133 ? -16.359 1.332 18.094 1 96.5 133 VAL B N 1
ATOM 2901 C CA . VAL B 1 133 ? -17.75 1.663 17.812 1 96.5 133 VAL B CA 1
ATOM 2902 C C . VAL B 1 133 ? -17.984 1.72 16.312 1 96.5 133 VAL B C 1
ATOM 2904 O O . VAL B 1 133 ? -18.984 1.2 1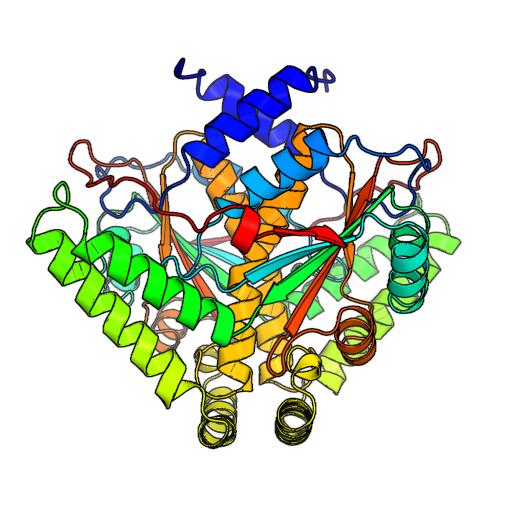5.805 1 96.5 133 VAL B O 1
ATOM 2907 N N . GLY B 1 134 ? -17.062 2.281 15.594 1 96 134 GLY B N 1
ATOM 2908 C CA . GLY B 1 134 ? -17.219 2.492 14.164 1 96 134 GLY B CA 1
ATOM 2909 C C . GLY B 1 134 ? -17.141 1.208 13.359 1 96 134 GLY B C 1
ATOM 2910 O O . GLY B 1 134 ? -17.578 1.165 12.211 1 96 134 GLY B O 1
ATOM 2911 N N . SER B 1 135 ? -16.625 0.151 13.938 1 96.38 135 SER B N 1
ATOM 2912 C CA . SER B 1 135 ? -16.375 -1.085 13.203 1 96.38 135 SER B CA 1
ATOM 2913 C C . SER B 1 135 ? -17.609 -1.994 13.234 1 96.38 135 SER B C 1
ATOM 2915 O O . SER B 1 135 ? -17.609 -3.051 12.594 1 96.38 135 SER B O 1
ATOM 2917 N N . TRP B 1 136 ? -18.609 -1.603 13.891 1 96.69 136 TRP B N 1
ATOM 2918 C CA . TRP B 1 136 ? -19.797 -2.449 14.055 1 96.69 136 TRP B CA 1
ATOM 2919 C C . TRP B 1 136 ? -20.453 -2.719 12.703 1 96.69 136 TRP B C 1
ATOM 2921 O O . TRP B 1 136 ? -20.578 -1.815 11.875 1 96.69 136 TRP B O 1
ATOM 2931 N N . PRO B 1 137 ? -20.938 -3.965 12.484 1 96.5 137 PRO B N 1
ATOM 2932 C CA . PRO B 1 137 ? -21.562 -4.332 11.219 1 96.5 137 PRO B CA 1
ATOM 2933 C C . PRO B 1 137 ? -22.828 -3.512 10.922 1 96.5 137 PRO B C 1
ATOM 2935 O O . PRO B 1 137 ? -23.188 -3.34 9.766 1 96.5 137 PRO B O 1
ATOM 2938 N N . VAL B 1 138 ? -23.453 -2.945 11.891 1 96.5 138 VAL B N 1
ATOM 2939 C CA . VAL B 1 138 ? -24.719 -2.236 11.719 1 96.5 138 VAL B CA 1
ATOM 2940 C C . VAL B 1 138 ? -24.5 -0.99 10.859 1 96.5 138 VAL B C 1
ATOM 2942 O O . VAL B 1 138 ? -25.422 -0.483 10.234 1 96.5 138 VAL B O 1
ATOM 2945 N N . TRP B 1 139 ? -23.234 -0.506 10.773 1 97.12 139 TRP B N 1
ATOM 2946 C CA . TRP B 1 139 ? -22.922 0.707 10.023 1 97.12 139 TRP B CA 1
ATOM 2947 C C . TRP B 1 139 ? -22.734 0.4 8.539 1 97.12 139 TRP B C 1
ATOM 2949 O O . TRP B 1 139 ? -22.75 1.309 7.707 1 97.12 139 TRP B O 1
ATOM 2959 N N . THR B 1 140 ? -22.547 -0.829 8.164 1 96.56 140 THR B N 1
ATOM 2960 C CA . THR B 1 140 ? -22.172 -1.193 6.805 1 96.56 140 THR B CA 1
ATOM 2961 C C . THR B 1 140 ? -23.281 -0.814 5.82 1 96.56 140 THR B C 1
ATOM 2963 O O . THR B 1 140 ? -23 -0.247 4.762 1 96.56 140 THR B O 1
ATOM 2966 N N . PRO B 1 141 ? -24.594 -1.059 6.137 1 96.38 141 PRO B N 1
ATOM 2967 C CA . PRO B 1 141 ? -25.641 -0.613 5.207 1 96.38 141 PRO B CA 1
ATOM 2968 C C . PRO B 1 141 ? -25.641 0.901 5.016 1 96.38 141 PRO B C 1
ATOM 2970 O O . PRO B 1 141 ? -25.891 1.384 3.904 1 96.38 141 PRO B O 1
ATOM 2973 N N . LEU B 1 142 ? -25.359 1.598 6.027 1 96.62 142 LEU B N 1
ATOM 2974 C CA . LEU B 1 142 ? -25.328 3.053 5.93 1 96.62 142 LEU B CA 1
ATOM 2975 C C . LEU B 1 142 ? -24.156 3.516 5.066 1 96.62 142 LEU B C 1
ATOM 2977 O O . LEU B 1 142 ? -24.312 4.414 4.238 1 96.62 142 LEU B O 1
ATOM 2981 N N . THR B 1 143 ? -23.031 2.916 5.262 1 96.31 143 THR B N 1
ATOM 2982 C CA . THR B 1 143 ? -21.859 3.275 4.461 1 96.31 143 THR B CA 1
ATOM 2983 C C . THR B 1 143 ? -22.062 2.891 3 1 96.31 143 THR B C 1
ATOM 2985 O O . THR B 1 143 ? -21.609 3.59 2.096 1 96.31 143 THR B O 1
ATOM 2988 N N . ALA B 1 144 ? -22.719 1.752 2.791 1 97.25 144 ALA B N 1
ATOM 2989 C CA . ALA B 1 144 ? -23.031 1.332 1.428 1 97.25 144 ALA B CA 1
ATOM 2990 C C . ALA B 1 144 ? -23.922 2.355 0.728 1 97.25 144 ALA B C 1
ATOM 2992 O O . ALA B 1 144 ? -23.688 2.705 -0.431 1 97.25 144 ALA B O 1
ATOM 2993 N N . LEU B 1 145 ? -24.875 2.82 1.425 1 97.44 145 LEU B N 1
ATOM 2994 C CA . LEU B 1 145 ? -25.781 3.818 0.869 1 97.44 145 LEU B CA 1
ATOM 2995 C C . LEU B 1 145 ? -25.062 5.133 0.613 1 97.44 145 LEU B C 1
ATOM 2997 O O . LEU B 1 145 ? -25.234 5.75 -0.44 1 97.44 145 LEU B O 1
ATOM 3001 N N . ALA B 1 146 ? -24.25 5.547 1.553 1 97.56 146 ALA B N 1
ATOM 3002 C CA . ALA B 1 146 ? -23.469 6.77 1.391 1 97.56 146 ALA B CA 1
ATOM 3003 C C . ALA B 1 146 ? -22.547 6.68 0.176 1 97.56 146 ALA B C 1
ATOM 3005 O O . ALA B 1 146 ? -22.438 7.633 -0.599 1 97.56 146 ALA B O 1
ATOM 3006 N N . GLY B 1 147 ? -21.922 5.508 0.011 1 97.06 147 GLY B N 1
ATOM 3007 C CA . GLY B 1 147 ? -21.016 5.289 -1.105 1 97.06 147 GLY B CA 1
ATOM 3008 C C . GLY B 1 147 ? -21.719 5.273 -2.451 1 97.06 147 GLY B C 1
ATOM 3009 O O . GLY B 1 147 ? -21.094 5.551 -3.482 1 97.06 147 GLY B O 1
ATOM 3010 N N . LEU B 1 148 ? -22.984 4.867 -2.377 1 96.56 148 LEU B N 1
ATOM 3011 C CA . LEU B 1 148 ? -23.766 4.887 -3.611 1 96.56 148 LEU B CA 1
ATOM 3012 C C . LEU B 1 148 ? -24.047 6.32 -4.055 1 96.56 148 LEU B C 1
ATOM 3014 O O . LEU B 1 148 ? -23.906 6.645 -5.238 1 96.56 148 LEU B O 1
ATOM 3018 N N . PHE B 1 149 ? -24.312 7.184 -3.131 1 96.88 149 PHE B N 1
ATOM 3019 C CA . PHE B 1 149 ? -24.672 8.562 -3.443 1 96.88 149 PHE B CA 1
ATOM 3020 C C . PHE B 1 149 ? -23.438 9.43 -3.613 1 96.88 149 PHE B C 1
ATOM 3022 O O . PHE B 1 149 ? -23.391 10.305 -4.477 1 96.88 149 PHE B O 1
ATOM 3029 N N . ARG B 1 150 ? -22.469 9.18 -2.781 1 97.75 150 ARG B N 1
ATOM 3030 C CA . ARG B 1 150 ? -21.172 9.875 -2.824 1 97.75 150 ARG B CA 1
ATOM 3031 C C . ARG B 1 150 ? -20.016 8.883 -2.801 1 97.75 150 ARG B C 1
ATOM 3033 O O . ARG B 1 150 ? -19.453 8.602 -1.74 1 97.75 150 ARG B O 1
ATOM 3040 N N . PRO B 1 151 ? -19.609 8.508 -3.91 1 97.88 151 PRO B N 1
ATOM 3041 C CA . PRO B 1 151 ? -18.594 7.453 -4.012 1 97.88 151 PRO B CA 1
ATOM 3042 C C . PRO B 1 151 ? -17.312 7.785 -3.236 1 97.88 151 PRO B C 1
ATOM 3044 O O . PRO B 1 151 ? -16.641 6.883 -2.742 1 97.88 151 PRO B O 1
ATOM 3047 N N . SER B 1 152 ? -17.047 9.055 -3.07 1 97.56 152 SER B N 1
ATOM 3048 C CA . SER B 1 152 ? -15.836 9.477 -2.383 1 97.56 152 SER B CA 1
ATOM 3049 C C . SER B 1 152 ? -15.867 9.086 -0.911 1 97.56 152 SER B C 1
ATOM 3051 O O . SER B 1 152 ? -14.844 9.133 -0.228 1 97.56 152 SER B O 1
ATOM 3053 N N . LEU B 1 153 ? -16.984 8.633 -0.367 1 98.06 153 LEU B N 1
ATOM 3054 C CA . LEU B 1 153 ? -17.125 8.25 1.033 1 98.06 153 LEU B CA 1
ATOM 3055 C C . LEU B 1 153 ? -16.953 6.742 1.203 1 98.06 153 LEU B C 1
ATOM 3057 O O . LEU B 1 153 ? -17.078 6.219 2.312 1 98.06 153 LEU B O 1
ATOM 3061 N N . SER B 1 154 ? -16.625 6.047 0.159 1 98.25 154 SER B N 1
ATOM 3062 C CA . SER B 1 154 ? -16.641 4.59 0.127 1 98.25 154 SER B CA 1
ATOM 3063 C C . SER B 1 154 ? -15.469 4.004 0.915 1 98.25 154 SER B C 1
ATOM 3065 O O . SER B 1 154 ? -15.445 2.805 1.201 1 98.25 154 SER B O 1
ATOM 3067 N N . LEU B 1 155 ? -14.484 4.855 1.31 1 98.44 155 LEU B N 1
ATOM 3068 C CA . LEU B 1 155 ? -13.289 4.312 1.95 1 98.44 155 LEU B CA 1
ATOM 3069 C C . LEU B 1 155 ? -13.312 4.574 3.451 1 98.44 155 LEU B C 1
ATOM 3071 O O . LEU B 1 155 ? -12.32 4.324 4.145 1 98.44 155 LEU B O 1
ATOM 3075 N N . LEU B 1 156 ? -14.398 5.074 3.986 1 96.94 156 LEU B N 1
ATOM 3076 C CA . LEU B 1 156 ? -14.5 5.309 5.422 1 96.94 156 LEU B CA 1
ATOM 3077 C C . LEU B 1 156 ? -14.281 4.016 6.199 1 96.94 156 LEU B C 1
ATOM 3079 O O . LEU B 1 156 ? -14.805 2.963 5.824 1 96.94 156 LEU B O 1
ATOM 3083 N N . PRO B 1 157 ? -13.445 4.086 7.211 1 97.38 157 PRO B N 1
ATOM 3084 C CA . PRO B 1 157 ? -13.195 2.889 8.016 1 97.38 157 PRO B CA 1
ATOM 3085 C C . PRO B 1 157 ? -14.336 2.592 8.992 1 97.38 157 PRO B C 1
ATOM 3087 O O . PRO B 1 157 ? -14.086 2.301 10.164 1 97.38 157 PRO B O 1
ATOM 3090 N N . VAL B 1 158 ? -15.516 2.602 8.508 1 97.19 158 VAL B N 1
ATOM 3091 C CA . VAL B 1 158 ? -16.734 2.4 9.297 1 97.19 158 VAL B CA 1
ATOM 3092 C C . VAL B 1 158 ? -17.453 1.144 8.82 1 97.19 158 VAL B C 1
ATOM 3094 O O . VAL B 1 158 ? -17.484 0.855 7.625 1 97.19 158 VAL B O 1
ATOM 3097 N N . GLY B 1 159 ? -18.047 0.436 9.789 1 97.62 159 GLY B N 1
ATOM 3098 C CA . GLY B 1 159 ? -18.609 -0.87 9.484 1 97.62 159 GLY B CA 1
ATOM 3099 C C . GLY B 1 159 ? -17.562 -1.965 9.406 1 97.62 159 GLY B C 1
ATOM 3100 O O . GLY B 1 159 ? -16.359 -1.683 9.344 1 97.62 159 GLY B O 1
ATOM 3101 N N . HIS B 1 160 ? -18.062 -3.207 9.406 1 97.75 160 HIS B N 1
ATOM 3102 C CA . HIS B 1 160 ? -17.094 -4.301 9.422 1 97.75 160 HIS B CA 1
ATOM 3103 C C . HIS B 1 160 ? -16.312 -4.367 8.109 1 97.75 160 HIS B C 1
ATOM 3105 O O . HIS B 1 160 ? -15.117 -4.633 8.102 1 97.75 160 HIS B O 1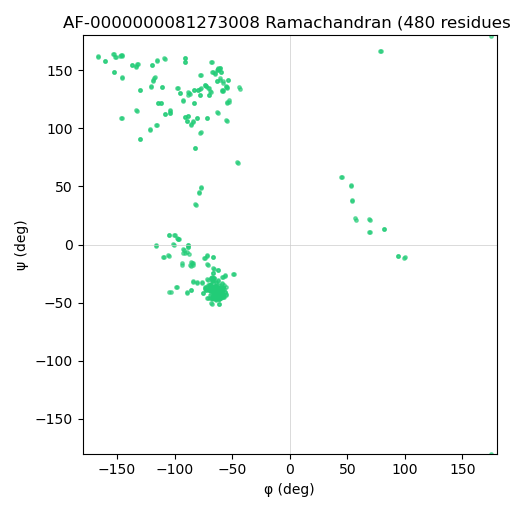
ATOM 3111 N N . LEU B 1 161 ? -16.953 -4.035 6.953 1 97.88 161 LEU B N 1
ATOM 3112 C CA . LEU B 1 161 ? -16.25 -4.059 5.676 1 97.88 161 LEU B CA 1
ATOM 3113 C C . LEU B 1 161 ? -15.25 -2.912 5.59 1 97.88 161 LEU B C 1
ATOM 3115 O O . LEU B 1 161 ? -14.094 -3.119 5.211 1 97.88 161 LEU B O 1
ATOM 3119 N N . GLY B 1 162 ? -15.727 -1.712 5.988 1 98.19 162 GLY B N 1
ATOM 3120 C CA . GLY B 1 162 ? -14.859 -0.546 5.918 1 98.19 162 GLY B CA 1
ATOM 3121 C C . GLY B 1 162 ? -13.641 -0.657 6.812 1 98.19 162 GLY B C 1
ATOM 3122 O O . GLY B 1 162 ? -12.531 -0.302 6.402 1 98.19 162 GLY B O 1
ATOM 3123 N N . ASN B 1 163 ? -13.859 -1.131 7.996 1 98.19 163 ASN B N 1
ATOM 3124 C CA . ASN B 1 163 ? -12.766 -1.279 8.953 1 98.19 163 ASN B CA 1
ATOM 3125 C C . ASN B 1 163 ? -11.734 -2.299 8.477 1 98.19 163 ASN B C 1
ATOM 3127 O O . ASN B 1 163 ? -10.531 -2.061 8.562 1 98.19 163 ASN B O 1
ATOM 3131 N N . ARG B 1 164 ? -12.172 -3.385 7.961 1 98.69 164 ARG B N 1
ATOM 3132 C CA . ARG B 1 164 ? -11.273 -4.43 7.477 1 98.69 164 ARG B CA 1
ATOM 3133 C C . ARG B 1 164 ? -10.523 -3.973 6.234 1 98.69 164 ARG B C 1
ATOM 3135 O O . ARG B 1 164 ? -9.336 -4.273 6.074 1 98.69 164 ARG B O 1
ATOM 3142 N N . SER B 1 165 ? -11.195 -3.213 5.359 1 98.69 165 SER B N 1
ATOM 3143 C CA . SER B 1 165 ? -10.539 -2.646 4.184 1 98.69 165 SER B CA 1
ATOM 3144 C C . SER B 1 165 ? -9.477 -1.627 4.582 1 98.69 165 SER B C 1
ATOM 3146 O O . SER B 1 165 ? -8.414 -1.562 3.965 1 98.69 165 SER B O 1
ATOM 3148 N N . TRP B 1 166 ? -9.82 -0.863 5.582 1 98.69 166 TRP B N 1
ATOM 3149 C CA . TRP B 1 166 ? -8.852 0.101 6.105 1 98.69 166 TRP B CA 1
ATOM 3150 C C . TRP B 1 166 ? -7.613 -0.605 6.637 1 98.69 166 TRP B C 1
ATOM 3152 O O . TRP B 1 166 ? -6.484 -0.217 6.316 1 98.69 166 TRP B O 1
ATOM 3162 N N . ALA B 1 167 ? -7.773 -1.648 7.422 1 98.81 167 ALA B N 1
ATOM 3163 C CA . ALA B 1 167 ? -6.648 -2.41 7.953 1 98.81 167 ALA B CA 1
ATOM 3164 C C . ALA B 1 167 ? -5.812 -3.014 6.828 1 98.81 167 ALA B C 1
ATOM 3166 O O . ALA B 1 167 ? -4.578 -2.965 6.867 1 98.81 167 ALA B O 1
ATOM 3167 N N . ALA B 1 168 ? -6.5 -3.549 5.836 1 98.88 168 ALA B N 1
ATOM 3168 C CA . ALA B 1 168 ? -5.824 -4.156 4.695 1 98.88 168 ALA B CA 1
ATOM 3169 C C . ALA B 1 168 ? -5.004 -3.121 3.928 1 98.88 168 ALA B C 1
ATOM 3171 O O . ALA B 1 168 ? -3.885 -3.402 3.494 1 98.88 168 ALA B O 1
ATOM 3172 N N . ARG B 1 169 ? -5.562 -1.931 3.748 1 98.75 169 ARG B N 1
ATOM 3173 C CA . ARG B 1 169 ? -4.848 -0.873 3.045 1 98.75 169 ARG B CA 1
ATOM 3174 C C . ARG B 1 169 ? -3.58 -0.477 3.797 1 98.75 169 ARG B C 1
ATOM 3176 O O . ARG B 1 169 ? -2.527 -0.28 3.188 1 98.75 169 ARG B O 1
ATOM 3183 N N . ASN B 1 170 ? -3.688 -0.409 5.086 1 98.81 170 ASN B N 1
ATOM 3184 C CA . ASN B 1 170 ? -2.514 -0.093 5.895 1 98.81 170 ASN B CA 1
ATOM 3185 C C . ASN B 1 170 ? -1.453 -1.186 5.793 1 98.81 170 ASN B C 1
ATOM 3187 O O . ASN B 1 170 ? -0.256 -0.894 5.766 1 98.81 170 ASN B O 1
ATOM 3191 N N . ALA B 1 171 ? -1.87 -2.406 5.695 1 98.94 171 ALA B N 1
ATOM 3192 C CA . ALA B 1 171 ? -0.943 -3.527 5.566 1 98.94 171 ALA B CA 1
ATOM 3193 C C . ALA B 1 171 ? -0.207 -3.475 4.23 1 98.94 171 ALA B C 1
ATOM 3195 O O . ALA B 1 171 ? 0.906 -3.992 4.105 1 98.94 171 ALA B O 1
ATOM 3196 N N . THR B 1 172 ? -0.804 -2.84 3.256 1 98.88 172 THR B N 1
ATOM 3197 C CA . THR B 1 172 ? -0.258 -2.809 1.903 1 98.88 172 THR B CA 1
ATOM 3198 C C . THR B 1 172 ? 0.99 -1.932 1.845 1 98.88 172 THR B C 1
ATOM 3200 O O . THR B 1 172 ? 1.926 -2.225 1.097 1 98.88 172 THR B O 1
ATOM 3203 N N . PHE B 1 173 ? 1.074 -0.887 2.705 1 98.88 173 PHE B N 1
ATOM 3204 C CA . PHE B 1 173 ? 2.305 -0.112 2.805 1 98.88 173 PHE B CA 1
ATOM 3205 C C . PHE B 1 173 ? 3.479 -1.006 3.188 1 98.88 173 PHE B C 1
ATOM 3207 O O . PHE B 1 173 ? 4.551 -0.926 2.586 1 98.88 173 PHE B O 1
ATOM 3214 N N . ALA B 1 174 ? 3.24 -1.869 4.141 1 98.94 174 ALA B N 1
ATOM 3215 C CA . ALA B 1 174 ? 4.273 -2.785 4.613 1 98.94 174 ALA B CA 1
ATOM 3216 C C . ALA B 1 174 ? 4.613 -3.826 3.549 1 98.94 174 ALA B C 1
ATOM 3218 O O . ALA B 1 174 ? 5.781 -4.18 3.365 1 98.94 174 ALA B O 1
ATOM 3219 N N . ALA B 1 175 ? 3.621 -4.289 2.861 1 98.94 175 ALA B N 1
ATOM 3220 C CA . ALA B 1 175 ? 3.826 -5.277 1.807 1 98.94 175 ALA B CA 1
ATOM 3221 C C . ALA B 1 175 ? 4.715 -4.723 0.699 1 98.94 175 ALA B C 1
ATOM 3223 O O . ALA B 1 175 ? 5.637 -5.398 0.235 1 98.94 175 ALA B O 1
ATOM 3224 N N . GLN B 1 176 ? 4.41 -3.475 0.282 1 98.94 176 GLN B N 1
ATOM 3225 C CA . GLN B 1 176 ? 5.227 -2.865 -0.763 1 98.94 176 GLN B CA 1
ATOM 3226 C C . GLN B 1 176 ? 6.656 -2.627 -0.277 1 98.94 176 GLN B C 1
ATOM 3228 O O . GLN B 1 176 ? 7.613 -2.809 -1.032 1 98.94 176 GLN B O 1
ATOM 3233 N N . THR B 1 177 ? 6.809 -2.23 0.966 1 98.94 177 THR B N 1
ATOM 3234 C CA . THR B 1 177 ? 8.133 -2.051 1.549 1 98.94 177 THR B CA 1
ATOM 3235 C C . THR B 1 177 ? 8.906 -3.365 1.547 1 98.94 177 THR B C 1
ATOM 3237 O O . THR B 1 177 ? 10.102 -3.391 1.223 1 98.94 177 THR B O 1
ATOM 3240 N N . LEU B 1 178 ? 8.242 -4.453 1.834 1 98.94 178 LEU B N 1
ATOM 3241 C CA . LEU B 1 178 ? 8.852 -5.777 1.811 1 98.94 178 LEU B CA 1
ATOM 3242 C C . LEU B 1 178 ? 9.383 -6.109 0.418 1 98.94 178 LEU B C 1
ATOM 3244 O O . LEU B 1 178 ? 10.516 -6.57 0.272 1 98.94 178 LEU B O 1
ATOM 3248 N N . MET B 1 179 ? 8.586 -5.844 -0.592 1 98.94 179 MET B N 1
ATOM 3249 C CA . MET B 1 179 ? 8.953 -6.223 -1.955 1 98.94 179 MET B CA 1
ATOM 3250 C C . MET B 1 179 ? 10.102 -5.363 -2.471 1 98.94 179 MET B C 1
ATOM 3252 O O . MET B 1 179 ? 10.969 -5.855 -3.191 1 98.94 179 MET B O 1
ATOM 3256 N N . LEU B 1 180 ? 10.125 -4.102 -2.068 1 98.94 180 LEU B N 1
ATOM 3257 C CA . LEU B 1 180 ? 11.242 -3.24 -2.447 1 98.94 180 LEU B CA 1
ATOM 3258 C C . LEU B 1 180 ? 12.5 -3.619 -1.678 1 98.94 180 LEU B C 1
ATOM 3260 O O . LEU B 1 180 ? 13.602 -3.605 -2.236 1 98.94 180 LEU B O 1
ATOM 3264 N N . ALA B 1 181 ? 12.359 -3.965 -0.403 1 98.88 181 ALA B N 1
ATOM 3265 C CA . ALA B 1 181 ? 13.484 -4.477 0.372 1 98.88 181 ALA B CA 1
ATOM 3266 C C . ALA B 1 181 ? 14.055 -5.746 -0.261 1 98.88 181 ALA B C 1
ATOM 3268 O O . ALA B 1 181 ? 15.273 -5.898 -0.372 1 98.88 181 ALA B O 1
ATOM 3269 N N . ALA B 1 182 ? 13.18 -6.668 -0.675 1 98.88 182 ALA B N 1
ATOM 3270 C CA . ALA B 1 182 ? 13.609 -7.902 -1.328 1 98.88 182 ALA B CA 1
ATOM 3271 C C . ALA B 1 182 ? 14.43 -7.605 -2.576 1 98.88 182 ALA B C 1
ATOM 3273 O O . ALA B 1 182 ? 15.516 -8.172 -2.762 1 98.88 182 ALA B O 1
ATOM 3274 N N . ALA B 1 183 ? 13.953 -6.66 -3.377 1 98.62 183 ALA B N 1
ATOM 3275 C CA . ALA B 1 183 ? 14.672 -6.277 -4.582 1 98.62 183 ALA B CA 1
ATOM 3276 C C . ALA B 1 183 ? 16.062 -5.742 -4.242 1 98.62 183 ALA B C 1
ATOM 3278 O O . ALA B 1 183 ? 17.047 -6.062 -4.922 1 98.62 183 ALA B O 1
ATOM 3279 N N . ALA B 1 184 ? 16.156 -4.977 -3.186 1 98.5 184 ALA B N 1
ATOM 3280 C CA . ALA B 1 184 ? 17.422 -4.387 -2.764 1 98.5 184 ALA B CA 1
ATOM 3281 C C . ALA B 1 184 ? 18.406 -5.461 -2.328 1 98.5 184 ALA B C 1
ATOM 3283 O O . ALA B 1 184 ? 19.625 -5.297 -2.48 1 98.5 184 ALA B O 1
ATOM 3284 N N . LYS B 1 185 ? 17.875 -6.551 -1.849 1 97.88 185 LYS B N 1
ATOM 3285 C CA . LYS B 1 185 ? 18.734 -7.609 -1.327 1 97.88 185 LYS B CA 1
ATOM 3286 C C . LYS B 1 185 ? 18.969 -8.695 -2.369 1 97.88 185 LYS B C 1
ATOM 3288 O O . LYS B 1 185 ? 19.469 -9.773 -2.049 1 97.88 185 LYS B O 1
ATOM 3293 N N . GLY B 1 186 ? 18.469 -8.5 -3.568 1 97.06 186 GLY B N 1
ATOM 3294 C CA . GLY B 1 186 ? 18.641 -9.461 -4.648 1 97.06 186 GLY B CA 1
ATOM 3295 C C . GLY B 1 186 ? 17.656 -10.609 -4.59 1 97.06 186 GLY B C 1
ATOM 3296 O O . GLY B 1 186 ? 17.859 -11.648 -5.223 1 97.06 186 GLY B O 1
ATOM 3297 N N . VAL B 1 187 ? 16.609 -10.484 -3.779 1 98.38 187 VAL B N 1
ATOM 3298 C CA . VAL B 1 187 ? 15.539 -11.469 -3.67 1 98.38 187 VAL B CA 1
ATOM 3299 C C . VAL B 1 187 ? 14.352 -11.047 -4.535 1 98.38 187 VAL B C 1
ATOM 3301 O O . VAL B 1 187 ? 13.992 -9.867 -4.57 1 98.38 187 VAL B O 1
ATOM 3304 N N . ASP B 1 188 ? 13.797 -11.969 -5.273 1 98.38 188 ASP B N 1
ATOM 3305 C CA . ASP B 1 188 ? 12.625 -11.688 -6.102 1 98.38 188 ASP B CA 1
ATOM 3306 C C . ASP B 1 188 ? 11.328 -11.969 -5.344 1 98.38 188 ASP B C 1
ATOM 3308 O O . ASP B 1 188 ? 11.344 -12.672 -4.332 1 98.38 188 ASP B O 1
ATOM 3312 N N . SER B 1 189 ? 10.258 -11.406 -5.82 1 98.75 189 SER B N 1
ATOM 3313 C CA . SER B 1 189 ? 8.977 -11.547 -5.148 1 98.75 189 SER B CA 1
ATOM 3314 C C . SER B 1 189 ? 7.828 -11.594 -6.148 1 98.75 189 SER B C 1
ATOM 3316 O O . SER B 1 189 ? 8.008 -11.258 -7.32 1 98.75 189 SER B O 1
ATOM 3318 N N . CYS B 1 190 ? 6.688 -12.062 -5.719 1 98.44 190 CYS B N 1
ATOM 3319 C CA . CYS B 1 190 ? 5.422 -12.039 -6.449 1 98.44 190 CYS B CA 1
ATOM 3320 C C . CYS B 1 190 ? 4.246 -11.867 -5.496 1 98.44 190 CYS B C 1
ATOM 3322 O O . CYS B 1 190 ? 3.941 -12.758 -4.707 1 98.44 190 CYS B O 1
ATOM 3324 N N . PRO B 1 191 ? 3.643 -10.688 -5.535 1 98.62 191 PRO B N 1
ATOM 3325 C CA . PRO B 1 191 ? 2.4 -10.547 -4.773 1 98.62 191 PRO B CA 1
ATOM 3326 C C . PRO B 1 191 ? 1.223 -11.273 -5.418 1 98.62 191 PRO B C 1
ATOM 3328 O O . PRO B 1 191 ? 1.074 -11.25 -6.641 1 98.62 191 PRO B O 1
ATOM 3331 N N . MET B 1 192 ? 0.409 -11.977 -4.605 1 98.06 192 MET B N 1
ATOM 3332 C CA . MET B 1 192 ? -0.7 -12.773 -5.117 1 98.06 192 MET B CA 1
ATOM 3333 C C . MET B 1 192 ? -1.99 -12.461 -4.367 1 98.06 192 MET B C 1
ATOM 3335 O O . MET B 1 192 ? -1.994 -12.375 -3.139 1 98.06 192 MET B O 1
ATOM 3339 N N . GLU B 1 193 ? -3.027 -12.266 -5.129 1 96.81 193 GLU B N 1
ATOM 3340 C CA . GLU B 1 193 ? -4.367 -12.133 -4.562 1 96.81 193 GLU B CA 1
ATOM 3341 C C . GLU B 1 193 ? -5.23 -13.352 -4.887 1 96.81 193 GLU B C 1
ATOM 3343 O O . GLU B 1 193 ? -6.324 -13.508 -4.34 1 96.81 193 GLU B O 1
ATOM 3348 N N . GLY B 1 194 ? -4.723 -14.203 -5.785 1 95.75 194 GLY B N 1
ATOM 3349 C CA . GLY B 1 194 ? -5.457 -15.398 -6.168 1 95.75 194 GLY B CA 1
ATOM 3350 C C . GLY B 1 194 ? -5.277 -16.547 -5.188 1 95.75 194 GLY B C 1
ATOM 3351 O O . GLY B 1 194 ? -4.438 -17.422 -5.391 1 95.75 194 GLY B O 1
ATOM 3352 N N . PHE B 1 195 ? -6.012 -16.547 -4.16 1 98.19 195 PHE B N 1
ATOM 3353 C CA . PHE B 1 195 ? -6.012 -17.594 -3.152 1 98.19 195 PHE B CA 1
ATOM 3354 C C . PHE B 1 195 ? -7.375 -17.719 -2.484 1 98.19 195 PHE B C 1
ATOM 3356 O O . PHE B 1 195 ? -8.203 -16.812 -2.6 1 98.19 195 PHE B O 1
ATOM 3363 N N . SER B 1 196 ? -7.633 -18.828 -1.848 1 98.25 196 SER B N 1
ATOM 3364 C CA . SER B 1 196 ? -8.805 -19 -0.994 1 98.25 196 SER B CA 1
ATOM 3365 C C . SER B 1 196 ? -8.547 -18.469 0.411 1 98.25 196 SER B C 1
ATOM 3367 O O . SER B 1 196 ? -7.891 -19.125 1.22 1 98.25 196 SER B O 1
ATOM 3369 N N . ALA B 1 197 ? -9.125 -17.312 0.725 1 98.5 197 ALA B N 1
ATOM 3370 C CA . ALA B 1 197 ? -8.891 -16.688 2.021 1 98.5 197 ALA B CA 1
ATOM 3371 C C . ALA B 1 197 ? -9.445 -17.547 3.154 1 98.5 197 ALA B C 1
ATOM 3373 O O . ALA B 1 197 ? -8.773 -17.766 4.168 1 98.5 197 ALA B O 1
ATOM 3374 N N . PRO B 1 198 ? -10.68 -18.109 2.971 1 98.25 198 PRO B N 1
ATOM 3375 C CA . PRO B 1 198 ? -11.188 -18.969 4.047 1 98.25 198 PRO B CA 1
ATOM 3376 C C . PRO B 1 198 ? -10.281 -20.172 4.324 1 98.25 198 PRO B C 1
ATOM 3378 O O . PRO B 1 198 ? -10.047 -20.516 5.484 1 98.25 198 PRO B O 1
ATOM 3381 N N . LYS B 1 199 ? -9.734 -20.75 3.332 1 98.5 199 LYS B N 1
ATOM 3382 C CA . LYS B 1 199 ? -8.867 -21.906 3.525 1 98.5 199 LYS B CA 1
ATOM 3383 C C . LYS B 1 199 ? -7.555 -21.5 4.191 1 98.5 199 LYS B C 1
ATOM 3385 O O . LYS B 1 199 ? -7.027 -22.234 5.035 1 98.5 199 LYS B O 1
ATOM 3390 N N . LEU B 1 200 ? -7 -20.344 3.836 1 98.69 200 LEU B N 1
ATOM 3391 C CA . LEU B 1 200 ? -5.773 -19.875 4.469 1 98.69 200 LEU B CA 1
ATOM 3392 C C . LEU B 1 200 ? -6 -19.609 5.953 1 98.69 200 LEU B C 1
ATOM 3394 O O . LEU B 1 200 ? -5.145 -19.922 6.785 1 98.69 200 LEU B O 1
ATOM 3398 N N . VAL B 1 201 ? -7.137 -19 6.281 1 98.75 201 VAL B N 1
ATOM 3399 C CA . VAL B 1 201 ? -7.469 -18.719 7.672 1 98.75 201 VAL B CA 1
ATOM 3400 C C . VAL B 1 201 ? -7.508 -20.031 8.469 1 98.75 201 VAL B C 1
ATOM 3402 O O . VAL B 1 201 ? -7.008 -20.094 9.594 1 98.75 201 VAL B O 1
ATOM 3405 N N . GLU B 1 202 ? -8.047 -21.016 7.844 1 98.44 202 GLU B N 1
ATOM 3406 C CA . GLU B 1 202 ? -8.133 -22.312 8.492 1 98.44 202 GLU B CA 1
ATOM 3407 C C . GLU B 1 202 ? -6.754 -22.953 8.641 1 98.44 202 GLU B C 1
ATOM 3409 O O . GLU B 1 202 ? -6.391 -23.391 9.734 1 98.44 202 GLU B O 1
ATOM 3414 N N . ILE B 1 203 ? -5.926 -22.953 7.617 1 98.44 203 ILE B N 1
ATOM 3415 C CA . ILE B 1 203 ? -4.609 -23.578 7.59 1 98.44 203 ILE B CA 1
ATOM 3416 C C . ILE B 1 203 ? -3.713 -22.938 8.648 1 98.44 203 ILE B C 1
ATOM 3418 O O . ILE B 1 203 ? -2.961 -23.625 9.336 1 98.44 203 ILE B O 1
ATOM 3422 N N . LEU B 1 204 ? -3.861 -21.609 8.82 1 98.62 204 LEU B N 1
ATOM 3423 C CA . LEU B 1 204 ? -2.951 -20.875 9.695 1 98.62 204 LEU B CA 1
ATOM 3424 C C . LEU B 1 204 ? -3.602 -20.609 11.055 1 98.62 204 LEU B C 1
ATOM 3426 O O . LEU B 1 204 ? -3 -19.984 11.922 1 98.62 204 LEU B O 1
ATOM 3430 N N . SER B 1 205 ? -4.844 -21.047 11.242 1 98.38 205 SER B N 1
ATOM 3431 C CA . SER B 1 205 ? -5.582 -20.859 12.484 1 98.38 205 SER B CA 1
ATOM 3432 C C . SER B 1 205 ? -5.605 -19.391 12.898 1 98.38 205 SER B C 1
ATOM 3434 O O . SER B 1 205 ? -5.273 -19.062 14.031 1 98.38 205 SER B O 1
ATOM 3436 N N . LEU B 1 206 ? -5.973 -18.578 11.984 1 98.69 206 LEU B N 1
ATOM 3437 C CA . LEU B 1 206 ? -6.016 -17.141 12.234 1 98.69 206 LEU B CA 1
ATOM 3438 C C . LEU B 1 206 ? -7.242 -16.766 13.062 1 98.69 206 LEU B C 1
ATOM 3440 O O . LEU B 1 206 ? -8.312 -17.359 12.883 1 98.69 206 LEU B O 1
ATOM 3444 N N . PRO B 1 207 ? -7.141 -15.797 13.906 1 98.19 207 PRO B N 1
ATOM 3445 C CA . PRO B 1 207 ? -8.305 -15.359 14.688 1 98.19 207 PRO B CA 1
ATOM 3446 C C . PRO B 1 207 ? -9.438 -14.836 13.812 1 98.19 207 PRO B C 1
ATOM 3448 O O . PRO B 1 207 ? -9.195 -14.289 12.734 1 98.19 207 PRO B O 1
ATOM 3451 N N . ARG B 1 208 ? -10.656 -14.977 14.305 1 97.31 208 ARG B N 1
ATOM 3452 C CA . ARG B 1 208 ? -11.797 -14.43 13.586 1 97.31 208 ARG B CA 1
ATOM 3453 C C . ARG B 1 208 ? -11.648 -12.93 13.383 1 97.31 208 ARG B C 1
ATOM 3455 O O . ARG B 1 208 ? -11.203 -12.211 14.289 1 97.31 208 ARG B O 1
ATOM 3462 N N . GLY B 1 209 ? -12.023 -12.43 12.242 1 97.75 209 GLY B N 1
ATOM 3463 C CA . GLY B 1 209 ? -11.93 -11.008 11.93 1 97.75 209 GLY B CA 1
ATOM 3464 C C . GLY B 1 209 ? -10.711 -10.664 11.094 1 97.75 209 GLY B C 1
ATOM 3465 O O . GLY B 1 209 ? -10.609 -9.562 10.555 1 97.75 209 GLY B O 1
ATOM 3466 N N . THR B 1 210 ? -9.797 -11.648 10.977 1 98.69 210 THR B N 1
ATOM 3467 C CA . THR B 1 210 ? -8.57 -11.43 10.211 1 98.69 210 THR B CA 1
ATOM 3468 C C . THR B 1 210 ? -8.852 -11.5 8.719 1 98.69 210 THR B C 1
ATOM 3470 O O . THR B 1 210 ? -9.617 -12.352 8.258 1 98.69 210 THR B O 1
ATOM 3473 N N . VAL B 1 211 ? -8.305 -10.547 8.008 1 98.88 211 VAL B N 1
ATOM 3474 C CA . VAL B 1 211 ? -8.359 -10.578 6.551 1 98.88 211 VAL B CA 1
ATOM 3475 C C . VAL B 1 211 ? -6.953 -10.711 5.98 1 98.88 211 VAL B C 1
ATOM 3477 O O . VAL B 1 211 ? -5.969 -10.469 6.68 1 98.88 211 VAL B O 1
ATOM 3480 N N . ILE B 1 212 ? -6.891 -11.188 4.762 1 98.94 212 ILE B N 1
ATOM 3481 C CA . ILE B 1 212 ? -5.625 -11.43 4.074 1 98.94 212 ILE B CA 1
ATOM 3482 C C . ILE B 1 212 ? -5.578 -10.617 2.781 1 98.94 212 ILE B C 1
ATOM 3484 O O . ILE B 1 212 ? -6.137 -11.031 1.763 1 98.94 212 ILE B O 1
ATOM 3488 N N . PRO B 1 213 ? -4.902 -9.477 2.826 1 98.81 213 PRO B N 1
ATOM 3489 C CA . PRO B 1 213 ? -4.84 -8.656 1.612 1 98.81 213 PRO B CA 1
ATOM 3490 C C . PRO B 1 213 ? -4.059 -9.336 0.488 1 98.81 213 PRO B C 1
ATOM 3492 O O . PRO B 1 213 ? -4.406 -9.188 -0.687 1 98.81 213 PRO B O 1
ATOM 3495 N N . LEU B 1 214 ? -2.984 -10.023 0.826 1 98.5 214 LEU B N 1
ATOM 3496 C CA . LEU B 1 214 ? -2.213 -10.695 -0.218 1 98.5 214 LEU B CA 1
ATOM 3497 C C . LEU B 1 214 ? -1.233 -11.695 0.384 1 98.5 214 LEU B C 1
ATOM 3499 O O . LEU B 1 214 ? -0.987 -11.68 1.592 1 98.5 214 LEU B O 1
ATOM 3503 N N . VAL B 1 215 ? -0.77 -12.586 -0.435 1 98.94 215 VAL B N 1
ATOM 3504 C CA . VAL B 1 215 ? 0.349 -13.484 -0.179 1 98.94 215 VAL B CA 1
ATOM 3505 C C . VAL B 1 215 ? 1.533 -13.102 -1.063 1 98.94 215 VAL B C 1
ATOM 3507 O O . VAL B 1 215 ? 1.361 -12.805 -2.248 1 98.94 215 VAL B O 1
ATOM 3510 N N . ILE B 1 216 ? 2.691 -13.07 -0.476 1 98.94 216 ILE B N 1
ATOM 3511 C CA . ILE B 1 216 ? 3.885 -12.719 -1.233 1 98.94 216 ILE B CA 1
ATOM 3512 C C . ILE B 1 216 ? 4.828 -13.914 -1.304 1 98.94 216 ILE B C 1
ATOM 3514 O O . ILE B 1 216 ? 5.234 -14.453 -0.272 1 98.94 216 ILE B O 1
ATOM 3518 N N . ALA B 1 217 ? 5.16 -14.352 -2.484 1 98.88 217 ALA B N 1
ATOM 3519 C CA . ALA B 1 217 ? 6.207 -15.344 -2.715 1 98.88 217 ALA B CA 1
ATOM 3520 C C . ALA B 1 217 ? 7.586 -14.688 -2.748 1 98.88 217 ALA B C 1
ATOM 3522 O O . ALA B 1 217 ? 7.766 -13.633 -3.357 1 98.88 217 ALA B O 1
ATOM 3523 N N . LEU B 1 218 ? 8.516 -15.234 -2.072 1 98.88 218 LEU B N 1
ATOM 3524 C CA . LEU B 1 218 ? 9.906 -14.797 -2.107 1 98.88 218 LEU B CA 1
ATOM 3525 C C . LEU B 1 218 ? 10.812 -15.906 -2.617 1 98.88 218 LEU B C 1
ATOM 3527 O O . LEU B 1 218 ? 10.617 -17.078 -2.281 1 98.88 218 LEU B O 1
ATOM 3531 N N . GLY B 1 219 ? 11.75 -15.562 -3.375 1 98.56 219 GLY B N 1
ATOM 3532 C CA . GLY B 1 219 ? 12.734 -16.484 -3.906 1 98.56 219 GLY B CA 1
ATOM 3533 C C . GLY B 1 219 ? 13.688 -15.852 -4.895 1 98.56 219 GLY B C 1
ATOM 3534 O O . GLY B 1 219 ? 13.641 -14.641 -5.117 1 98.56 219 GLY B O 1
ATOM 3535 N N . TYR B 1 220 ? 14.555 -16.625 -5.379 1 98.19 220 TYR B N 1
ATOM 3536 C CA . TYR B 1 220 ? 15.422 -16.188 -6.469 1 98.19 220 TYR B CA 1
ATOM 3537 C C . TYR B 1 220 ? 14.859 -16.625 -7.816 1 98.19 220 TYR B C 1
ATOM 3539 O O . TYR B 1 220 ? 14.461 -17.781 -7.992 1 98.19 220 TYR B O 1
ATOM 3547 N N . ARG B 1 221 ? 14.789 -15.656 -8.734 1 97.25 221 ARG B N 1
ATOM 3548 C CA . ARG B 1 221 ? 14.172 -15.969 -10.023 1 97.25 221 ARG B CA 1
ATOM 3549 C C . ARG B 1 221 ? 14.93 -17.078 -10.742 1 97.25 221 ARG B C 1
ATOM 3551 O O . ARG B 1 221 ? 16.156 -17.141 -10.68 1 97.25 221 ARG B O 1
ATOM 3558 N N . SER B 1 222 ? 14.188 -17.906 -11.398 1 96 222 SER B N 1
ATOM 3559 C CA . SER B 1 222 ? 14.781 -18.938 -12.242 1 96 222 SER B CA 1
ATOM 3560 C C . SER B 1 222 ? 15.477 -18.328 -13.453 1 96 222 SER B C 1
ATOM 3562 O O . SER B 1 222 ? 15.07 -17.281 -13.953 1 96 222 SER B O 1
ATOM 3564 N N . GLN B 1 223 ? 16.484 -18.938 -13.891 1 91.88 223 GLN B N 1
ATOM 3565 C CA . GLN B 1 223 ? 17.172 -18.5 -15.102 1 91.88 223 GLN B CA 1
ATOM 3566 C C . GLN B 1 223 ? 16.219 -18.484 -16.297 1 91.88 223 GLN B C 1
ATOM 3568 O O . GLN B 1 223 ? 16.375 -17.672 -17.219 1 91.88 223 GLN B O 1
ATOM 3573 N N . ASN B 1 224 ? 15.234 -19.312 -16.25 1 88.19 224 ASN B N 1
ATOM 3574 C CA . ASN B 1 224 ? 14.273 -19.438 -17.344 1 88.19 224 ASN B CA 1
ATOM 3575 C C . ASN B 1 224 ? 12.977 -18.688 -17.047 1 88.19 224 ASN B C 1
ATOM 3577 O O . ASN B 1 224 ? 11.984 -18.859 -17.75 1 88.19 224 ASN B O 1
ATOM 3581 N N . ALA B 1 225 ? 13.039 -17.938 -15.961 1 87.75 225 ALA B N 1
ATOM 3582 C CA . ALA B 1 225 ? 11.82 -17.203 -15.633 1 87.75 225 ALA B CA 1
ATOM 3583 C C . ALA B 1 225 ? 11.422 -16.266 -16.781 1 87.75 225 ALA B C 1
ATOM 3585 O O . ALA B 1 225 ? 12.281 -15.633 -17.391 1 87.75 225 ALA B O 1
ATOM 3586 N N . ARG B 1 226 ? 10.219 -16.281 -17.156 1 80.06 226 ARG B N 1
ATOM 3587 C CA . ARG B 1 226 ? 9.695 -15.375 -18.188 1 80.06 226 ARG B CA 1
ATOM 3588 C C . ARG B 1 226 ? 9.602 -13.945 -17.656 1 80.06 226 ARG B C 1
ATOM 3590 O O . ARG B 1 226 ? 8.82 -13.672 -16.734 1 80.06 226 ARG B O 1
ATOM 3597 N N . ILE B 1 227 ? 10.453 -13.141 -18.141 1 81.12 227 ILE B N 1
ATOM 3598 C CA . ILE B 1 227 ? 10.422 -11.727 -17.797 1 81.12 227 ILE B CA 1
ATOM 3599 C C . ILE B 1 227 ? 10.102 -10.891 -19.031 1 81.12 227 ILE B C 1
ATOM 3601 O O . ILE B 1 227 ? 10.961 -10.711 -19.906 1 81.12 227 ILE B O 1
ATOM 3605 N N . GLU B 1 228 ? 8.898 -10.469 -19.078 1 79.5 228 GLU B N 1
ATOM 3606 C CA . GLU B 1 228 ? 8.438 -9.672 -20.203 1 79.5 228 GLU B CA 1
ATOM 3607 C C . GLU B 1 228 ? 8.633 -8.18 -19.938 1 79.5 228 GLU B C 1
ATOM 3609 O O . GLU B 1 228 ? 8.797 -7.77 -18.781 1 79.5 228 GLU B O 1
ATOM 3614 N N . ARG B 1 229 ? 8.695 -7.488 -21.031 1 82.44 229 ARG B N 1
ATOM 3615 C CA . ARG B 1 229 ? 8.742 -6.039 -20.875 1 82.44 229 ARG B CA 1
ATOM 3616 C C . ARG B 1 229 ? 7.566 -5.543 -20.047 1 82.44 229 ARG B C 1
ATOM 3618 O O . ARG B 1 229 ? 6.43 -5.98 -20.25 1 82.44 229 ARG B O 1
ATOM 3625 N N . GLN B 1 230 ? 7.902 -4.691 -19.172 1 82.25 230 GLN B N 1
ATOM 3626 C CA . GLN B 1 230 ? 6.867 -4.137 -18.312 1 82.25 230 GLN B CA 1
ATOM 3627 C C . GLN B 1 230 ? 6.105 -3.016 -19.016 1 82.25 230 GLN B C 1
ATOM 3629 O O . GLN B 1 230 ? 6.672 -1.956 -19.297 1 82.25 230 GLN B O 1
ATOM 3634 N N . TRP B 1 231 ? 4.93 -3.311 -19.344 1 89.44 231 TRP B N 1
ATOM 3635 C CA . TRP B 1 231 ? 4.078 -2.262 -19.891 1 89.44 231 TRP B CA 1
ATOM 3636 C C . TRP B 1 231 ? 3.51 -1.379 -18.781 1 89.44 231 TRP B C 1
ATOM 3638 O O . TRP B 1 231 ? 3.049 -1.882 -17.766 1 89.44 231 TRP B O 1
ATOM 3648 N N . ARG B 1 232 ? 3.58 -0.06 -18.953 1 94.56 232 ARG B N 1
ATOM 3649 C CA . ARG B 1 232 ? 2.982 0.919 -18.047 1 94.56 232 ARG B CA 1
ATOM 3650 C C . ARG B 1 232 ? 2.223 1.989 -18.828 1 94.56 232 ARG B C 1
ATOM 3652 O O . ARG B 1 232 ? 2.559 2.281 -19.984 1 94.56 232 ARG B O 1
ATOM 3659 N N . ARG B 1 233 ? 1.224 2.555 -18.156 1 96.5 233 ARG B N 1
ATOM 3660 C CA . ARG B 1 233 ? 0.555 3.73 -18.703 1 96.5 233 ARG B CA 1
ATOM 3661 C C . ARG B 1 233 ? 1.533 4.887 -18.875 1 96.5 233 ARG B C 1
ATOM 3663 O O . ARG B 1 233 ? 2.547 4.957 -18.188 1 96.5 233 ARG B O 1
ATOM 3670 N N . SER B 1 234 ? 1.227 5.766 -19.859 1 96.94 234 SER B N 1
ATOM 3671 C CA . SER B 1 234 ? 2.061 6.953 -20.031 1 96.94 234 SER B CA 1
ATOM 3672 C C . SER B 1 234 ? 2.004 7.844 -18.781 1 96.94 234 SER B C 1
ATOM 3674 O O . SER B 1 234 ? 0.977 7.91 -18.109 1 96.94 234 SER B O 1
ATOM 3676 N N . LEU B 1 235 ? 3.051 8.539 -18.516 1 96.81 235 LEU B N 1
ATOM 3677 C CA . LEU B 1 235 ? 3.092 9.445 -17.375 1 96.81 235 LEU B CA 1
ATOM 3678 C C . LEU B 1 235 ? 2.049 10.547 -17.516 1 96.81 235 LEU B C 1
ATOM 3680 O O . LEU B 1 235 ? 1.491 11.016 -16.516 1 96.81 235 LEU B O 1
ATOM 3684 N N . THR B 1 236 ? 1.749 10.938 -18.734 1 96.75 236 THR B N 1
ATOM 3685 C CA . THR B 1 236 ? 0.764 11.984 -18.969 1 96.75 236 THR B CA 1
ATOM 3686 C C . THR B 1 236 ? -0.634 11.516 -18.594 1 96.75 236 THR B C 1
ATOM 3688 O O . THR B 1 236 ? -1.466 12.312 -18.156 1 96.75 236 THR B O 1
ATOM 3691 N N . ASP B 1 237 ? -0.862 10.211 -18.703 1 96.81 237 ASP B N 1
ATOM 3692 C CA . ASP B 1 237 ? -2.139 9.633 -18.297 1 96.81 237 ASP B CA 1
ATOM 3693 C C . ASP B 1 237 ? -2.191 9.43 -16.781 1 96.81 237 ASP B C 1
ATOM 3695 O O . ASP B 1 237 ? -3.244 9.594 -16.156 1 96.81 237 ASP B O 1
ATOM 3699 N N . LEU B 1 238 ? -1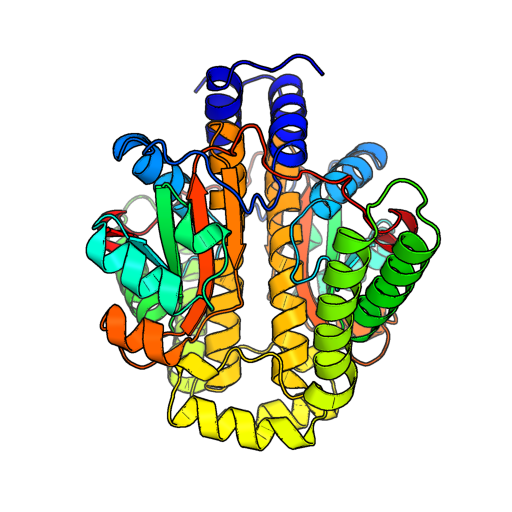.038 9.141 -16.203 1 97.62 238 LEU B N 1
ATOM 3700 C CA . LEU B 1 238 ? -0.951 8.75 -14.797 1 97.62 238 LEU B CA 1
ATOM 3701 C C . LEU B 1 238 ? -0.91 9.984 -13.898 1 97.62 238 LEU B C 1
ATOM 3703 O O . LEU B 1 238 ? -1.39 9.945 -12.766 1 97.62 238 LEU B O 1
ATOM 3707 N N . ILE B 1 239 ? -0.315 11.086 -14.398 1 98.5 239 ILE B N 1
ATOM 3708 C CA . ILE B 1 239 ? -0.11 12.289 -13.594 1 98.5 239 ILE B CA 1
ATOM 3709 C C . ILE B 1 239 ? -0.994 13.414 -14.125 1 98.5 239 ILE B C 1
ATOM 3711 O O . ILE B 1 239 ? -0.915 13.781 -15.297 1 98.5 239 ILE B O 1
ATOM 3715 N N . VAL B 1 240 ? -1.828 13.914 -13.273 1 98.62 240 VAL B N 1
ATOM 3716 C CA . VAL B 1 240 ? -2.613 15.102 -13.594 1 98.62 240 VAL B CA 1
ATOM 3717 C C . VAL B 1 240 ? -2.025 16.312 -12.875 1 98.62 240 VAL B C 1
ATOM 3719 O O . VAL B 1 240 ? -2.035 16.375 -11.648 1 98.62 240 VAL B O 1
ATOM 3722 N N . GLU B 1 241 ? -1.529 17.266 -13.625 1 98.12 241 GLU B N 1
ATOM 3723 C CA . GLU B 1 241 ? -0.896 18.453 -13.062 1 98.12 241 GLU B CA 1
ATOM 3724 C C . GLU B 1 241 ? -1.899 19.594 -12.906 1 98.12 241 GLU B C 1
ATOM 3726 O O . GLU B 1 241 ? -2.633 19.906 -13.844 1 98.12 241 GLU B O 1
ATOM 3731 N N . HIS B 1 242 ? -2.004 20.078 -11.703 1 98.25 242 HIS B N 1
ATOM 3732 C CA . HIS B 1 242 ? -2.906 21.188 -11.422 1 98.25 242 HIS B CA 1
ATOM 3733 C C . HIS B 1 242 ? -2.131 22.469 -11.125 1 98.25 242 HIS B C 1
ATOM 3735 O O . HIS B 1 242 ? -1.303 22.5 -10.211 1 98.25 242 HIS B O 1
#

Nearest PDB structures (foldseek):
  3bem-assembly1_A  TM=9.039E-01  e=7.632E-16  Bacillus subtilis
  3of4-assembly2_C-2  TM=8.388E-01  e=2.505E-15  Idiomarina loihiensis
  3gag-assembly2_C  TM=8.061E-01  e=2.359E-12  Streptococcus mutans
  5hei-assembly3_E  TM=7.425E-01  e=7.448E-11  Priestia megaterium
  3eof-assembly1_B  TM=8.215E-01  e=2.100E-09  Bacteroides fragilis NCTC 9343

Secondary structure (DSSP, 8-state):
-----HHHHHHHHHHHHHH--B---B--PPPPHHHHHHHHHHHTTS--GGG---EEEEEE--HHHHHHHHHHTTT-HHHHH-SEEEEEEE-HHHHHHHHHHHHHHHHH-SSS-HHHHHHHHHHHHHHHHIIIIIT-GGGHHHHHHHHHH-GGGTT-S-HHHHHHHHHHHHHHHHHHHHHHHHHHTT-EEEEE--S-HHHHHHHHTPPTT-EEEEEEEEEPBPTT----------HHHHEEE-/-----HHHHHHHHHHHHHH--B---B--PPPPHHHHHHHHHHHTTS--GGG---EEEEEE--HHHHHHHHHHTTT-HHHHH-SEEEEEEE-HHHHHHHHHHHHHHHHH-SSS-HHHHHHHHHHHHHHHHIIIIIT-GGGHHHHHHHHHH-GGGTT-S-HHHHHHHHHHHHHHHHHHHHHHHHHHTT-EEEEE--S-HHHHHHHHTPPTT-EEEEEEEEEPBPTT----------HHHHEEE-

InterPro domains:
  IPR000415 Nitroreductase-like [G3DSA:3.40.109.10] (13-241)
  IPR000415 Nitroreductase-like [SSF55469] (19-241)
  IPR029479 Nitroreductase [PF00881] (19-220)

Solvent-accessible surface area (backbone atoms only — not comparable to full-atom values): 24458 Å² total; per-residue (Å²): 128,82,81,68,54,45,66,58,27,34,52,37,44,54,50,21,56,69,60,47,53,79,46,48,37,32,60,59,54,72,68,58,67,68,57,53,52,52,30,50,56,58,12,66,60,41,67,32,76,91,69,22,58,23,39,36,37,36,37,35,69,38,66,70,60,37,53,57,53,16,54,42,30,71,58,35,53,28,50,63,30,25,42,34,42,36,41,38,33,16,19,67,66,45,23,53,53,37,46,54,52,50,49,52,49,56,71,68,46,83,84,62,53,67,70,57,50,53,51,53,49,53,53,48,51,52,51,48,45,35,62,68,60,32,27,38,61,82,41,33,66,55,43,51,52,45,22,69,79,38,32,36,53,41,70,45,48,40,1,45,50,24,31,46,46,43,23,32,38,37,35,32,26,22,51,41,41,28,47,46,43,28,26,16,59,66,33,38,30,25,81,40,72,63,49,46,46,63,57,48,37,60,78,68,65,53,63,90,60,37,31,63,69,37,36,34,21,33,23,39,65,25,92,79,40,88,79,71,84,81,83,70,80,54,64,75,76,35,42,46,82,72,129,83,79,68,53,46,66,59,26,34,53,38,46,55,51,22,55,69,62,48,52,79,47,49,36,31,60,58,55,71,70,56,66,68,57,54,51,52,31,52,56,57,11,67,62,40,68,32,76,89,68,22,57,22,39,36,37,37,37,36,68,40,67,68,59,37,53,56,54,15,55,43,29,71,56,35,53,26,49,64,30,25,43,35,42,35,41,37,31,18,18,66,66,46,24,52,54,38,46,52,52,50,50,54,49,57,72,66,46,83,83,64,53,66,69,56,50,51,50,53,48,53,54,47,52,53,51,48,45,34,62,68,61,32,27,38,62,82,42,32,65,55,44,53,52,44,20,69,78,38,32,37,52,42,70,46,48,39,1,46,50,23,30,46,47,43,22,32,38,39,35,32,28,22,50,42,41,28,46,44,43,29,26,16,60,66,31,38,30,25,82,38,70,64,50,45,47,64,59,50,37,60,75,66,65,54,63,88,60,38,28,63,69,34,36,34,22,32,23,39,65,26,94,78,41,86,79,73,85,82,84,71,81,55,62,74,77,35,43,46,81,73

Organism: Ralstonia solanacearum (NCBI:txid305)

Sequence (484 aa):
MKTQDTSTLWGAFQALNGRRRAIRDFDGIAIPDEHVRELLAEAARAPSSGNLQPYRFHWIRDTTLKARVAAVCNGQRAAVSASTLIVVTASRQIALSTAAQQLAYLNASTDLPEASKAYHRKQMQMFLRILNVGSWPVWTPLTALAGLFRPSLSLLPVGHLGNRSWAARNATFAAQTLMLAAAAKGVDSCPMEGFSAPKLVEILSLPRGTVIPLVIALGYRSQNARIERQWRRSLTDLIVEHMKTQDTSTLWGAFQALNGRRRAIRDFDGIAIPDEHVRELLAEAARAPSSGNLQPYRFHWIRDTTLKARVAAVCNGQRAAVSASTLIVVTASRQIALSTAAQQLAYLNASTDLPEASKAYHRKQMQMFLRILNVGSWPVWTPLTALAGLFRPSLSLLPVGHLGNRSWAARNATFAAQTLMLAAAAKGVDSCPMEGFSAPKLVEILSLPRGTVIPLVIALGYRSQNARIERQWRRSLTDLIVEH